Protein AF-0000000087536008 (afdb_homodimer)

pLDDT: mean 90.47, std 13.02, range [26.58, 98.56]

Sequence (440 aa):
MNKKVQISESIELGILLALSGGFMDAYSYIGRGEVFANAQTGNMLLLGVHLSEGNIPAAIRYLCPVLAFTFGIALADIVRNSGIGSHLHWRQISVVAEAIILTIVSFLPQSHNLLANSLTSLACGIQVESFRKIHGNGIATTMCIGNLRSGTQNIYTFFQTKKREALEKGLLYYGIILCFICGAIIGNQCIKYFHERAILISSVLLLLAFIMMFITRDEEMNKKVQISESIELGILLALSGGFMDAYSYIGRGEVFANAQTGNMLLLGVHLSEGNIPAAIRYLCPVLAFTFGIALADIVRNSGIGSHLHWRQISVVAEAIILTIVSFLPQSHNLLANSLTSLACGIQVESFRKIHGNGIATTMCIGNLRSGTQNIYTFFQTKKREALEKGLLYYGIILCFICGAIIGNQCIKYFHERAILISSVLLLLAFIMMFITRDEE

Solvent-accessible surface area (backbone atoms only — not comparable to full-atom values): 20377 Å² total; per-residue (Å²): 133,80,79,74,74,54,47,85,18,32,66,69,48,41,41,40,47,2,23,28,35,19,20,46,24,28,40,22,26,73,71,41,77,66,35,52,28,53,35,43,43,46,26,42,40,49,23,18,38,26,51,63,68,68,36,56,72,61,18,48,57,28,45,47,22,49,52,29,16,51,47,16,28,46,49,34,50,49,41,58,70,60,62,54,49,95,87,41,59,45,55,50,52,47,35,50,52,28,24,51,49,32,47,56,39,30,71,48,56,81,90,39,30,62,58,37,38,18,49,45,4,18,34,40,18,22,46,52,55,58,38,46,38,36,69,87,34,84,37,46,40,56,45,44,55,66,21,49,52,54,15,43,50,23,41,51,48,16,76,72,68,65,41,64,66,32,39,54,51,14,48,48,30,51,47,39,46,51,32,17,28,50,14,4,24,52,23,44,58,38,31,76,76,44,47,5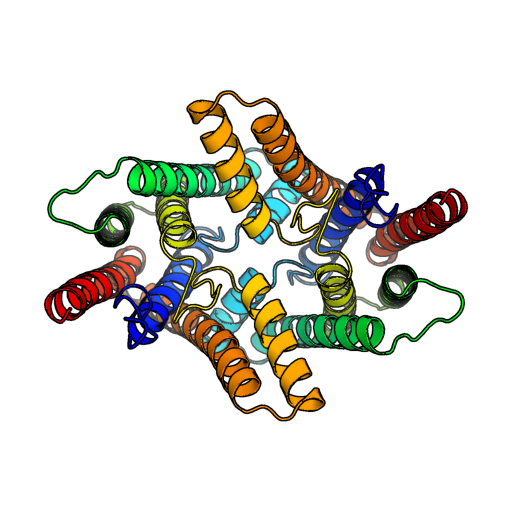8,48,32,46,41,56,40,21,50,39,32,49,50,42,43,52,52,43,53,55,40,52,69,68,105,132,80,79,74,75,54,47,86,18,32,65,68,50,40,41,38,47,2,22,28,34,19,19,45,25,28,38,22,25,73,72,39,78,65,35,53,28,51,35,45,41,46,27,42,41,50,23,17,39,26,51,62,70,67,36,55,74,62,18,48,58,29,46,47,22,48,52,28,17,51,49,16,29,45,49,34,51,50,42,58,70,61,62,53,48,94,86,42,58,44,56,50,52,48,36,50,51,30,24,49,48,33,47,55,38,28,70,48,55,83,91,40,31,62,59,35,38,18,49,46,4,19,34,40,18,21,47,54,56,59,39,45,39,35,67,86,34,84,37,46,41,56,46,43,57,66,21,50,50,53,17,45,51,23,42,51,47,15,77,74,67,66,41,63,67,33,39,53,51,13,49,49,30,50,48,39,46,50,32,16,28,48,13,4,24,51,23,44,58,36,34,76,76,44,47,59,46,32,47,39,55,40,21,50,38,34,49,51,42,43,52,52,44,52,55,40,49,68,70,99

Nearest PDB structures (foldseek):
  8u3d-assembly1_A  TM=4.801E-01  e=1.020E-01  Homo sapiens
  7xq1-assembly1_A  TM=5.230E-01  e=2.245E+00  Homo sapiens
  7xpz-assembly1_A  TM=4.440E-01  e=4.804E+00  Homo sapiens
  7tx6-assembly1_A  TM=5.402E-01  e=8.915E+00  Homo sapiens
  7xq2-assembly1_A  TM=4.507E-01  e=7.730E+00  Homo sapiens

InterPro domains:
  IPR010699 Protein of unknown function DUF1275 [PF06912] (13-212)

Structure (mmCIF, N/CA/C/O backbone):
data_AF-0000000087536008-model_v1
#
loop_
_entity.id
_entity.type
_entity.pdbx_description
1 polymer 'DUF1275 domain-containing protein'
#
loop_
_atom_site.group_PDB
_atom_site.id
_atom_site.type_symbol
_atom_site.label_atom_id
_atom_site.label_alt_id
_atom_site.label_comp_id
_atom_site.label_asym_id
_atom_site.label_entity_id
_atom_site.label_seq_id
_atom_site.pdbx_PDB_ins_code
_atom_site.Cartn_x
_atom_site.Cartn_y
_atom_site.Cartn_z
_atom_site.occupancy
_atom_site.B_iso_or_equiv
_atom_site.auth_seq_id
_atom_site.auth_comp_id
_atom_site.auth_asym_id
_atom_site.auth_atom_id
_atom_site.pdbx_PDB_model_num
ATOM 1 N N . MET A 1 1 ? -10.977 23.734 27 1 26.58 1 MET A N 1
ATOM 2 C CA . MET A 1 1 ? -11.609 23.375 25.734 1 26.58 1 MET A CA 1
ATOM 3 C C . MET A 1 1 ? -11.242 21.938 25.344 1 26.58 1 MET A C 1
ATOM 5 O O . MET A 1 1 ? -10.102 21.656 24.969 1 26.58 1 MET A O 1
ATOM 9 N N . ASN A 1 2 ? -11.625 20.828 25.984 1 34.03 2 ASN A N 1
ATOM 10 C CA . ASN A 1 2 ? -11.32 19.406 25.969 1 34.03 2 ASN A CA 1
ATOM 11 C C . ASN A 1 2 ? -11.484 18.812 24.562 1 34.03 2 ASN A C 1
ATOM 13 O O . ASN A 1 2 ? -12.562 18.906 23.969 1 34.03 2 ASN A O 1
ATOM 17 N N . LYS A 1 3 ? -10.5 18.922 23.703 1 42.19 3 LYS A N 1
ATOM 18 C CA . LYS A 1 3 ? -10.477 18.625 22.281 1 42.19 3 LYS A CA 1
ATOM 19 C C . LYS A 1 3 ? -11.359 17.422 21.953 1 42.19 3 LYS A C 1
ATOM 21 O O . LYS A 1 3 ? -11.109 16.312 22.406 1 42.19 3 LYS A O 1
ATOM 26 N N . LYS A 1 4 ? -12.609 17.531 21.812 1 41 4 LYS A N 1
ATOM 27 C CA . LYS A 1 4 ? -13.688 16.641 21.391 1 41 4 LYS A CA 1
ATOM 28 C C . LYS A 1 4 ? -13.211 15.703 20.281 1 41 4 LYS A C 1
ATOM 30 O O . LYS A 1 4 ? -12.969 16.141 19.156 1 41 4 LYS A O 1
ATOM 35 N N . VAL A 1 5 ? -12.492 14.633 20.734 1 49 5 VAL A N 1
ATOM 36 C CA . VAL A 1 5 ? -12.148 13.578 19.781 1 49 5 VAL A CA 1
ATOM 37 C C . VAL A 1 5 ? -13.414 13.117 19.047 1 49 5 VAL A C 1
ATOM 39 O O . VAL A 1 5 ? -14.375 12.672 19.688 1 49 5 VAL A O 1
ATOM 42 N N . GLN A 1 6 ? -13.766 13.656 17.922 1 51.78 6 GLN A N 1
ATOM 43 C CA . GLN A 1 6 ? -14.93 13.281 17.125 1 51.78 6 GLN A CA 1
ATOM 44 C C . GLN A 1 6 ? -15.023 11.766 16.984 1 51.78 6 GLN A C 1
ATOM 46 O O . GLN A 1 6 ? -14.016 11.086 16.781 1 51.78 6 GLN A O 1
ATOM 51 N N . ILE A 1 7 ? -16.125 11.094 17.562 1 51.19 7 ILE A N 1
ATOM 52 C CA . ILE A 1 7 ? -16.484 9.672 17.578 1 51.19 7 ILE A CA 1
ATOM 53 C C . ILE A 1 7 ? -15.977 9 16.312 1 51.19 7 ILE A C 1
ATOM 55 O O . ILE A 1 7 ? -15.484 7.871 16.344 1 51.19 7 ILE A O 1
ATOM 59 N N . SER A 1 8 ? -15.938 9.812 15.094 1 56.28 8 SER A N 1
ATOM 60 C CA . SER A 1 8 ? -15.453 9.289 13.82 1 56.28 8 SER A CA 1
ATOM 61 C C . SER A 1 8 ? -13.938 9.102 13.844 1 56.28 8 SER A C 1
ATOM 63 O O . SER A 1 8 ? -13.359 8.609 12.875 1 56.28 8 SER A O 1
ATOM 65 N N . GLU A 1 9 ? -13.461 9.219 15.078 1 67.06 9 GLU A N 1
ATOM 66 C CA . GLU A 1 9 ? -12.016 9.055 15.203 1 67.06 9 GLU A CA 1
ATOM 67 C C . GLU A 1 9 ? -11.664 8.164 16.391 1 67.06 9 GLU A C 1
ATOM 69 O O . GLU A 1 9 ? -10.531 8.172 16.875 1 67.06 9 GLU A O 1
ATOM 74 N N . SER A 1 10 ? -12.672 7.336 16.703 1 82.31 10 SER A N 1
ATOM 75 C CA . SER A 1 10 ? -12.398 6.48 17.859 1 82.31 10 SER A CA 1
ATOM 76 C C . SER A 1 10 ? -11.586 5.254 17.453 1 82.31 10 SER A C 1
ATOM 78 O O . SER A 1 10 ? -11.594 4.855 16.281 1 82.31 10 SER A O 1
ATOM 80 N N . ILE A 1 11 ? -10.93 4.652 18.375 1 88.5 11 ILE A N 1
ATOM 81 C CA . ILE A 1 11 ? -10.094 3.473 18.172 1 88.5 11 ILE A CA 1
ATOM 82 C C . ILE A 1 11 ? -10.977 2.277 17.812 1 88.5 11 ILE A C 1
ATOM 84 O O . ILE A 1 11 ? -10.609 1.461 16.969 1 88.5 11 ILE A O 1
ATOM 88 N N . GLU A 1 12 ? -12.148 2.244 18.406 1 90.38 12 GLU A N 1
ATOM 89 C CA . GLU A 1 12 ? -13.094 1.156 18.156 1 90.38 12 GLU A CA 1
ATOM 90 C C . GLU A 1 12 ? -13.531 1.139 16.688 1 90.38 12 GLU A C 1
ATOM 92 O O . GLU A 1 12 ? -13.625 0.073 16.078 1 90.38 12 GLU A O 1
ATOM 97 N N . LEU A 1 13 ? -13.773 2.293 16.188 1 91 13 LEU A N 1
ATOM 98 C CA . LEU A 1 13 ? -14.148 2.418 14.781 1 91 13 LEU A CA 1
ATOM 99 C C . LEU A 1 13 ? -13.008 1.955 13.875 1 91 13 LEU A C 1
ATOM 101 O O . LEU A 1 13 ? -13.234 1.237 12.898 1 91 13 LEU A O 1
ATOM 105 N N . GLY A 1 14 ? -11.836 2.357 14.297 1 92.88 14 GLY A N 1
ATOM 106 C CA . GLY A 1 14 ? -10.664 1.943 13.539 1 92.88 14 GLY A CA 1
ATOM 107 C C . GLY A 1 14 ? -10.477 0.438 13.5 1 92.88 14 GLY A C 1
ATOM 108 O O . GLY A 1 14 ? -10.125 -0.124 12.469 1 92.88 14 GLY A O 1
ATOM 109 N N . ILE A 1 15 ? -10.789 -0.17 14.602 1 94.5 15 ILE A N 1
ATOM 110 C CA . ILE A 1 15 ? -10.656 -1.618 14.719 1 94.5 15 ILE A CA 1
ATOM 111 C C . ILE A 1 15 ? -11.648 -2.305 13.781 1 94.5 15 ILE A C 1
ATOM 113 O O . ILE A 1 15 ? -11.273 -3.195 13.016 1 94.5 15 ILE A O 1
ATOM 117 N N . LEU A 1 16 ? -12.844 -1.867 13.812 1 95.88 16 LEU A N 1
ATOM 118 C CA . LEU A 1 16 ? -13.875 -2.467 12.977 1 95.88 16 LEU A CA 1
ATOM 119 C C . LEU A 1 16 ? -13.562 -2.273 11.492 1 95.88 16 LEU A C 1
ATOM 121 O O . LEU A 1 16 ? -13.719 -3.199 10.695 1 95.88 16 LEU A O 1
ATOM 125 N N . LEU A 1 17 ? -13.133 -1.099 11.18 1 95.75 17 LEU A N 1
ATOM 126 C CA . LEU A 1 17 ? -12.812 -0.784 9.789 1 95.75 17 LEU A CA 1
ATOM 127 C C . LEU A 1 17 ? -11.594 -1.579 9.312 1 95.75 17 LEU A C 1
ATOM 129 O O . LEU A 1 17 ? -11.578 -2.074 8.188 1 95.75 17 LEU A O 1
ATOM 133 N N . ALA A 1 18 ? -10.578 -1.696 10.18 1 96.44 18 ALA A N 1
ATOM 134 C CA . ALA A 1 18 ? -9.383 -2.453 9.828 1 96.44 18 ALA A CA 1
ATOM 135 C C . ALA A 1 18 ? -9.695 -3.936 9.664 1 96.44 18 ALA A C 1
ATOM 137 O O . ALA A 1 18 ? -9.211 -4.582 8.734 1 96.44 18 ALA A O 1
ATOM 138 N N . LEU A 1 19 ? -10.508 -4.465 10.578 1 97.5 19 LEU A N 1
ATOM 139 C CA . LEU A 1 19 ? -10.953 -5.848 10.453 1 97.5 19 LEU A CA 1
ATOM 140 C C . LEU A 1 19 ? -11.688 -6.07 9.141 1 97.5 19 LEU A C 1
ATOM 142 O O . LEU A 1 19 ? -11.438 -7.055 8.438 1 97.5 19 LEU A O 1
ATOM 146 N N . SER A 1 20 ? -12.547 -5.16 8.836 1 97.75 20 SER A N 1
ATOM 147 C CA . SER A 1 20 ? -13.281 -5.238 7.574 1 97.75 20 SER A CA 1
ATOM 148 C C . SER A 1 20 ? -12.344 -5.137 6.379 1 97.75 20 SER A C 1
ATOM 150 O O . SER A 1 20 ? -12.531 -5.82 5.371 1 97.75 20 SER A O 1
ATOM 152 N N . GLY A 1 21 ? -11.359 -4.25 6.477 1 96.88 21 GLY A N 1
ATOM 153 C CA . GLY A 1 21 ? -10.375 -4.105 5.414 1 96.88 21 GLY A CA 1
ATOM 154 C C . GLY A 1 21 ? -9.641 -5.398 5.102 1 96.88 21 GLY A C 1
ATOM 155 O O . GLY A 1 21 ? -9.594 -5.824 3.947 1 96.88 21 GLY A O 1
ATOM 156 N N . GLY A 1 22 ? -9.094 -6.02 6.129 1 97.5 22 GLY A N 1
ATOM 157 C CA . GLY A 1 22 ? -8.43 -7.301 5.945 1 97.5 22 GLY A CA 1
ATOM 158 C C . GLY A 1 22 ? -9.352 -8.375 5.395 1 97.5 22 GLY A C 1
ATOM 159 O O . GLY A 1 22 ? -8.953 -9.164 4.535 1 97.5 22 GLY A O 1
ATOM 160 N N . PHE A 1 23 ? -10.594 -8.383 5.879 1 97.94 23 PHE A N 1
ATOM 161 C CA . PHE A 1 23 ? -11.594 -9.336 5.43 1 97.94 23 PHE A CA 1
ATOM 162 C C . PHE A 1 23 ? -11.875 -9.172 3.939 1 97.94 23 PHE A C 1
ATOM 164 O O . PHE A 1 23 ? -11.914 -10.148 3.195 1 97.94 23 PHE A O 1
ATOM 171 N N . MET A 1 24 ? -12.055 -7.926 3.549 1 97.94 24 MET A N 1
ATOM 172 C CA . MET A 1 24 ? -12.352 -7.625 2.15 1 97.94 24 MET A CA 1
ATOM 173 C C . MET A 1 24 ? -11.211 -8.078 1.245 1 97.94 24 MET A C 1
ATOM 175 O O . MET A 1 24 ? -11.453 -8.625 0.167 1 97.94 24 MET A O 1
ATOM 179 N N . ASP A 1 25 ? -10.023 -7.828 1.679 1 97.81 25 ASP A N 1
ATOM 180 C CA . ASP A 1 25 ? -8.867 -8.211 0.869 1 97.81 25 ASP A CA 1
ATOM 181 C C . ASP A 1 25 ? -8.766 -9.734 0.75 1 97.81 25 ASP A C 1
ATOM 183 O O . ASP A 1 25 ? -8.461 -10.258 -0.324 1 97.81 25 ASP A O 1
ATOM 187 N N . ALA A 1 26 ? -8.953 -10.422 1.88 1 97.19 26 ALA A N 1
ATOM 188 C CA . ALA A 1 26 ? -8.938 -11.883 1.843 1 97.19 26 ALA A CA 1
ATOM 189 C C . ALA A 1 26 ? -10.031 -12.422 0.918 1 97.19 26 ALA A C 1
ATOM 191 O O . ALA A 1 26 ? -9.789 -13.328 0.123 1 97.19 26 ALA A O 1
ATOM 192 N N . TYR A 1 27 ? -11.211 -11.852 1.008 1 97.94 27 TYR A N 1
ATOM 193 C CA . TYR A 1 27 ? -12.352 -12.266 0.194 1 97.94 27 TYR A CA 1
ATOM 194 C C . TYR A 1 27 ? -12.039 -12.125 -1.291 1 97.94 27 TYR A C 1
ATOM 196 O O . TYR A 1 27 ? -12.258 -13.055 -2.072 1 97.94 27 TYR A O 1
ATOM 204 N N . SER A 1 28 ? -11.523 -10.969 -1.646 1 97.69 28 SER A N 1
ATOM 205 C CA . SER A 1 28 ? -11.273 -10.703 -3.059 1 97.69 28 SER A CA 1
ATOM 206 C C . SER A 1 28 ? -10.109 -11.531 -3.586 1 97.69 28 SER A C 1
ATOM 208 O O . SER A 1 28 ? -10.164 -12.047 -4.703 1 97.69 28 SER A O 1
ATOM 210 N N . TYR A 1 29 ? -9.102 -11.711 -2.799 1 96.94 29 TYR A N 1
ATOM 211 C CA . TYR A 1 29 ? -7.898 -12.398 -3.266 1 96.94 29 TYR A CA 1
ATOM 212 C C . TYR A 1 29 ? -8.117 -13.906 -3.305 1 96.94 29 TYR A C 1
ATOM 214 O O . TYR A 1 29 ? -7.816 -14.555 -4.309 1 96.94 29 TYR A O 1
ATOM 222 N N . ILE A 1 30 ? -8.633 -14.438 -2.256 1 95.94 30 ILE A N 1
ATOM 223 C CA . ILE A 1 30 ? -8.789 -15.891 -2.168 1 95.94 30 ILE A CA 1
ATOM 224 C C . ILE A 1 30 ? -10.102 -16.312 -2.83 1 95.94 30 ILE A C 1
ATOM 226 O O . ILE A 1 30 ? -10.141 -17.297 -3.564 1 95.94 30 ILE A O 1
ATOM 230 N N . GLY A 1 31 ? -11.117 -15.562 -2.656 1 95.75 31 GLY A N 1
ATOM 231 C CA . GLY A 1 31 ? -12.445 -15.984 -3.07 1 95.75 31 GLY A CA 1
ATOM 232 C C . GLY A 1 31 ? -12.805 -15.539 -4.477 1 95.75 31 GLY A C 1
ATOM 233 O O . GLY A 1 31 ? -13.734 -16.062 -5.078 1 95.75 31 GLY A O 1
ATOM 234 N N . ARG A 1 32 ? -12.086 -14.484 -4.934 1 96.81 32 ARG A N 1
ATOM 235 C CA . ARG A 1 32 ? -12.555 -13.883 -6.176 1 96.81 32 ARG A CA 1
ATOM 236 C C . ARG A 1 32 ? -11.422 -13.734 -7.184 1 96.81 32 ARG A C 1
ATOM 238 O O . ARG A 1 32 ? -11.328 -12.719 -7.875 1 96.81 32 ARG A O 1
ATOM 245 N N . GLY A 1 33 ? -10.453 -14.648 -7.277 1 94.31 33 GLY A N 1
ATOM 246 C CA . GLY A 1 33 ? -9.547 -14.727 -8.414 1 94.31 33 GLY A CA 1
ATOM 247 C C . GLY A 1 33 ? -8.242 -13.992 -8.18 1 94.31 33 GLY A C 1
ATOM 248 O O . GLY A 1 33 ? -7.645 -13.469 -9.125 1 94.31 33 GLY A O 1
ATOM 249 N N . GLU A 1 34 ? -7.801 -13.82 -6.988 1 95.12 34 GLU A N 1
ATOM 250 C CA . GLU A 1 34 ? -6.48 -13.32 -6.613 1 95.12 34 GLU A CA 1
ATOM 251 C C . GLU A 1 34 ? -6.297 -11.867 -7.039 1 95.12 34 GLU A C 1
ATOM 253 O O . GLU A 1 34 ? -5.297 -11.516 -7.672 1 95.12 34 GLU A O 1
ATOM 258 N N . VAL A 1 35 ? -7.23 -11.07 -6.828 1 96.69 35 VAL A N 1
ATOM 259 C CA . VAL A 1 35 ? -7.188 -9.617 -6.988 1 96.69 35 VAL A CA 1
ATOM 260 C C . VAL A 1 35 ? -7.344 -8.945 -5.629 1 96.69 35 VAL A C 1
ATOM 262 O O . VAL A 1 35 ? -8.18 -9.352 -4.82 1 96.69 35 VAL A O 1
ATOM 265 N N . PHE A 1 36 ? -6.527 -8.008 -5.418 1 96.38 36 PHE A N 1
ATOM 266 C CA . PHE A 1 36 ? -6.59 -7.336 -4.125 1 96.38 36 PHE A CA 1
ATOM 267 C C . PHE A 1 36 ? -7.668 -6.258 -4.129 1 96.38 36 PHE A C 1
ATOM 269 O O . PHE A 1 36 ? -7.809 -5.516 -5.098 1 96.38 36 PHE A O 1
ATOM 276 N N . ALA A 1 37 ? -8.422 -6.211 -3.021 1 96.5 37 ALA A N 1
ATOM 277 C CA . ALA A 1 37 ? -9.422 -5.152 -2.887 1 96.5 37 ALA A CA 1
ATOM 278 C C . ALA A 1 37 ? -8.789 -3.859 -2.383 1 96.5 37 ALA A C 1
ATOM 280 O O . ALA A 1 37 ? -9.156 -2.766 -2.816 1 96.5 37 ALA A O 1
ATOM 281 N N . ASN A 1 38 ? -7.895 -4.004 -1.429 1 94.12 38 ASN A N 1
ATOM 282 C CA . ASN A 1 38 ? -7.254 -2.857 -0.796 1 94.12 38 ASN A CA 1
ATOM 283 C C . ASN A 1 38 ? -5.824 -2.668 -1.298 1 94.12 38 ASN A C 1
ATOM 285 O O . ASN A 1 38 ? -5.402 -1.544 -1.573 1 94.12 38 ASN A O 1
ATOM 289 N N . ALA A 1 39 ? -5.027 -3.674 -1.417 1 94.25 39 ALA A N 1
ATOM 290 C CA . ALA A 1 39 ? -3.611 -3.596 -1.767 1 94.25 39 ALA A CA 1
ATOM 291 C C . ALA A 1 39 ? -3.428 -3.268 -3.244 1 94.25 39 ALA A C 1
ATOM 293 O O . ALA A 1 39 ? -2.877 -4.07 -4.004 1 94.25 39 ALA A O 1
ATOM 294 N N . GLN A 1 40 ? -3.695 -2.023 -3.605 1 95.19 40 GLN A N 1
ATOM 295 C CA . GLN A 1 40 ? -3.689 -1.605 -5.004 1 95.19 40 GLN A CA 1
ATOM 296 C C . GLN A 1 40 ? -2.273 -1.589 -5.566 1 95.19 40 GLN A C 1
ATOM 298 O O . GLN A 1 40 ? -2.076 -1.77 -6.77 1 95.19 40 GLN A O 1
ATOM 303 N N . THR A 1 41 ? -1.265 -1.359 -4.734 1 95.12 41 THR A N 1
ATOM 304 C CA . THR A 1 41 ? 0.112 -1.435 -5.211 1 95.12 41 THR A CA 1
ATOM 305 C C . THR A 1 41 ? 0.405 -2.811 -5.801 1 95.12 41 THR A C 1
ATOM 307 O O . THR A 1 41 ? 1.032 -2.92 -6.855 1 95.12 41 THR A O 1
ATOM 310 N N . GLY A 1 42 ? -0.072 -3.799 -5.133 1 95.06 42 GLY A N 1
ATOM 311 C CA . GLY A 1 42 ? 0.046 -5.148 -5.66 1 95.06 42 GLY A CA 1
ATOM 312 C C . GLY A 1 42 ? -0.678 -5.336 -6.98 1 95.06 42 GLY A C 1
ATOM 313 O O . GLY A 1 42 ? -0.15 -5.965 -7.902 1 95.06 42 GLY A O 1
ATOM 314 N N . ASN A 1 43 ? -1.89 -4.75 -7.102 1 97.12 43 ASN A N 1
ATOM 315 C CA . ASN A 1 43 ? -2.635 -4.828 -8.352 1 97.12 43 ASN A CA 1
ATOM 316 C C . ASN A 1 43 ? -1.892 -4.141 -9.492 1 97.12 43 ASN A C 1
ATOM 318 O O . ASN A 1 43 ? -1.894 -4.629 -10.625 1 97.12 43 ASN A O 1
ATOM 322 N N . MET A 1 44 ? -1.288 -3.076 -9.188 1 96.56 44 MET A N 1
ATOM 323 C CA . MET A 1 44 ? -0.572 -2.318 -10.203 1 96.56 44 MET A CA 1
ATOM 324 C C . MET A 1 44 ? 0.671 -3.068 -10.672 1 96.56 44 MET A C 1
ATOM 326 O O . MET A 1 44 ? 1.016 -3.039 -11.852 1 96.56 44 MET A O 1
ATOM 330 N N . LEU A 1 45 ? 1.322 -3.658 -9.703 1 95.62 45 LEU A N 1
ATOM 331 C CA . LEU A 1 45 ? 2.441 -4.52 -10.07 1 95.62 45 LEU A CA 1
ATOM 332 C C . LEU A 1 45 ? 1.985 -5.629 -11.008 1 95.62 45 LEU A C 1
ATOM 334 O O . LEU A 1 45 ? 2.59 -5.844 -12.062 1 95.62 45 LEU A O 1
ATOM 338 N N . LEU A 1 46 ? 0.919 -6.336 -10.672 1 96.25 46 LEU A N 1
ATOM 339 C CA . LEU A 1 46 ? 0.432 -7.465 -11.461 1 96.25 46 LEU A CA 1
ATOM 340 C C . LEU A 1 46 ? -0.114 -7 -12.805 1 96.25 46 LEU A C 1
ATOM 342 O O . LEU A 1 46 ? 0.021 -7.699 -13.812 1 96.25 46 LEU A O 1
ATOM 346 N N . LEU A 1 47 ? -0.712 -5.801 -12.758 1 97.38 47 LEU A N 1
ATOM 347 C CA . LEU A 1 47 ? -1.099 -5.172 -14.016 1 97.38 47 LEU A CA 1
ATOM 348 C C . LEU A 1 47 ? 0.1 -5.039 -14.945 1 97.38 47 LEU A C 1
ATOM 350 O O . LEU A 1 47 ? 0.039 -5.457 -16.109 1 97.38 47 LEU A O 1
ATOM 354 N N . GLY A 1 48 ? 1.201 -4.488 -14.469 1 96.94 48 GLY A N 1
ATOM 355 C CA . GLY A 1 48 ? 2.408 -4.336 -15.258 1 96.94 48 GLY A CA 1
ATOM 356 C C . GLY A 1 48 ? 2.963 -5.656 -15.766 1 96.94 48 GLY A C 1
ATOM 357 O O . GLY A 1 48 ? 3.361 -5.762 -16.922 1 96.94 48 GLY A O 1
ATOM 358 N N . VAL A 1 49 ? 2.939 -6.641 -14.938 1 95.56 49 VAL A N 1
ATOM 359 C CA . VAL A 1 49 ? 3.473 -7.957 -15.281 1 95.56 49 VAL A CA 1
ATOM 360 C C . VAL A 1 49 ? 2.641 -8.578 -16.406 1 95.56 49 VAL A C 1
ATOM 362 O O . VAL A 1 49 ? 3.189 -9.039 -17.406 1 95.56 49 VAL A O 1
ATOM 365 N N . HIS A 1 50 ? 1.357 -8.547 -16.266 1 97.06 50 HIS A N 1
ATOM 366 C CA . HIS A 1 50 ? 0.505 -9.164 -17.281 1 97.06 50 HIS A CA 1
ATOM 367 C C . HIS A 1 50 ? 0.541 -8.383 -18.594 1 97.06 50 HIS A C 1
ATOM 369 O O . HIS A 1 50 ? 0.452 -8.961 -19.672 1 97.06 50 HIS A O 1
ATOM 375 N N . LEU A 1 51 ? 0.692 -7.09 -18.453 1 96.5 51 LEU A N 1
ATOM 376 C CA . LEU A 1 51 ? 0.869 -6.285 -19.656 1 96.5 51 LEU A CA 1
ATOM 377 C C . LEU A 1 51 ? 2.139 -6.688 -20.406 1 96.5 51 LEU A C 1
ATOM 379 O O . LEU A 1 51 ? 2.131 -6.816 -21.625 1 96.5 51 LEU A O 1
ATOM 383 N N . SER A 1 52 ? 3.178 -6.891 -19.672 1 95.88 52 SER A N 1
ATOM 384 C CA . SER A 1 52 ? 4.457 -7.266 -20.266 1 95.88 52 SER A CA 1
ATOM 385 C C . SER A 1 52 ? 4.379 -8.641 -20.938 1 95.88 52 SER A C 1
ATOM 387 O O . SER A 1 52 ? 5.148 -8.938 -21.844 1 95.88 52 SER A O 1
ATOM 389 N N . GLU A 1 53 ? 3.432 -9.469 -20.516 1 96.56 53 GLU A N 1
ATOM 390 C CA . GLU A 1 53 ? 3.25 -10.812 -21.047 1 96.56 53 GLU A CA 1
ATOM 391 C C . GLU A 1 53 ? 2.244 -10.82 -22.203 1 96.56 53 GLU A C 1
ATOM 393 O O . GLU A 1 53 ? 2.016 -11.859 -22.828 1 96.56 53 GLU A O 1
ATOM 398 N N . GLY A 1 54 ? 1.604 -9.758 -22.453 1 95.88 54 GLY A N 1
ATOM 399 C CA . GLY A 1 54 ? 0.606 -9.656 -23.516 1 95.88 54 GLY A CA 1
ATOM 400 C C . GLY A 1 54 ? -0.734 -10.25 -23.125 1 95.88 54 GLY A C 1
ATOM 401 O O . GLY A 1 54 ? -1.581 -10.508 -23.984 1 95.88 54 GLY A O 1
ATOM 402 N N . ASN A 1 55 ? -0.883 -10.562 -21.891 1 96.81 55 ASN A N 1
ATOM 403 C CA . ASN A 1 55 ? -2.145 -11.094 -21.375 1 96.81 55 ASN A CA 1
ATOM 404 C C . ASN A 1 55 ? -3.113 -9.977 -21 1 96.81 55 ASN A C 1
ATOM 406 O O . ASN A 1 55 ? -3.295 -9.672 -19.828 1 96.81 55 ASN A O 1
ATOM 410 N N . ILE A 1 56 ? -3.812 -9.5 -21.938 1 96.31 56 ILE A N 1
ATOM 411 C CA . ILE A 1 56 ? -4.645 -8.312 -21.797 1 96.31 56 ILE A CA 1
ATOM 412 C C . ILE A 1 56 ? -5.824 -8.609 -20.875 1 96.31 56 ILE A C 1
ATOM 414 O O . ILE A 1 56 ? -6.129 -7.828 -19.969 1 96.31 56 ILE A O 1
ATOM 418 N N . PRO A 1 57 ? -6.516 -9.781 -21.047 1 95.88 57 PRO A N 1
ATOM 419 C CA . PRO A 1 57 ? -7.617 -10.07 -20.125 1 95.88 57 PRO A CA 1
ATOM 420 C C . PRO A 1 57 ? -7.18 -10.07 -18.656 1 95.88 57 PRO A C 1
ATOM 422 O O . PRO A 1 57 ? -7.879 -9.523 -17.797 1 95.88 57 PRO A O 1
ATOM 425 N N . ALA A 1 58 ? -6.012 -10.641 -18.438 1 95.69 58 ALA A N 1
ATOM 426 C CA . ALA A 1 58 ? -5.488 -10.648 -17.062 1 95.69 58 ALA A CA 1
ATOM 427 C C . ALA A 1 58 ? -5.148 -9.234 -16.609 1 95.69 58 ALA A C 1
ATOM 429 O O . ALA A 1 58 ? -5.367 -8.883 -15.445 1 95.69 58 ALA A O 1
ATOM 430 N N . ALA A 1 59 ? -4.582 -8.461 -17.5 1 97.06 59 ALA A N 1
ATOM 431 C CA . ALA A 1 59 ? -4.254 -7.074 -17.172 1 97.06 59 ALA A CA 1
ATOM 432 C C . ALA A 1 59 ? -5.504 -6.289 -16.781 1 97.06 59 ALA A C 1
ATOM 434 O O . ALA A 1 59 ? -5.488 -5.504 -15.836 1 97.06 59 ALA A O 1
ATOM 435 N N . ILE A 1 60 ? -6.559 -6.531 -17.453 1 97.06 60 ILE A N 1
ATOM 436 C CA . ILE A 1 60 ? -7.82 -5.828 -17.219 1 97.06 60 ILE A CA 1
ATOM 437 C C . ILE A 1 60 ? -8.383 -6.223 -15.859 1 97.06 60 ILE A C 1
ATOM 439 O O . ILE A 1 60 ? -8.969 -5.395 -15.164 1 97.06 60 ILE A O 1
ATOM 443 N N . ARG A 1 61 ? -8.164 -7.449 -15.477 1 96.69 61 ARG A N 1
ATOM 444 C CA . ARG A 1 61 ? -8.625 -7.961 -14.188 1 96.69 61 ARG A CA 1
ATOM 445 C C . ARG A 1 61 ? -8.023 -7.16 -13.039 1 96.69 61 ARG A C 1
ATOM 447 O O . ARG A 1 61 ? -8.633 -7.031 -11.977 1 96.69 61 ARG A O 1
ATOM 454 N N . TYR A 1 62 ? -6.852 -6.613 -13.273 1 97.44 62 TYR A N 1
ATOM 455 C CA . TYR A 1 62 ? -6.188 -5.844 -12.227 1 97.44 62 TYR A CA 1
ATOM 456 C C . TYR A 1 62 ? -6.418 -4.348 -12.422 1 97.44 62 TYR A C 1
ATOM 458 O O . TYR A 1 62 ? -6.48 -3.592 -11.453 1 97.44 62 TYR A O 1
ATOM 466 N N . LEU A 1 63 ? -6.59 -3.918 -13.633 1 97.69 63 LEU A N 1
ATOM 467 C CA . LEU A 1 63 ? -6.777 -2.506 -13.953 1 97.69 63 LEU A CA 1
ATOM 468 C C . LEU A 1 63 ? -8.133 -2.012 -13.445 1 97.69 63 LEU A C 1
ATOM 470 O O . LEU A 1 63 ? -8.227 -0.928 -12.867 1 97.69 63 LEU A O 1
ATOM 474 N N . CYS A 1 64 ? -9.172 -2.719 -13.602 1 98.12 64 CYS A N 1
ATOM 475 C CA . CYS A 1 64 ? -10.531 -2.291 -13.289 1 98.12 64 CYS A CA 1
ATOM 476 C C . CYS A 1 64 ? -10.688 -2.041 -11.789 1 98.12 64 CYS A C 1
ATOM 478 O O . CYS A 1 64 ? -11.219 -1.004 -11.383 1 98.12 64 CYS A O 1
ATOM 480 N N . PRO A 1 65 ? -10.211 -2.963 -10.984 1 97.5 65 PRO A N 1
ATOM 481 C CA . PRO A 1 65 ? -10.289 -2.691 -9.547 1 97.5 65 PRO A CA 1
ATOM 482 C C . PRO A 1 65 ? -9.508 -1.442 -9.141 1 97.5 65 PRO A C 1
ATOM 484 O O . PRO A 1 65 ? -9.961 -0.682 -8.281 1 97.5 65 PRO A O 1
ATOM 487 N N . VAL A 1 66 ? -8.367 -1.2 -9.766 1 97.44 66 VAL A N 1
ATOM 488 C CA . VAL A 1 66 ? -7.574 -0.016 -9.453 1 97.44 66 VAL A CA 1
ATOM 489 C C . VAL A 1 66 ? -8.359 1.242 -9.812 1 97.44 66 VAL A C 1
ATOM 491 O O . VAL A 1 66 ? -8.414 2.193 -9.031 1 97.44 66 VAL A O 1
ATOM 494 N N . LEU A 1 67 ? -8.961 1.215 -10.961 1 97.69 67 LEU A N 1
ATOM 495 C CA . LEU A 1 67 ? -9.773 2.348 -11.398 1 97.69 67 LEU A CA 1
ATOM 496 C C . LEU A 1 67 ? -10.992 2.527 -10.5 1 97.69 67 LEU A C 1
ATOM 498 O O . LEU A 1 67 ? -11.352 3.656 -10.156 1 97.69 67 LEU A O 1
ATOM 502 N N . ALA A 1 68 ? -11.648 1.458 -10.156 1 98.19 68 ALA A N 1
ATOM 503 C CA . ALA A 1 68 ? -12.805 1.516 -9.266 1 98.19 68 ALA A CA 1
ATOM 504 C C . ALA A 1 68 ? -12.414 2.072 -7.898 1 98.19 68 ALA A C 1
ATOM 506 O O . ALA A 1 68 ? -13.148 2.879 -7.32 1 98.19 68 ALA A O 1
ATOM 507 N N . PHE A 1 69 ? -11.312 1.62 -7.438 1 97.44 69 PHE A N 1
ATOM 508 C CA . PHE A 1 69 ? -10.773 2.139 -6.184 1 97.44 69 PHE A CA 1
ATOM 509 C C . PHE A 1 69 ? -10.586 3.65 -6.262 1 97.44 69 PHE A C 1
ATOM 511 O O . PHE A 1 69 ? -10.984 4.375 -5.348 1 97.44 69 PHE A O 1
ATOM 518 N N . THR A 1 70 ? -9.984 4.094 -7.32 1 96.94 70 THR A N 1
ATOM 519 C CA . THR A 1 70 ? -9.734 5.516 -7.551 1 96.94 70 THR A CA 1
ATOM 520 C C . THR A 1 70 ? -11.055 6.289 -7.609 1 96.94 70 THR A C 1
ATOM 522 O O . THR A 1 70 ? -11.164 7.379 -7.047 1 96.94 70 THR A O 1
ATOM 525 N N . PHE A 1 71 ? -11.969 5.727 -8.258 1 97.44 71 PHE A N 1
ATOM 526 C CA . PHE A 1 71 ? -13.281 6.352 -8.336 1 97.44 71 PHE A CA 1
ATOM 527 C C . PHE A 1 71 ? -13.93 6.422 -6.957 1 97.44 71 PHE A C 1
ATOM 529 O O . PHE A 1 71 ? -14.633 7.387 -6.645 1 97.44 71 PHE A O 1
ATOM 536 N N . GLY A 1 72 ? -13.773 5.402 -6.148 1 97.31 72 GLY A N 1
ATOM 537 C CA . GLY A 1 72 ? -14.25 5.434 -4.777 1 97.31 72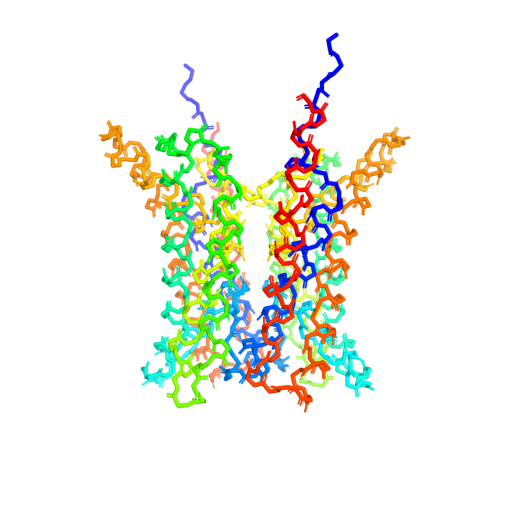 GLY A CA 1
ATOM 538 C C . GLY A 1 72 ? -13.672 6.574 -3.965 1 97.31 72 GLY A C 1
ATOM 539 O O . GLY A 1 72 ? -14.391 7.234 -3.211 1 97.31 72 GLY A O 1
ATOM 540 N N . ILE A 1 73 ? -12.414 6.773 -4.152 1 95.38 73 ILE A N 1
ATOM 541 C CA . ILE A 1 73 ? -11.75 7.887 -3.482 1 95.38 73 ILE A CA 1
ATOM 542 C C . ILE A 1 73 ? -12.398 9.203 -3.902 1 95.38 73 ILE A C 1
ATOM 544 O O . ILE A 1 73 ? -12.727 10.039 -3.055 1 95.38 73 ILE A O 1
ATOM 548 N N . ALA A 1 74 ? -12.586 9.359 -5.191 1 95.44 74 ALA A N 1
ATOM 549 C CA . ALA A 1 74 ? -13.18 10.578 -5.727 1 95.44 74 ALA A CA 1
ATOM 550 C C . ALA A 1 74 ? -14.586 10.789 -5.184 1 95.44 74 ALA A C 1
ATOM 552 O O . ALA A 1 74 ? -14.953 11.898 -4.797 1 95.44 74 ALA A O 1
ATOM 553 N N . LEU A 1 75 ? -15.328 9.75 -5.145 1 95 75 LEU A N 1
ATOM 554 C CA . LEU A 1 75 ? -16.703 9.836 -4.652 1 95 75 LEU A CA 1
ATOM 555 C C . LEU A 1 75 ? -16.734 10.258 -3.189 1 95 75 LEU A C 1
ATOM 557 O O . LEU A 1 75 ? -17.578 11.062 -2.789 1 95 75 LEU A O 1
ATOM 561 N N . ALA A 1 76 ? -15.914 9.656 -2.404 1 93.44 76 ALA A N 1
ATOM 562 C CA . ALA A 1 76 ? -15.836 10.023 -0.993 1 93.44 76 ALA A CA 1
ATOM 563 C C . ALA A 1 76 ? -15.492 11.5 -0.827 1 93.44 76 ALA A C 1
ATOM 565 O O . ALA A 1 76 ? -16.031 12.172 0.057 1 93.44 76 ALA A O 1
ATOM 566 N N . ASP A 1 77 ? -14.578 11.953 -1.676 1 90.5 77 ASP A N 1
ATOM 567 C CA . ASP A 1 77 ? -14.195 13.359 -1.644 1 90.5 77 ASP A CA 1
ATOM 568 C C . ASP A 1 77 ? -15.367 14.258 -2.01 1 90.5 77 ASP A C 1
ATOM 570 O O . ASP A 1 77 ? -15.562 15.312 -1.395 1 90.5 77 ASP A O 1
ATOM 574 N N . ILE A 1 78 ? -16.078 13.875 -2.986 1 91.38 78 ILE A N 1
ATOM 575 C CA . ILE A 1 78 ? -17.25 14.633 -3.432 1 91.38 78 ILE A CA 1
ATOM 576 C C . ILE A 1 78 ? -18.281 14.695 -2.311 1 91.38 78 ILE A C 1
ATOM 578 O O . ILE A 1 78 ? -18.828 15.758 -2.023 1 91.38 78 ILE A O 1
ATOM 582 N N . VAL A 1 79 ? -18.516 13.609 -1.646 1 89.69 79 VAL A N 1
ATOM 583 C CA . VAL A 1 79 ? -19.5 13.547 -0.563 1 89.69 79 VAL A CA 1
ATOM 584 C C . VAL A 1 79 ? -19.031 14.422 0.603 1 89.69 79 VAL A C 1
ATOM 586 O O . VAL A 1 79 ? -19.828 15.148 1.191 1 89.69 79 VAL A O 1
ATOM 589 N N . ARG A 1 80 ? -17.812 14.312 0.885 1 86.69 80 ARG A N 1
ATOM 590 C CA . ARG A 1 80 ? -17.234 15.102 1.973 1 86.69 80 ARG A CA 1
ATOM 591 C C . ARG A 1 80 ? -17.406 16.594 1.721 1 86.69 80 ARG A C 1
ATOM 593 O O . ARG A 1 80 ? -17.75 17.344 2.637 1 86.69 80 ARG A O 1
ATOM 600 N N . ASN A 1 81 ? -17.266 17.031 0.486 1 85.75 81 ASN A N 1
ATOM 601 C CA . ASN A 1 81 ? -17.25 18.453 0.16 1 85.75 81 ASN A CA 1
ATOM 602 C C . ASN A 1 81 ? -18.656 18.969 -0.182 1 85.75 81 ASN A C 1
ATOM 604 O O . ASN A 1 81 ? -18.875 20.172 -0.249 1 85.75 81 ASN A O 1
ATOM 608 N N . SER A 1 82 ? -19.469 18.125 -0.539 1 81.12 82 SER A N 1
ATOM 609 C CA . SER A 1 82 ? -20.812 18.531 -0.925 1 81.12 82 SER A CA 1
ATOM 610 C C . SER A 1 82 ? -21.641 18.938 0.294 1 81.12 82 SER A C 1
ATOM 612 O O . SER A 1 82 ? -22.656 19.625 0.167 1 81.12 82 SER A O 1
ATOM 614 N N . GLY A 1 83 ? -21.141 18.719 1.335 1 68.62 83 GLY A N 1
ATOM 615 C CA . GLY A 1 83 ? -21.938 18.984 2.516 1 68.62 83 GLY A CA 1
ATOM 616 C C . GLY A 1 83 ? -23.234 18.188 2.555 1 68.62 83 GLY A C 1
ATOM 617 O O . GLY A 1 83 ? -24.188 18.562 3.232 1 68.62 83 GLY A O 1
ATOM 618 N N . ILE A 1 84 ? -23.297 17.312 1.612 1 58.28 84 ILE A N 1
ATOM 619 C CA . ILE A 1 84 ? -24.484 16.484 1.523 1 58.28 84 ILE A CA 1
ATOM 620 C C . ILE A 1 84 ? -24.703 15.727 2.834 1 58.28 84 ILE A C 1
ATOM 622 O O . ILE A 1 84 ? -23.734 15.289 3.465 1 58.28 84 ILE A O 1
ATOM 626 N N . GLY A 1 85 ? -25.844 15.773 3.418 1 58.19 85 GLY A N 1
ATOM 627 C CA . GLY A 1 85 ? -26.391 15.008 4.531 1 58.19 85 GLY A CA 1
ATOM 628 C C . GLY A 1 85 ? -26.703 15.859 5.746 1 58.19 85 GLY A C 1
ATOM 629 O O . GLY A 1 85 ? -25.859 16 6.641 1 58.19 85 GLY A O 1
ATOM 630 N N . SER A 1 86 ? -27.641 16.688 5.582 1 56.34 86 SER A N 1
ATOM 631 C CA . SER A 1 86 ? -28.172 17.516 6.672 1 56.34 86 SER A CA 1
ATOM 632 C C . SER A 1 86 ? -28.266 16.703 7.965 1 56.34 86 SER A C 1
ATOM 634 O O . SER A 1 86 ? -28.031 17.234 9.047 1 56.34 86 SER A O 1
ATOM 636 N N . HIS A 1 87 ? -28.5 15.344 7.809 1 59.94 87 HIS A N 1
ATOM 637 C CA . HIS A 1 87 ? -28.797 14.578 9.016 1 59.94 87 HIS A CA 1
ATOM 638 C C . HIS A 1 87 ? -27.656 13.609 9.336 1 59.94 87 HIS A C 1
ATOM 640 O O . HIS A 1 87 ? -27.469 13.234 10.492 1 59.94 87 HIS A O 1
ATOM 646 N N . LEU A 1 88 ? -26.922 13.273 8.25 1 67.94 88 LEU A N 1
ATOM 647 C CA . LEU A 1 88 ? -25.844 12.32 8.508 1 67.94 88 LEU A CA 1
ATOM 648 C C . LEU A 1 88 ? -24.484 12.938 8.195 1 67.94 88 LEU A C 1
ATOM 650 O O . LEU A 1 88 ? -24.344 13.68 7.215 1 67.94 88 LEU A O 1
ATOM 654 N N . HIS A 1 89 ? -23.578 12.609 9.078 1 82.44 89 HIS A N 1
ATOM 655 C CA . HIS A 1 89 ? -22.188 12.992 8.812 1 82.44 89 HIS A CA 1
ATOM 656 C C . HIS A 1 89 ? -21.641 12.266 7.586 1 82.44 89 HIS A C 1
ATOM 658 O O . HIS A 1 89 ? -22.031 11.125 7.312 1 82.44 89 HIS A O 1
ATOM 664 N N . TRP A 1 90 ? -21.016 12.867 6.715 1 85 90 TRP A N 1
ATOM 665 C CA . TRP A 1 90 ? -20.516 12.359 5.441 1 85 90 TRP A CA 1
ATOM 666 C C . TRP A 1 90 ? -19.781 11.039 5.629 1 85 90 TRP A C 1
ATOM 668 O O . TRP A 1 90 ? -19.812 10.172 4.754 1 85 90 TRP A O 1
ATOM 678 N N . ARG A 1 91 ? -19.188 10.797 6.727 1 87.62 91 ARG A N 1
ATOM 679 C CA . ARG A 1 91 ? -18.516 9.539 7.027 1 87.62 91 ARG A CA 1
ATOM 680 C C . ARG A 1 91 ? -19.531 8.406 7.203 1 87.62 91 ARG A C 1
ATOM 682 O O . ARG A 1 91 ? -19.234 7.258 6.859 1 87.62 91 ARG A O 1
ATOM 689 N N . GLN A 1 92 ? -20.625 8.727 7.762 1 89.62 92 GLN A N 1
ATOM 690 C CA . GLN A 1 92 ? -21.688 7.742 7.938 1 89.62 92 GLN A CA 1
ATOM 691 C C . GLN A 1 92 ? -22.266 7.305 6.59 1 89.62 92 GLN A C 1
ATOM 693 O O . GLN A 1 92 ? -22.562 6.125 6.387 1 89.62 92 GLN A O 1
ATOM 698 N N . ILE A 1 93 ? -22.359 8.258 5.773 1 90.88 93 ILE A N 1
ATOM 699 C CA . ILE A 1 93 ? -22.844 7.973 4.426 1 90.88 93 ILE A CA 1
ATOM 700 C C . ILE A 1 93 ? -21.875 7.031 3.721 1 90.88 93 ILE A C 1
ATOM 702 O O . ILE A 1 93 ? -22.281 6.086 3.047 1 90.88 93 ILE A O 1
ATOM 706 N N . SER A 1 94 ? -20.609 7.254 3.885 1 92.81 94 SER A N 1
ATOM 707 C CA . SER A 1 94 ? -19.578 6.438 3.26 1 92.81 94 SER A CA 1
ATOM 708 C C . SER A 1 94 ? -19.641 4.996 3.752 1 92.81 94 SER A C 1
ATOM 710 O O . SER A 1 94 ? -19.562 4.059 2.955 1 92.81 94 SER A O 1
ATOM 712 N N . VAL A 1 95 ? -19.844 4.836 5.031 1 93.69 95 VAL A N 1
ATOM 713 C CA . VAL A 1 95 ? -19.844 3.502 5.621 1 93.69 95 VAL A CA 1
ATOM 714 C C . VAL A 1 95 ? -21.078 2.732 5.152 1 93.69 95 VAL A C 1
ATOM 716 O O . VAL A 1 95 ? -21 1.538 4.852 1 93.69 95 VAL A O 1
ATOM 719 N N . VAL A 1 96 ? -22.203 3.396 5.098 1 94.19 96 VAL A N 1
ATOM 720 C CA . VAL A 1 96 ? -23.422 2.75 4.648 1 94.19 96 VAL A CA 1
ATOM 721 C C . VAL A 1 96 ? -23.312 2.385 3.17 1 94.19 96 VAL A C 1
ATOM 723 O O . VAL A 1 96 ? -23.734 1.308 2.752 1 94.19 96 VAL A O 1
ATOM 726 N N . ALA A 1 97 ? -22.781 3.309 2.404 1 95.81 97 ALA A N 1
ATOM 727 C CA . ALA A 1 97 ? -22.578 3.027 0.986 1 95.81 97 ALA A CA 1
ATOM 728 C C . ALA A 1 97 ? -21.688 1.8 0.8 1 95.81 97 ALA A C 1
ATOM 730 O O . ALA A 1 97 ? -21.953 0.955 -0.056 1 95.81 97 ALA A O 1
ATOM 731 N N . GLU A 1 98 ? -20.641 1.728 1.582 1 97.06 98 GLU A N 1
ATOM 732 C CA . GLU A 1 98 ? -19.75 0.569 1.539 1 97.06 98 GLU A CA 1
ATOM 733 C C . GLU A 1 98 ? -20.516 -0.717 1.86 1 97.06 98 GLU A C 1
ATOM 735 O O . GLU A 1 98 ? -20.359 -1.722 1.161 1 97.06 98 GLU A O 1
ATOM 740 N N . ALA A 1 99 ? -21.297 -0.664 2.967 1 97.69 99 ALA A N 1
ATOM 741 C CA . ALA A 1 99 ? -22.047 -1.842 3.393 1 97.69 99 ALA A CA 1
ATOM 742 C C . ALA A 1 99 ? -23 -2.307 2.299 1 97.69 99 ALA A C 1
ATOM 744 O O . ALA A 1 99 ? -23.125 -3.506 2.039 1 97.69 99 ALA A O 1
ATOM 745 N N . ILE A 1 100 ? -23.625 -1.388 1.664 1 98.06 100 ILE A N 1
ATOM 746 C CA . ILE A 1 100 ? -24.578 -1.701 0.604 1 98.06 100 ILE A CA 1
ATOM 747 C C . ILE A 1 100 ? -23.844 -2.32 -0.582 1 98.06 100 ILE A C 1
ATOM 749 O O . ILE A 1 100 ? -24.281 -3.336 -1.129 1 98.06 100 ILE A O 1
ATOM 753 N N . ILE A 1 101 ? -22.75 -1.723 -1.007 1 98.56 101 ILE A N 1
ATOM 754 C CA . ILE A 1 101 ? -21.969 -2.225 -2.127 1 98.56 101 ILE A CA 1
ATOM 755 C C . ILE A 1 101 ? -21.531 -3.664 -1.854 1 98.56 101 ILE A C 1
ATOM 757 O O . ILE A 1 101 ? -21.688 -4.539 -2.713 1 98.56 101 ILE A O 1
ATOM 761 N N . LEU A 1 102 ? -21.031 -3.918 -0.64 1 98.5 102 LEU A N 1
ATOM 762 C CA . LEU A 1 102 ? -20.531 -5.25 -0.304 1 98.5 102 LEU A CA 1
ATOM 763 C C . LEU A 1 102 ? -21.688 -6.254 -0.247 1 98.5 102 LEU A C 1
ATOM 765 O O . LEU A 1 102 ? -21.516 -7.426 -0.589 1 98.5 102 LEU A O 1
ATOM 769 N N . THR A 1 103 ? -22.859 -5.805 0.203 1 98.44 103 THR A N 1
ATOM 770 C CA . THR A 1 103 ? -24.031 -6.668 0.189 1 98.44 103 THR A CA 1
ATOM 771 C C . THR A 1 103 ? -24.391 -7.07 -1.239 1 98.44 103 THR A C 1
ATOM 773 O O . THR A 1 103 ? -24.703 -8.234 -1.503 1 98.44 103 THR A O 1
ATOM 776 N N . ILE A 1 104 ? -24.328 -6.133 -2.145 1 98.44 104 ILE A N 1
ATOM 777 C CA . ILE A 1 104 ? -24.594 -6.418 -3.551 1 98.44 104 ILE A CA 1
ATOM 778 C C . ILE A 1 104 ? -23.578 -7.418 -4.078 1 98.44 104 ILE A C 1
ATOM 780 O O . ILE A 1 104 ? -23.938 -8.367 -4.781 1 98.44 104 ILE A O 1
ATOM 784 N N . VAL A 1 105 ? -22.328 -7.238 -3.742 1 98.44 105 VAL A N 1
ATOM 785 C CA . VAL A 1 105 ? -21.25 -8.109 -4.18 1 98.44 105 VAL A CA 1
ATOM 786 C C . VAL A 1 105 ? -21.516 -9.539 -3.729 1 98.44 105 VAL A C 1
ATOM 788 O O . VAL A 1 105 ? -21.203 -10.492 -4.445 1 98.44 105 VAL A O 1
ATOM 791 N N . SER A 1 106 ? -22.125 -9.711 -2.518 1 97.94 106 SER A N 1
ATOM 792 C CA . SER A 1 106 ? -22.359 -11.031 -1.949 1 97.94 106 SER A CA 1
ATOM 793 C C . SER A 1 106 ? -23.297 -11.859 -2.832 1 97.94 106 SER A C 1
ATOM 795 O O . SER A 1 106 ? -23.328 -13.086 -2.736 1 97.94 106 SER A O 1
ATOM 797 N N . PHE A 1 107 ? -24 -11.195 -3.723 1 97.56 107 PHE A N 1
ATOM 798 C CA . PHE A 1 107 ? -24.969 -11.898 -4.559 1 97.56 107 PHE A CA 1
ATOM 799 C C . PHE A 1 107 ? -24.406 -12.117 -5.961 1 97.56 107 PHE A C 1
ATOM 801 O O . PHE A 1 107 ? -25.047 -12.773 -6.793 1 97.56 107 PHE A O 1
ATOM 808 N N . LEU A 1 108 ? -23.266 -11.633 -6.246 1 97.81 108 LEU A N 1
ATOM 809 C CA . LEU A 1 108 ? -22.656 -11.82 -7.559 1 97.81 108 LEU A CA 1
ATOM 810 C C . LEU A 1 108 ? -22.016 -13.195 -7.668 1 97.81 108 LEU A C 1
ATOM 812 O O . LEU A 1 108 ? -21.234 -13.594 -6.793 1 97.81 108 LEU A O 1
ATOM 816 N N . PRO A 1 109 ? -22.344 -13.953 -8.781 1 96.81 109 PRO A N 1
ATOM 817 C CA . PRO A 1 109 ? -21.734 -15.273 -8.961 1 96.81 109 PRO A CA 1
ATOM 818 C C . PRO A 1 109 ? -20.266 -15.203 -9.359 1 96.81 109 PRO A C 1
ATOM 820 O O . PRO A 1 109 ? -19.75 -14.117 -9.641 1 96.81 109 PRO A O 1
ATOM 823 N N . GLN A 1 110 ? -19.594 -16.328 -9.352 1 95.75 110 GLN A N 1
ATOM 824 C CA . GLN A 1 110 ? -18.172 -16.438 -9.664 1 95.75 110 GLN A CA 1
ATOM 825 C C . GLN A 1 110 ? -17.891 -16 -11.094 1 95.75 110 GLN A C 1
ATOM 827 O O . GLN A 1 110 ? -16.781 -15.555 -11.406 1 95.75 110 GLN A O 1
ATOM 832 N N . SER A 1 111 ? -18.891 -16.047 -11.93 1 96 111 SER A N 1
ATOM 833 C CA . SER A 1 111 ? -18.719 -15.641 -13.32 1 96 111 SER A CA 1
ATOM 834 C C . SER A 1 111 ? -18.547 -14.133 -13.438 1 96 111 SER A C 1
ATOM 836 O O . SER A 1 111 ? -18.109 -13.641 -14.484 1 96 111 SER A O 1
ATOM 838 N N . HIS A 1 112 ? -18.812 -13.375 -12.383 1 97.62 112 HIS A N 1
ATOM 839 C CA . HIS A 1 112 ? -18.703 -11.922 -12.406 1 97.62 112 HIS A CA 1
ATOM 840 C C . HIS A 1 112 ? -17.625 -11.43 -11.43 1 97.62 112 HIS A C 1
ATOM 842 O O . HIS A 1 112 ? -17.844 -10.453 -10.711 1 97.62 112 HIS A O 1
ATOM 848 N N . ASN A 1 113 ? -16.531 -12.109 -11.43 1 97.56 113 ASN A N 1
ATOM 849 C CA . ASN A 1 113 ? -15.445 -11.766 -10.516 1 97.56 113 ASN A CA 1
ATOM 850 C C . ASN A 1 113 ? -14.898 -10.367 -10.789 1 97.56 113 ASN A C 1
ATOM 852 O O . ASN A 1 113 ? -14.547 -9.648 -9.852 1 97.56 113 ASN A O 1
ATOM 856 N N . LEU A 1 114 ? -14.852 -10.031 -12.016 1 97.69 114 LEU A N 1
ATOM 857 C CA . LEU A 1 114 ? -14.344 -8.703 -12.359 1 97.69 114 LEU A CA 1
ATOM 858 C C . LEU A 1 114 ? -15.211 -7.613 -11.742 1 97.69 114 LEU A C 1
ATOM 860 O O . LEU A 1 114 ? -14.695 -6.676 -11.133 1 97.69 114 LEU A O 1
ATOM 864 N N . LEU A 1 115 ? -16.484 -7.773 -11.906 1 98 115 LEU A N 1
ATOM 865 C CA . LEU A 1 115 ? -17.422 -6.809 -11.344 1 98 115 LEU A CA 1
ATOM 866 C C . LEU A 1 115 ? -17.375 -6.832 -9.82 1 98 115 LEU A C 1
ATOM 868 O O . LEU A 1 115 ? -17.375 -5.781 -9.18 1 98 115 LEU A O 1
ATOM 872 N N . ALA A 1 116 ? -17.375 -8 -9.258 1 98.38 116 ALA A N 1
ATOM 873 C CA . ALA A 1 116 ? -17.328 -8.156 -7.805 1 98.38 116 ALA A CA 1
ATOM 874 C C . ALA A 1 116 ? -16.078 -7.488 -7.219 1 98.38 116 ALA A C 1
ATOM 876 O O . ALA A 1 116 ? -16.172 -6.742 -6.238 1 98.38 116 ALA A O 1
ATOM 877 N N . ASN A 1 117 ? -14.945 -7.75 -7.832 1 98.38 117 ASN A N 1
ATOM 878 C CA . ASN A 1 117 ? -13.688 -7.176 -7.367 1 98.38 117 ASN A CA 1
ATOM 879 C C . ASN A 1 117 ? -13.656 -5.66 -7.551 1 98.38 117 ASN A C 1
ATOM 881 O O . ASN A 1 117 ? -13.141 -4.934 -6.699 1 98.38 117 ASN A O 1
ATOM 885 N N . SER A 1 118 ? -14.195 -5.195 -8.641 1 98.56 118 SER A N 1
ATOM 886 C CA . SER A 1 118 ? -14.234 -3.758 -8.891 1 98.56 118 SER A CA 1
ATOM 887 C C . SER A 1 118 ? -15.117 -3.045 -7.875 1 98.56 118 SER A C 1
ATOM 889 O O . SER A 1 118 ? -14.734 -1.999 -7.34 1 98.56 118 SER A O 1
ATOM 891 N N . LEU A 1 119 ? -16.266 -3.621 -7.578 1 98.56 119 LEU A N 1
ATOM 892 C CA . LEU A 1 119 ? -17.172 -3.033 -6.598 1 98.56 119 LEU A CA 1
ATOM 893 C C . LEU A 1 119 ? -16.547 -3.061 -5.203 1 98.56 119 LEU A C 1
ATOM 895 O O . LEU A 1 119 ? -16.688 -2.1 -4.441 1 98.56 119 LEU A O 1
ATOM 899 N N . THR A 1 120 ? -15.945 -4.176 -4.891 1 98.31 120 THR A N 1
ATOM 900 C CA . THR A 1 120 ? -15.273 -4.273 -3.598 1 98.31 120 THR A CA 1
ATOM 901 C C . THR A 1 120 ? -14.172 -3.225 -3.48 1 98.31 120 THR A C 1
ATOM 903 O O . THR A 1 120 ? -14.031 -2.57 -2.445 1 98.31 120 THR A O 1
ATOM 906 N N . SER A 1 121 ? -13.359 -3.061 -4.523 1 98.19 121 SER A N 1
ATOM 907 C CA . SER A 1 121 ? -12.305 -2.053 -4.535 1 98.19 121 SER A CA 1
ATOM 908 C C . SER A 1 121 ? -12.883 -0.645 -4.449 1 98.19 121 SER A C 1
ATOM 910 O O . SER A 1 121 ? -12.289 0.241 -3.836 1 98.19 121 SER A O 1
ATOM 912 N N . LEU A 1 122 ? -14.023 -0.434 -5.121 1 98.12 122 LEU A N 1
ATOM 913 C CA . LEU A 1 122 ? -14.727 0.841 -5.02 1 98.12 122 LEU A CA 1
ATOM 914 C C . LEU A 1 122 ? -15.062 1.161 -3.566 1 98.12 122 LEU A C 1
ATOM 916 O O . LEU A 1 122 ? -14.812 2.271 -3.096 1 98.12 122 LEU A O 1
ATOM 920 N N . ALA A 1 123 ? -15.641 0.17 -2.902 1 97.75 123 ALA A N 1
ATOM 921 C CA . ALA A 1 123 ? -15.977 0.325 -1.489 1 97.75 123 ALA A CA 1
ATOM 922 C C . ALA A 1 123 ? -14.727 0.643 -0.665 1 97.75 123 ALA A C 1
ATOM 924 O O . ALA A 1 123 ? -14.766 1.495 0.226 1 97.75 123 ALA A O 1
ATOM 925 N N . CYS A 1 124 ? -13.633 -0.028 -0.961 1 96.69 124 CYS A N 1
ATOM 926 C CA . CYS A 1 124 ? -12.375 0.188 -0.253 1 96.69 124 CYS A CA 1
ATOM 927 C C . CYS A 1 124 ? -11.844 1.593 -0.503 1 96.69 124 CYS A C 1
ATOM 929 O O . CYS A 1 124 ? -11.305 2.227 0.405 1 96.69 124 CYS A O 1
ATOM 931 N N . GLY A 1 125 ? -11.953 2.049 -1.748 1 96.31 125 GLY A N 1
ATOM 932 C CA . GLY A 1 125 ? -11.57 3.416 -2.053 1 96.31 125 GLY A CA 1
ATOM 933 C C . GLY A 1 125 ? -12.344 4.449 -1.258 1 96.31 125 GLY A C 1
ATOM 934 O O . GLY A 1 125 ? -11.773 5.422 -0.763 1 96.31 125 GLY A O 1
ATOM 935 N N . ILE A 1 126 ? -13.641 4.195 -1.094 1 95.94 126 ILE A N 1
ATOM 936 C CA . ILE A 1 126 ? -14.484 5.07 -0.293 1 95.94 126 ILE A CA 1
ATOM 937 C C . ILE A 1 126 ? -14 5.082 1.154 1 95.94 126 ILE A C 1
ATOM 939 O O . ILE A 1 126 ? -13.852 6.145 1.762 1 95.94 126 ILE A O 1
ATOM 943 N N . GLN A 1 127 ? -13.672 3.932 1.638 1 94.38 127 GLN A N 1
ATOM 944 C CA . GLN A 1 127 ? -13.242 3.805 3.027 1 94.38 127 GLN A CA 1
ATOM 945 C C . GLN A 1 127 ? -11.914 4.512 3.264 1 94.38 127 GLN A C 1
ATOM 947 O O . GLN A 1 127 ? -11.758 5.242 4.246 1 94.38 127 GLN A O 1
ATOM 952 N N . VAL A 1 128 ? -11.016 4.316 2.404 1 92.56 128 VAL A N 1
ATOM 953 C CA . VAL A 1 128 ? -9.672 4.84 2.598 1 92.56 128 VAL A CA 1
ATOM 954 C C . VAL A 1 128 ? -9.703 6.367 2.611 1 92.56 128 VAL A C 1
ATOM 956 O O . VAL A 1 128 ? -8.938 7.004 3.332 1 92.56 128 VAL A O 1
ATOM 959 N N . GLU A 1 129 ? -10.547 6.914 1.842 1 91.56 129 GLU A N 1
ATOM 960 C CA . GLU A 1 129 ? -10.633 8.367 1.758 1 91.56 129 GLU A CA 1
ATOM 961 C C . GLU A 1 129 ? -11.469 8.945 2.898 1 91.56 129 GLU A C 1
ATOM 963 O O . GLU A 1 129 ? -11.172 10.023 3.414 1 91.56 129 GLU A O 1
ATOM 968 N N . SER A 1 130 ? -12.477 8.242 3.34 1 91.69 130 SER A N 1
ATOM 969 C CA . SER A 1 130 ? -13.398 8.742 4.352 1 91.69 130 SER A CA 1
ATOM 970 C C . SER A 1 130 ? -12.789 8.656 5.746 1 91.69 130 SER A C 1
ATOM 972 O O . SER A 1 130 ? -13.133 9.445 6.629 1 91.69 130 SER A O 1
ATOM 974 N N . PHE A 1 131 ? -11.891 7.742 5.918 1 89.5 131 PHE A N 1
ATOM 975 C CA . PHE A 1 131 ? -11.336 7.523 7.246 1 89.5 131 PHE A CA 1
ATOM 976 C C . PHE A 1 131 ? -9.812 7.621 7.219 1 89.5 131 PHE A C 1
ATOM 978 O O . PHE A 1 131 ? -9.117 6.633 7.465 1 89.5 131 PHE A O 1
ATOM 985 N N . ARG A 1 132 ? -9.367 8.781 7.223 1 86.19 132 ARG A N 1
ATOM 986 C CA . ARG A 1 132 ? -7.938 9.055 7.086 1 86.19 132 ARG A CA 1
ATOM 987 C C . ARG A 1 132 ? -7.277 9.203 8.453 1 86.19 132 ARG A C 1
ATOM 989 O O . ARG A 1 132 ? -6.047 9.188 8.555 1 86.19 132 ARG A O 1
ATOM 996 N N . LYS A 1 133 ? -8.094 9.398 9.469 1 84.75 133 LYS A N 1
ATOM 997 C CA . LYS A 1 133 ? -7.547 9.648 10.797 1 84.75 133 LYS A CA 1
ATOM 998 C C . LYS A 1 133 ? -8.234 8.773 11.844 1 84.75 133 LYS A C 1
ATOM 1000 O O . LYS A 1 133 ? -9.438 8.516 11.758 1 84.75 133 LYS A O 1
ATOM 1005 N N . ILE A 1 134 ? -7.441 8.305 12.672 1 81.19 134 ILE A N 1
ATOM 1006 C CA . ILE A 1 134 ? -7.93 7.629 13.867 1 81.19 134 ILE A CA 1
ATOM 1007 C C . ILE A 1 134 ? -7.309 8.258 15.109 1 81.19 134 ILE A C 1
ATOM 1009 O O . ILE A 1 134 ? -6.082 8.328 15.234 1 81.19 134 ILE A O 1
ATOM 1013 N N . HIS A 1 135 ? -8.148 8.734 16.016 1 81.12 135 HIS A N 1
ATOM 1014 C CA . HIS A 1 135 ? -7.703 9.367 17.25 1 81.12 135 HIS A CA 1
ATOM 1015 C C . HIS A 1 135 ? -6.762 10.531 16.969 1 81.12 135 HIS A C 1
ATOM 1017 O O . HIS A 1 135 ? -5.707 10.648 17.609 1 81.12 135 HIS A O 1
ATOM 1023 N N . GLY A 1 136 ? -7.066 11.219 15.953 1 76.38 136 GLY A N 1
ATOM 1024 C CA . GLY A 1 136 ? -6.332 12.422 15.617 1 76.38 136 GLY A CA 1
ATOM 1025 C C . GLY A 1 136 ? -5.043 12.148 14.859 1 76.38 136 GLY A C 1
ATOM 1026 O O . GLY A 1 136 ? -4.332 13.078 14.477 1 76.38 136 GLY A O 1
ATOM 1027 N N . ASN A 1 137 ? -4.746 10.867 14.672 1 82.75 137 ASN A N 1
ATOM 1028 C CA . ASN A 1 137 ? -3.527 10.484 13.961 1 82.75 137 ASN A CA 1
ATOM 1029 C C . ASN A 1 137 ? -3.834 9.984 12.547 1 82.75 137 ASN A C 1
ATOM 1031 O O . ASN A 1 137 ? -4.859 9.344 12.32 1 82.75 137 ASN A O 1
ATOM 1035 N N . GLY A 1 138 ? -2.99 10.328 11.594 1 85.81 138 GLY A N 1
ATOM 1036 C CA . GLY A 1 138 ? -3.15 9.859 10.227 1 85.81 138 GLY A CA 1
ATOM 1037 C C . GLY A 1 138 ? -2.949 8.367 10.086 1 85.81 138 GLY A C 1
ATOM 1038 O O . GLY A 1 138 ? -1.961 7.918 9.5 1 85.81 138 GLY A O 1
ATOM 1039 N N . ILE A 1 139 ? -3.904 7.559 10.664 1 82.62 139 ILE A N 1
ATOM 1040 C CA . ILE A 1 139 ? -3.869 6.102 10.609 1 82.62 139 ILE A CA 1
ATOM 1041 C C . ILE A 1 139 ? -4.863 5.598 9.562 1 82.62 139 ILE A C 1
ATOM 1043 O O . ILE A 1 139 ? -6.016 6.031 9.539 1 82.62 139 ILE A O 1
ATOM 1047 N N . ALA A 1 140 ? -4.316 4.844 8.672 1 85.88 140 ALA A N 1
ATOM 1048 C CA . ALA A 1 140 ? -5.18 4.258 7.648 1 85.88 140 ALA A CA 1
ATOM 1049 C C . ALA A 1 140 ? -5.656 2.869 8.062 1 85.88 140 ALA A C 1
ATOM 1051 O O . ALA A 1 140 ? -4.895 2.092 8.641 1 85.88 140 ALA A O 1
ATOM 1052 N N . THR A 1 141 ? -6.902 2.545 7.762 1 87.88 141 THR A N 1
ATOM 1053 C CA . THR A 1 141 ? -7.496 1.287 8.203 1 87.88 141 THR A CA 1
ATOM 1054 C C . THR A 1 141 ? -7.289 0.197 7.152 1 87.88 141 THR A C 1
ATOM 1056 O O . THR A 1 141 ? -7.426 -0.991 7.449 1 87.88 141 THR A O 1
ATOM 1059 N N . THR A 1 142 ? -6.992 0.635 5.984 1 86 142 THR A N 1
ATOM 1060 C CA . THR A 1 142 ? -6.898 -0.361 4.922 1 86 142 THR A CA 1
ATOM 1061 C C . THR A 1 142 ? -5.559 -0.248 4.191 1 86 142 THR A C 1
ATOM 1063 O O . THR A 1 142 ? -5.301 -0.986 3.24 1 86 142 THR A O 1
ATOM 1066 N N . MET A 1 143 ? -4.727 0.687 4.492 1 81.88 143 MET A N 1
ATOM 1067 C CA . MET A 1 143 ? -3.383 0.896 3.965 1 81.88 143 MET A CA 1
ATOM 1068 C C . MET A 1 143 ? -2.334 0.68 5.051 1 81.88 143 MET A C 1
ATOM 1070 O O . MET A 1 143 ? -2.129 1.547 5.902 1 81.88 143 MET A O 1
ATOM 1074 N N . CYS A 1 144 ? -1.508 -0.333 4.898 1 86.5 144 CYS A N 1
ATOM 1075 C CA . CYS A 1 144 ? -0.666 -0.755 6.012 1 86.5 144 CYS A CA 1
ATOM 1076 C C . CYS A 1 144 ? 0.736 -0.169 5.891 1 86.5 144 CYS A C 1
ATOM 1078 O O . CYS A 1 144 ? 1.438 -0.012 6.891 1 86.5 144 CYS A O 1
ATOM 1080 N N . ILE A 1 145 ? 1.141 0.18 4.707 1 90.19 145 ILE A N 1
ATOM 1081 C CA . ILE A 1 145 ? 2.512 0.64 4.52 1 90.19 145 ILE A CA 1
ATOM 1082 C C . ILE A 1 145 ? 2.705 1.985 5.215 1 90.19 145 ILE A C 1
ATOM 1084 O O . ILE A 1 145 ? 3.668 2.172 5.965 1 90.19 145 ILE A O 1
ATOM 1088 N N . GLY A 1 146 ? 1.781 2.93 5.004 1 88.12 146 GLY A N 1
ATOM 1089 C CA . GLY A 1 146 ? 1.839 4.199 5.711 1 88.12 146 GLY A CA 1
ATOM 1090 C C . GLY A 1 146 ? 1.832 4.043 7.219 1 88.12 146 GLY A C 1
ATOM 1091 O O . GLY A 1 146 ? 2.549 4.754 7.926 1 88.12 146 GLY A O 1
ATOM 1092 N N . ASN A 1 147 ? 1.049 3.084 7.688 1 92.5 147 ASN A N 1
ATOM 1093 C CA . ASN A 1 147 ? 1 2.795 9.117 1 92.5 147 ASN A CA 1
ATOM 1094 C C . ASN A 1 147 ? 2.328 2.244 9.625 1 92.5 147 ASN A C 1
ATOM 1096 O O . ASN A 1 147 ? 2.773 2.592 10.719 1 92.5 147 ASN A O 1
ATOM 1100 N N . LEU A 1 148 ? 2.902 1.416 8.828 1 92.5 148 LEU A N 1
ATOM 1101 C CA . LEU A 1 148 ? 4.199 0.854 9.188 1 92.5 148 LEU A CA 1
ATOM 1102 C C . LEU A 1 148 ? 5.246 1.953 9.344 1 92.5 148 LEU A C 1
ATOM 1104 O O . LEU A 1 148 ? 6.016 1.953 10.305 1 92.5 148 LEU A O 1
ATOM 1108 N N . ARG A 1 149 ? 5.211 2.762 8.391 1 91.5 149 ARG A N 1
ATOM 1109 C CA . ARG A 1 149 ? 6.168 3.861 8.391 1 91.5 149 ARG A CA 1
ATOM 1110 C C . ARG A 1 149 ? 5.973 4.758 9.609 1 91.5 149 ARG A C 1
ATOM 1112 O O . ARG A 1 149 ? 6.906 4.977 10.383 1 91.5 149 ARG A O 1
ATOM 1119 N N . SER A 1 150 ? 4.758 5.262 9.828 1 92.12 150 SER A N 1
ATOM 1120 C CA . SER A 1 150 ? 4.453 6.176 10.922 1 92.12 150 SER A CA 1
ATOM 1121 C C . SER A 1 150 ? 4.617 5.492 12.273 1 92.12 150 SER A C 1
ATOM 1123 O O . SER A 1 150 ? 5.121 6.098 13.219 1 92.12 150 SER A O 1
ATOM 1125 N N . GLY A 1 151 ? 4.18 4.258 12.305 1 94.25 151 GLY A N 1
ATOM 1126 C CA . GLY A 1 151 ? 4.355 3.508 13.531 1 94.25 151 GLY A CA 1
ATOM 1127 C C . GLY A 1 151 ? 5.809 3.334 13.93 1 94.25 151 GLY A C 1
ATOM 1128 O O . GLY A 1 151 ? 6.176 3.547 15.086 1 94.25 151 GLY A O 1
ATOM 1129 N N . THR A 1 152 ? 6.609 2.977 12.984 1 94.31 152 THR A N 1
ATOM 1130 C CA . THR A 1 152 ? 8.031 2.76 13.219 1 94.31 152 THR A CA 1
ATOM 1131 C C . THR A 1 152 ? 8.719 4.066 13.602 1 94.31 152 THR A C 1
ATOM 1133 O O . THR A 1 152 ? 9.562 4.086 14.5 1 94.31 152 THR A O 1
ATOM 1136 N N . GLN A 1 153 ? 8.336 5.098 12.977 1 92.25 153 GLN A N 1
ATOM 1137 C CA . GLN A 1 153 ? 8.898 6.406 13.305 1 92.25 153 GLN A CA 1
ATOM 1138 C C . GLN A 1 153 ? 8.555 6.809 14.734 1 92.25 153 GLN A C 1
ATOM 1140 O O . GLN A 1 153 ? 9.383 7.391 15.438 1 92.25 153 GLN A O 1
ATOM 1145 N N . ASN A 1 154 ? 7.359 6.547 15.109 1 92.94 154 ASN A N 1
ATOM 1146 C CA . ASN A 1 154 ? 6.945 6.887 16.469 1 92.94 154 ASN A CA 1
ATOM 1147 C C . ASN A 1 154 ? 7.672 6.031 17.5 1 92.94 154 ASN A C 1
ATOM 1149 O O . ASN A 1 154 ? 8.016 6.52 18.578 1 92.94 154 ASN A O 1
ATOM 1153 N N . ILE A 1 155 ? 7.863 4.836 17.172 1 93.56 155 ILE A N 1
ATOM 1154 C CA . ILE A 1 155 ? 8.617 3.967 18.062 1 93.56 155 ILE A CA 1
ATOM 1155 C C . ILE A 1 155 ? 10.055 4.469 18.188 1 93.56 155 ILE A C 1
ATOM 1157 O O . ILE A 1 155 ? 10.617 4.488 19.281 1 93.56 155 ILE A O 1
ATOM 1161 N N . TYR A 1 156 ? 10.609 4.832 17.078 1 91.38 156 TYR A N 1
ATOM 1162 C CA . TYR A 1 156 ? 11.953 5.402 17.094 1 91.38 156 TYR A CA 1
ATOM 1163 C C . TYR A 1 156 ? 11.992 6.668 17.953 1 91.38 156 TYR A C 1
ATOM 1165 O O . TYR A 1 156 ? 12.922 6.859 18.734 1 91.38 156 TYR A O 1
ATOM 1173 N N . THR A 1 157 ? 11.031 7.512 17.75 1 92.12 157 THR A N 1
ATOM 1174 C CA . THR A 1 157 ? 10.938 8.742 18.531 1 92.12 157 THR A CA 1
ATOM 1175 C C . THR A 1 157 ? 10.852 8.438 20.016 1 92.12 157 THR A C 1
ATOM 1177 O O . THR A 1 157 ? 11.422 9.164 20.844 1 92.12 157 THR A O 1
ATOM 1180 N N . PHE A 1 158 ? 10.156 7.398 20.344 1 93.69 158 PHE A N 1
ATOM 1181 C CA . PHE A 1 158 ? 10.07 6.98 21.75 1 93.69 158 PHE A CA 1
ATOM 1182 C C . PHE A 1 158 ? 11.445 6.613 22.281 1 93.69 158 PHE A C 1
ATOM 1184 O O . PHE A 1 158 ? 11.781 6.965 23.422 1 93.69 158 PHE A O 1
ATOM 1191 N N . PHE A 1 159 ? 12.18 5.91 21.562 1 92.06 159 PHE A N 1
ATOM 1192 C CA . PHE A 1 159 ? 13.5 5.496 22 1 92.06 159 PHE A CA 1
ATOM 1193 C C . PHE A 1 159 ? 14.422 6.703 22.156 1 92.06 159 PHE A C 1
ATOM 1195 O O . PHE A 1 159 ? 15.305 6.703 23.016 1 92.06 159 PHE A O 1
ATOM 1202 N N . GLN A 1 160 ? 14.141 7.75 21.453 1 90.94 160 GLN A N 1
ATOM 1203 C CA . GLN A 1 160 ? 14.961 8.953 21.516 1 90.94 160 GLN A CA 1
ATOM 1204 C C . GLN A 1 160 ? 14.5 9.875 22.641 1 90.94 160 GLN A C 1
ATOM 1206 O O . GLN A 1 160 ? 15.328 10.477 23.328 1 90.94 160 GLN A O 1
ATOM 1211 N N . THR A 1 161 ? 13.227 10 22.812 1 93.06 161 THR A N 1
ATOM 1212 C CA . THR A 1 161 ? 12.688 11.031 23.688 1 93.06 161 THR A CA 1
ATOM 1213 C C . THR A 1 161 ? 12.156 10.406 24.984 1 93.06 161 THR A C 1
ATOM 1215 O O . THR A 1 161 ? 11.953 11.109 25.984 1 93.06 161 THR A O 1
ATOM 1218 N N . LYS A 1 162 ? 11.789 9.109 24.922 1 93.81 162 LYS A N 1
ATOM 1219 C CA . LYS A 1 162 ? 11.195 8.359 26.031 1 93.81 162 LYS A CA 1
ATOM 1220 C C . LYS A 1 162 ? 9.812 8.898 26.391 1 93.81 162 LYS A C 1
ATOM 1222 O O . LYS A 1 162 ? 9.32 8.68 27.5 1 93.81 162 LYS A O 1
ATOM 1227 N N . LYS A 1 163 ? 9.273 9.625 25.484 1 93.75 163 LYS A N 1
ATOM 1228 C CA . LYS A 1 163 ? 7.914 10.117 25.703 1 93.75 163 LYS A CA 1
ATOM 1229 C C . LYS A 1 163 ? 6.887 9.008 25.469 1 93.75 163 LYS A C 1
ATOM 1231 O O . LYS A 1 163 ? 6.828 8.43 24.391 1 93.75 163 LYS A O 1
ATOM 1236 N N . ARG A 1 164 ? 6.082 8.844 26.391 1 93.75 164 ARG A N 1
ATOM 1237 C CA . ARG A 1 164 ? 5.09 7.773 26.375 1 93.75 164 ARG A CA 1
ATOM 1238 C C . ARG A 1 164 ? 4.09 7.988 25.234 1 93.75 164 ARG A C 1
ATOM 1240 O O . ARG A 1 164 ? 3.602 7.023 24.641 1 93.75 164 ARG A O 1
ATOM 1247 N N . GLU A 1 165 ? 3.781 9.203 24.891 1 93.12 165 GLU A N 1
ATOM 1248 C CA . GLU A 1 165 ? 2.836 9.531 23.828 1 93.12 165 GLU A CA 1
ATOM 1249 C C . GLU A 1 165 ? 3.287 8.945 22.5 1 93.12 165 GLU A C 1
ATOM 1251 O O . GLU A 1 165 ? 2.463 8.461 21.719 1 93.12 165 GLU A O 1
ATOM 1256 N N . ALA A 1 166 ? 4.555 9.008 22.297 1 92.94 166 ALA A N 1
ATOM 1257 C CA . ALA A 1 166 ? 5.105 8.469 21.062 1 92.94 166 ALA A CA 1
ATOM 1258 C C . ALA A 1 166 ? 4.938 6.949 21 1 92.94 166 ALA A C 1
ATOM 1260 O O . ALA A 1 166 ? 4.621 6.395 19.953 1 92.94 166 ALA A O 1
ATOM 1261 N N . LEU A 1 167 ? 5.141 6.348 22.094 1 93.56 167 LEU A N 1
ATOM 1262 C CA . LEU A 1 167 ? 4.973 4.898 22.172 1 93.56 167 LEU A CA 1
ATOM 1263 C C . LEU A 1 167 ? 3.516 4.508 21.938 1 93.56 167 LEU A C 1
ATOM 1265 O O . LEU A 1 167 ? 3.229 3.561 21.203 1 93.56 167 LEU A O 1
ATOM 1269 N N . GLU A 1 168 ? 2.627 5.195 22.562 1 93.31 168 GLU A N 1
ATOM 1270 C CA . GLU A 1 168 ? 1.2 4.918 22.422 1 93.31 168 GLU A CA 1
ATOM 1271 C C . GLU A 1 168 ? 0.746 5.078 20.984 1 93.31 168 GLU A C 1
ATOM 1273 O O . GLU A 1 168 ? -0.033 4.266 20.469 1 93.31 168 GLU A O 1
ATOM 1278 N N . LYS A 1 169 ? 1.226 6.082 20.344 1 92.56 169 LYS A N 1
ATOM 1279 C CA . LYS A 1 169 ? 0.899 6.312 18.938 1 92.56 169 LYS A CA 1
ATOM 1280 C C . LYS A 1 169 ? 1.434 5.188 18.062 1 92.56 169 LYS A C 1
ATOM 1282 O O . LYS A 1 169 ? 0.729 4.699 17.172 1 92.56 169 LYS A O 1
ATOM 1287 N N . GLY A 1 170 ? 2.691 4.828 18.328 1 93.81 170 GLY A N 1
ATOM 1288 C CA . GLY A 1 170 ? 3.273 3.723 17.578 1 93.81 170 GLY A CA 1
ATOM 1289 C C . GLY A 1 170 ? 2.492 2.43 17.719 1 93.81 170 GLY A C 1
ATOM 1290 O O . GLY A 1 170 ? 2.242 1.734 16.734 1 93.81 170 GLY A O 1
ATOM 1291 N N . LEU A 1 171 ? 2.092 2.193 18.922 1 93.44 171 LEU A N 1
ATOM 1292 C CA . LEU A 1 171 ? 1.365 0.963 19.219 1 93.44 171 LEU A CA 1
ATOM 1293 C C . LEU A 1 171 ? -0.017 0.983 18.562 1 93.44 171 LEU A C 1
ATOM 1295 O O . LEU A 1 171 ? -0.529 -0.06 18.156 1 93.44 171 LEU A O 1
ATOM 1299 N N . LEU A 1 172 ? -0.575 2.145 18.469 1 92.88 172 LEU A N 1
ATOM 1300 C CA . LEU A 1 172 ? -1.865 2.273 17.797 1 92.88 172 LEU A CA 1
ATOM 1301 C C . LEU A 1 172 ? -1.751 1.92 16.328 1 92.88 172 LEU A C 1
ATOM 1303 O O . LEU A 1 172 ? -2.592 1.195 15.789 1 92.88 172 LEU A O 1
ATOM 1307 N N . TYR A 1 173 ? -0.702 2.416 15.656 1 94.69 173 TYR A N 1
ATOM 1308 C CA . TYR A 1 173 ? -0.462 2.102 14.25 1 94.69 173 TYR A CA 1
ATOM 1309 C C . TYR A 1 173 ? -0.301 0.599 14.047 1 94.69 173 TYR A C 1
ATOM 1311 O O . TYR A 1 173 ? -0.957 0.009 13.188 1 94.69 173 TYR A O 1
ATOM 1319 N N . TYR A 1 174 ? 0.504 0.002 14.875 1 95.75 174 TYR A N 1
ATOM 1320 C CA . TYR A 1 174 ? 0.756 -1.43 14.75 1 95.75 174 TYR A CA 1
ATOM 1321 C C . TYR A 1 174 ? -0.48 -2.234 15.133 1 95.75 174 TYR A C 1
ATOM 1323 O O . TYR A 1 174 ? -0.727 -3.307 14.578 1 95.75 174 TYR A O 1
ATOM 1331 N N . GLY A 1 175 ? -1.223 -1.719 16.094 1 95.5 175 GLY A N 1
ATOM 1332 C CA . GLY A 1 175 ? -2.469 -2.369 16.453 1 95.5 175 GLY A CA 1
ATOM 1333 C C . GLY A 1 175 ? -3.459 -2.459 15.312 1 95.5 175 GLY A C 1
ATOM 1334 O O . GLY A 1 175 ? -4.098 -3.496 15.117 1 95.5 175 GLY A O 1
ATOM 1335 N N . ILE A 1 176 ? -3.541 -1.386 14.562 1 94.69 176 ILE A N 1
ATOM 1336 C CA . ILE A 1 176 ? -4.461 -1.353 13.43 1 94.69 176 ILE A CA 1
ATOM 1337 C C . ILE A 1 176 ? -4 -2.34 12.359 1 94.69 176 ILE A C 1
ATOM 1339 O O . ILE A 1 176 ? -4.82 -3.025 11.742 1 94.69 176 ILE A O 1
ATOM 1343 N N . ILE A 1 177 ? -2.711 -2.449 12.164 1 96.06 177 ILE A N 1
ATOM 1344 C CA . ILE A 1 177 ? -2.152 -3.412 11.219 1 96.06 177 ILE A CA 1
ATOM 1345 C C . ILE A 1 177 ? -2.512 -4.832 11.656 1 96.06 177 ILE A C 1
ATOM 1347 O O . ILE A 1 177 ? -2.91 -5.66 10.828 1 96.06 177 ILE A O 1
ATOM 1351 N N . LEU A 1 178 ? -2.396 -5.094 12.922 1 97.12 178 LEU A N 1
ATOM 1352 C CA . LEU A 1 178 ? -2.729 -6.41 13.461 1 97.12 178 LEU A CA 1
ATOM 1353 C C . LEU A 1 178 ? -4.207 -6.723 13.266 1 97.12 178 LEU A C 1
ATOM 1355 O O . LEU A 1 178 ? -4.574 -7.867 12.992 1 97.12 178 LEU A O 1
ATOM 1359 N N . CYS A 1 179 ? -5.055 -5.719 13.469 1 96.75 179 CYS A N 1
ATOM 1360 C CA . CYS A 1 179 ? -6.48 -5.902 13.234 1 96.75 179 CYS A CA 1
ATOM 1361 C C . CYS A 1 179 ? -6.754 -6.242 11.773 1 96.75 179 CYS A C 1
ATOM 1363 O O . CYS A 1 179 ? -7.609 -7.078 11.477 1 96.75 179 CYS A O 1
ATOM 1365 N N . PHE A 1 180 ? -6.055 -5.594 10.898 1 97.31 180 PHE A N 1
ATOM 1366 C CA . PHE A 1 180 ? -6.164 -5.91 9.477 1 97.31 180 PHE A CA 1
ATOM 1367 C C . PHE A 1 180 ? -5.816 -7.371 9.219 1 97.31 180 PHE A C 1
ATOM 1369 O O . PHE A 1 180 ? -6.547 -8.07 8.516 1 97.31 180 PHE A O 1
ATOM 1376 N N . ILE A 1 181 ? -4.707 -7.832 9.758 1 97.69 181 ILE A N 1
ATOM 1377 C CA . ILE A 1 181 ? -4.258 -9.211 9.586 1 97.69 181 ILE A CA 1
ATOM 1378 C C . ILE A 1 181 ? -5.297 -10.164 10.172 1 97.69 181 ILE A C 1
ATOM 1380 O O . ILE A 1 181 ? -5.613 -11.188 9.555 1 97.69 181 ILE A O 1
ATOM 1384 N N . CYS A 1 182 ? -5.812 -9.852 11.312 1 98 182 CYS A N 1
ATOM 1385 C CA . CYS A 1 182 ? -6.863 -10.664 11.914 1 98 182 CYS A CA 1
ATOM 1386 C C . CYS A 1 182 ? -8.086 -10.734 11.016 1 98 182 CYS A C 1
ATOM 1388 O O . CYS A 1 182 ? -8.711 -11.789 10.891 1 98 182 CYS A O 1
ATOM 1390 N N . GLY A 1 183 ? -8.414 -9.578 10.43 1 97.81 183 GLY A N 1
ATOM 1391 C CA . GLY A 1 183 ? -9.492 -9.57 9.453 1 97.81 183 GLY A CA 1
ATOM 1392 C C . GLY A 1 183 ? -9.258 -10.523 8.297 1 97.81 183 GLY A C 1
ATOM 1393 O O . GLY A 1 183 ? -10.18 -11.211 7.852 1 97.81 183 GLY A O 1
ATOM 1394 N N . ALA A 1 184 ? -8.047 -10.523 7.832 1 97.44 184 ALA A N 1
ATOM 1395 C CA . ALA A 1 184 ? -7.684 -11.43 6.742 1 97.44 184 ALA A CA 1
ATOM 1396 C C . ALA A 1 184 ? -7.816 -12.883 7.172 1 97.44 184 ALA A C 1
ATOM 1398 O O . ALA A 1 184 ? -8.289 -13.727 6.402 1 97.44 184 ALA A O 1
ATOM 1399 N N . ILE A 1 185 ? -7.383 -13.203 8.383 1 97.81 185 ILE A N 1
ATOM 1400 C CA . ILE A 1 185 ? -7.473 -14.547 8.93 1 97.81 185 ILE A CA 1
ATOM 1401 C C . ILE A 1 185 ? -8.938 -14.977 9.008 1 97.81 185 ILE A C 1
ATOM 1403 O O . ILE A 1 185 ? -9.305 -16.047 8.492 1 97.81 185 ILE A O 1
ATOM 1407 N N . ILE A 1 186 ? -9.758 -14.148 9.594 1 97.81 186 ILE A N 1
ATOM 1408 C CA . ILE A 1 186 ? -11.18 -14.445 9.742 1 97.81 186 ILE A CA 1
ATOM 1409 C C . ILE A 1 186 ? -11.836 -14.539 8.367 1 97.81 186 ILE A C 1
ATOM 1411 O O . ILE A 1 186 ? -12.656 -15.422 8.125 1 97.81 186 ILE A O 1
ATOM 1415 N N . GLY A 1 187 ? -11.484 -13.617 7.5 1 97.56 187 GLY A N 1
ATOM 1416 C CA . GLY A 1 187 ? -12.023 -13.633 6.152 1 97.56 187 GLY A CA 1
ATOM 1417 C C . GLY A 1 187 ? -11.742 -14.922 5.41 1 97.56 187 GLY A C 1
ATOM 1418 O O . GLY A 1 187 ? -12.656 -15.523 4.832 1 97.56 187 GLY A O 1
ATOM 1419 N N . ASN A 1 188 ? -10.5 -15.352 5.465 1 97.25 188 ASN A N 1
ATOM 1420 C CA . ASN A 1 188 ? -10.141 -16.578 4.77 1 97.25 188 ASN A CA 1
ATOM 1421 C C . ASN A 1 188 ? -10.898 -17.781 5.328 1 97.25 188 ASN A C 1
ATOM 1423 O O . ASN A 1 188 ? -11.305 -18.672 4.574 1 97.25 188 ASN A O 1
ATOM 1427 N N . GLN A 1 189 ? -11.109 -17.844 6.605 1 97.06 189 GLN A N 1
ATOM 1428 C CA . GLN A 1 189 ? -11.859 -18.938 7.227 1 97.06 189 GLN A CA 1
ATOM 1429 C C . GLN A 1 189 ? -13.328 -18.891 6.82 1 97.06 189 GLN A C 1
ATOM 1431 O O . GLN A 1 189 ? -13.938 -19.922 6.559 1 97.06 189 GLN A O 1
ATOM 1436 N N . CYS A 1 190 ? -13.867 -17.734 6.766 1 97.38 190 CYS A N 1
ATOM 1437 C CA . CYS A 1 190 ? -15.281 -17.578 6.43 1 97.38 190 CYS A CA 1
ATOM 1438 C C . CYS A 1 190 ? -15.531 -17.922 4.965 1 97.38 190 CYS A C 1
ATOM 1440 O O . CYS A 1 190 ? -16.609 -18.422 4.617 1 97.38 190 CYS A O 1
ATOM 1442 N N . ILE A 1 191 ? -14.57 -17.594 4.16 1 97.12 191 ILE A N 1
ATOM 1443 C CA . ILE A 1 191 ? -14.703 -17.906 2.74 1 97.12 191 ILE A CA 1
ATOM 1444 C C . ILE A 1 191 ? -14.867 -19.406 2.547 1 97.12 191 ILE A C 1
ATOM 1446 O O . ILE A 1 191 ? -15.602 -19.844 1.664 1 97.12 191 ILE A O 1
ATOM 1450 N N . LYS A 1 192 ? -14.188 -20.234 3.324 1 94.69 192 LYS A N 1
ATOM 1451 C CA . LYS A 1 192 ? -14.258 -21.688 3.24 1 94.69 192 LYS A CA 1
ATOM 1452 C C . LYS A 1 192 ? -15.68 -22.188 3.473 1 94.69 192 LYS A C 1
ATOM 1454 O O . LYS A 1 192 ? -16.109 -23.156 2.848 1 94.69 192 LYS A O 1
ATOM 1459 N N . TYR A 1 193 ? -16.391 -21.469 4.289 1 95.12 193 TYR A N 1
ATOM 1460 C CA . TYR A 1 193 ? -17.703 -21.969 4.703 1 95.12 193 TYR A CA 1
ATOM 1461 C C . TYR A 1 193 ? -18.812 -21.25 3.939 1 95.12 193 TYR A C 1
ATOM 1463 O O . TYR A 1 193 ? -19.828 -21.859 3.596 1 95.12 193 TYR A O 1
ATOM 1471 N N . PHE A 1 194 ? -18.625 -19.938 3.65 1 96.31 194 PHE A N 1
ATOM 1472 C CA . PHE A 1 194 ? -19.75 -19.156 3.131 1 96.31 194 PHE A CA 1
ATOM 1473 C C . PHE A 1 194 ? -19.5 -18.75 1.682 1 96.31 194 PHE A C 1
ATOM 1475 O O . PHE A 1 194 ? -20.359 -18.156 1.036 1 96.31 194 PHE A O 1
ATOM 1482 N N . HIS A 1 195 ? -18.312 -19.016 1.16 1 95.5 195 HIS A N 1
ATOM 1483 C CA . HIS A 1 195 ? -17.953 -18.719 -0.223 1 95.5 195 HIS A CA 1
ATOM 1484 C C . HIS A 1 195 ? -18.297 -17.281 -0.584 1 95.5 195 HIS A C 1
ATOM 1486 O O . HIS A 1 195 ? -17.812 -16.344 0.061 1 95.5 195 HIS A O 1
ATOM 1492 N N . GLU A 1 196 ? -19.172 -17.078 -1.54 1 95.19 196 GLU A N 1
ATOM 1493 C CA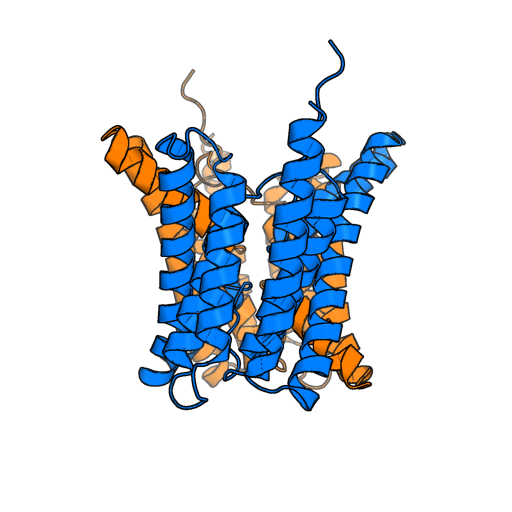 . GLU A 1 196 ? -19.469 -15.734 -2.02 1 95.19 196 GLU A CA 1
ATOM 1494 C C . GLU A 1 196 ? -20.188 -14.914 -0.951 1 95.19 196 GLU A C 1
ATOM 1496 O O . GLU A 1 196 ? -20.078 -13.688 -0.923 1 95.19 196 GLU A O 1
ATOM 1501 N N . ARG A 1 197 ? -20.859 -15.531 -0.053 1 97.31 197 ARG A N 1
ATOM 1502 C CA . ARG A 1 197 ? -21.656 -14.836 0.952 1 97.31 197 ARG A CA 1
ATOM 1503 C C . ARG A 1 197 ? -20.797 -14.398 2.129 1 97.31 197 ARG A C 1
ATOM 1505 O O . ARG A 1 197 ? -21.25 -13.641 2.988 1 97.31 197 ARG A O 1
ATOM 1512 N N . ALA A 1 198 ? -19.562 -14.812 2.127 1 97.69 198 ALA A N 1
ATOM 1513 C CA . ALA A 1 198 ? -18.656 -14.492 3.23 1 97.69 198 ALA A CA 1
ATOM 1514 C C . ALA A 1 198 ? -18.516 -12.984 3.408 1 97.69 198 ALA A C 1
ATOM 1516 O O . ALA A 1 198 ? -18.406 -12.492 4.531 1 97.69 198 ALA A O 1
ATOM 1517 N N . ILE A 1 199 ? -18.609 -12.266 2.309 1 98.06 199 ILE A N 1
ATOM 1518 C CA . ILE A 1 199 ? -18.344 -10.828 2.316 1 98.06 199 ILE A CA 1
ATOM 1519 C C . ILE A 1 199 ? -19.438 -10.109 3.107 1 98.06 199 ILE A C 1
ATOM 1521 O O . ILE A 1 199 ? -19.281 -8.953 3.506 1 98.06 199 ILE A O 1
ATOM 1525 N N . LEU A 1 200 ? -20.578 -10.773 3.41 1 98.12 200 LEU A N 1
ATOM 1526 C CA . LEU A 1 200 ? -21.656 -10.203 4.207 1 98.12 200 LEU A CA 1
ATOM 1527 C C . LEU A 1 200 ? -21.172 -9.898 5.625 1 98.12 200 LEU A C 1
ATOM 1529 O O . LEU A 1 200 ? -21.672 -8.977 6.27 1 98.12 200 LEU A O 1
ATOM 1533 N N . ILE A 1 201 ? -20.234 -10.648 6.074 1 97.88 201 ILE A N 1
ATOM 1534 C CA . ILE A 1 201 ? -19.688 -10.422 7.402 1 97.88 201 ILE A CA 1
ATOM 1535 C C . ILE A 1 201 ? -19.031 -9.039 7.461 1 97.88 201 ILE A C 1
ATOM 1537 O O . ILE A 1 201 ? -19.141 -8.328 8.461 1 97.88 201 ILE A O 1
ATOM 1541 N N . SER A 1 202 ? -18.266 -8.719 6.414 1 97.62 202 SER A N 1
ATOM 1542 C CA . SER A 1 202 ? -17.703 -7.371 6.34 1 97.62 202 SER A CA 1
ATOM 1543 C C . SER A 1 202 ? -18.797 -6.312 6.352 1 97.62 202 SER A C 1
ATOM 1545 O O . SER A 1 202 ? -18.656 -5.258 6.977 1 97.62 202 SER A O 1
ATOM 1547 N N . SER A 1 203 ? -19.906 -6.574 5.645 1 98 203 SER A N 1
ATOM 1548 C CA . SER A 1 203 ? -21.031 -5.652 5.656 1 98 203 SER A CA 1
ATOM 1549 C C . SER A 1 203 ? -21.578 -5.457 7.07 1 98 203 SER A C 1
ATOM 1551 O O . SER A 1 203 ? -21.906 -4.34 7.461 1 98 203 SER A O 1
ATOM 1553 N N . VAL A 1 204 ? -21.656 -6.523 7.781 1 97.56 204 VAL A N 1
ATOM 1554 C CA . VAL A 1 204 ? -22.141 -6.469 9.156 1 97.56 204 VAL A CA 1
ATOM 1555 C C . VAL A 1 204 ? -21.188 -5.645 10.008 1 97.56 204 VAL A C 1
ATOM 1557 O O . VAL A 1 204 ? -21.609 -4.832 10.836 1 97.56 204 VAL A O 1
ATOM 1560 N N . LEU A 1 205 ? -19.859 -5.879 9.867 1 97.25 205 LEU A N 1
ATOM 1561 C CA . LEU A 1 205 ? -18.859 -5.102 10.594 1 97.25 205 LEU A CA 1
ATOM 1562 C C . LEU A 1 205 ? -19.016 -3.611 10.312 1 97.25 205 LEU A C 1
ATOM 1564 O O . LEU A 1 205 ? -18.922 -2.789 11.227 1 97.25 205 LEU A O 1
ATOM 1568 N N . LEU A 1 206 ? -19.297 -3.277 9.047 1 96.69 206 LEU A N 1
ATOM 1569 C CA . LEU A 1 206 ? -19.469 -1.884 8.648 1 96.69 206 LEU A CA 1
ATOM 1570 C C . LEU A 1 206 ? -20.75 -1.295 9.219 1 96.69 206 LEU A C 1
ATOM 1572 O O . LEU A 1 206 ? -20.781 -0.12 9.594 1 96.69 206 LEU A O 1
ATOM 1576 N N . LEU A 1 207 ? -21.797 -2.1 9.273 1 95.75 207 LEU A N 1
ATOM 1577 C CA . LEU A 1 207 ? -23.047 -1.643 9.883 1 95.75 207 LEU A CA 1
ATOM 1578 C C . LEU A 1 207 ? -22.859 -1.383 11.375 1 95.75 207 LEU A C 1
ATOM 1580 O O . LEU A 1 207 ? -23.438 -0.438 11.922 1 95.75 207 LEU A O 1
ATOM 1584 N N . LEU A 1 208 ? -22.094 -2.242 12.008 1 95.56 208 LEU A N 1
ATOM 1585 C CA . LEU A 1 208 ? -21.766 -2.018 13.414 1 95.56 208 LEU A CA 1
ATOM 1586 C C . LEU A 1 208 ? -21 -0.71 13.594 1 95.56 208 LEU A C 1
ATOM 1588 O O . LEU A 1 208 ? -21.25 0.036 14.539 1 95.56 208 LEU A O 1
ATOM 1592 N N . ALA A 1 209 ? -20.062 -0.49 12.68 1 93.12 209 ALA A N 1
ATOM 1593 C CA . ALA A 1 209 ? -19.328 0.774 12.703 1 93.12 209 ALA A CA 1
ATOM 1594 C C . ALA A 1 209 ? -20.281 1.959 12.523 1 93.12 209 ALA A C 1
ATOM 1596 O O . ALA A 1 209 ? -20.125 2.986 13.188 1 93.12 209 ALA A O 1
ATOM 1597 N N . PHE A 1 210 ? -21.234 1.766 11.625 1 91.94 210 PHE A N 1
ATOM 1598 C CA . PHE A 1 210 ? -22.234 2.797 11.367 1 91.94 210 PHE A CA 1
ATOM 1599 C C . PHE A 1 210 ? -23.031 3.105 12.625 1 91.94 210 PHE A C 1
ATOM 1601 O O . PHE A 1 210 ? -23.219 4.273 12.969 1 91.94 210 PHE A O 1
ATOM 1608 N N . ILE A 1 211 ? -23.469 2.104 13.312 1 91.12 211 ILE A N 1
ATOM 1609 C CA . ILE A 1 211 ? -24.266 2.246 14.531 1 91.12 211 ILE A CA 1
ATOM 1610 C C . ILE A 1 211 ? -23.422 2.912 15.617 1 91.12 211 ILE A C 1
ATOM 1612 O O . ILE A 1 211 ? -23.906 3.785 16.344 1 91.12 211 ILE A O 1
ATOM 1616 N N . MET A 1 212 ? -22.234 2.506 15.719 1 88.81 212 MET A N 1
ATOM 1617 C CA . MET A 1 212 ? -21.328 3.076 16.703 1 88.81 212 MET A CA 1
ATOM 1618 C C . MET A 1 212 ? -21.156 4.574 16.484 1 88.81 212 MET A C 1
ATOM 1620 O O . MET A 1 212 ? -21.031 5.336 17.453 1 88.81 212 MET A O 1
ATOM 1624 N N . MET A 1 213 ? -21.094 5.02 15.258 1 85.94 213 MET A N 1
ATOM 1625 C CA . MET A 1 213 ? -20.891 6.43 14.93 1 85.94 213 MET A CA 1
ATOM 1626 C C . MET A 1 213 ? -22.125 7.25 15.312 1 85.94 213 MET A C 1
ATOM 1628 O O . MET A 1 213 ? -22.016 8.445 15.594 1 85.94 213 MET A O 1
ATOM 1632 N N . PHE A 1 214 ? -23.281 6.648 15.305 1 78.81 214 PHE A N 1
ATOM 1633 C CA . PHE A 1 214 ? -24.516 7.316 15.734 1 78.81 214 PHE A CA 1
ATOM 1634 C C . PHE A 1 214 ? -24.5 7.535 17.25 1 78.81 214 PHE A C 1
ATOM 1636 O O . PHE A 1 214 ? -24.938 8.586 17.719 1 78.81 214 PHE A O 1
ATOM 1643 N N . ILE A 1 215 ? -24.062 6.574 17.859 1 75.56 215 ILE A N 1
ATOM 1644 C CA . ILE A 1 215 ? -24.109 6.617 19.328 1 75.56 215 ILE A CA 1
ATOM 1645 C C . ILE A 1 215 ? -23.125 7.668 19.828 1 75.56 215 ILE A C 1
ATOM 1647 O O . ILE A 1 215 ? -23.438 8.43 20.75 1 75.56 215 ILE A O 1
ATOM 1651 N N . THR A 1 216 ? -21.969 7.691 19.266 1 65.44 216 THR A N 1
ATOM 1652 C CA . THR A 1 216 ? -20.953 8.625 19.734 1 65.44 216 THR A CA 1
ATOM 1653 C C . THR A 1 216 ? -21.297 10.055 19.328 1 65.44 216 THR A C 1
ATOM 1655 O O . THR A 1 216 ? -20.922 11.008 20.031 1 65.44 216 THR A O 1
ATOM 1658 N N . ARG A 1 217 ? -21.844 10.266 18.188 1 60.97 217 ARG A N 1
ATOM 1659 C CA . ARG A 1 217 ? -22.297 11.594 17.781 1 60.97 217 ARG A CA 1
ATOM 1660 C C . ARG A 1 217 ? -23.359 12.125 18.75 1 60.97 217 ARG A C 1
ATOM 1662 O O . ARG A 1 217 ? -23.359 13.305 19.078 1 60.97 217 ARG A O 1
ATOM 1669 N N . ASP A 1 218 ? -24.234 11.25 19.109 1 53.66 218 ASP A N 1
ATOM 1670 C CA . ASP A 1 218 ? -25.297 11.672 20.016 1 53.66 218 ASP A CA 1
ATOM 1671 C C . ASP A 1 218 ? -24.734 12.031 21.391 1 53.66 218 ASP A C 1
ATOM 1673 O O . ASP A 1 218 ? -25.328 12.82 22.125 1 53.66 218 ASP A O 1
ATOM 1677 N N . GLU A 1 219 ? -23.703 11.453 21.609 1 48.22 219 GLU A N 1
ATOM 1678 C CA . GLU A 1 219 ? -23.125 11.812 22.906 1 48.22 219 GLU A CA 1
ATOM 1679 C C . GLU A 1 219 ? -22.453 13.172 22.859 1 48.22 219 GLU A C 1
ATOM 1681 O O . GLU A 1 219 ? -22.25 13.82 23.891 1 48.22 219 GLU A O 1
ATOM 1686 N N . GLU A 1 220 ? -22.062 13.656 21.734 1 45.22 220 GLU A N 1
ATOM 1687 C CA . GLU A 1 220 ? -21.531 15.016 21.719 1 45.22 220 GLU A CA 1
ATOM 1688 C C . GLU A 1 220 ? -22.656 16.031 21.547 1 45.22 220 GLU A C 1
ATOM 1690 O O . GLU A 1 220 ? -22.609 17.125 22.141 1 45.22 220 GLU A O 1
ATOM 1695 N N . MET B 1 1 ? 13.633 35.062 -1.943 1 26.89 1 MET B N 1
ATOM 1696 C CA . MET B 1 1 ? 14.227 33.875 -1.345 1 26.89 1 MET B CA 1
ATOM 1697 C C . MET B 1 1 ? 13.766 32.625 -2.08 1 26.89 1 MET B C 1
ATOM 1699 O O . MET B 1 1 ? 12.602 32.219 -1.982 1 26.89 1 MET B O 1
ATOM 1703 N N . ASN B 1 2 ? 14.086 32.312 -3.35 1 34.31 2 ASN B N 1
ATOM 1704 C CA . ASN B 1 2 ? 13.664 31.328 -4.352 1 34.31 2 ASN B CA 1
ATOM 1705 C C . ASN B 1 2 ? 13.75 29.906 -3.816 1 34.31 2 ASN B C 1
ATOM 1707 O O . ASN B 1 2 ? 14.812 29.453 -3.389 1 34.31 2 ASN B O 1
ATOM 1711 N N . LYS B 1 3 ? 12.75 29.422 -3.137 1 41.66 3 LYS B N 1
ATOM 1712 C CA . LYS B 1 3 ? 12.664 28.172 -2.391 1 41.66 3 LYS B CA 1
ATOM 1713 C C . LYS B 1 3 ? 13.477 27.062 -3.072 1 41.66 3 LYS B C 1
ATOM 1715 O O . LYS B 1 3 ? 13.172 26.688 -4.203 1 41.66 3 LYS B O 1
ATOM 1720 N N . LYS B 1 4 ? 14.719 26.969 -2.969 1 40.66 4 LYS B N 1
ATOM 1721 C CA . LYS B 1 4 ? 15.719 25.969 -3.359 1 40.66 4 LYS B CA 1
ATOM 1722 C C . LYS B 1 4 ? 15.148 24.562 -3.271 1 40.66 4 LYS B C 1
ATOM 1724 O O . LYS B 1 4 ? 14.945 24.031 -2.176 1 40.66 4 LYS B O 1
ATOM 1729 N N . VAL B 1 5 ? 14.359 24.203 -4.328 1 48.94 5 VAL B N 1
ATOM 1730 C CA . VAL B 1 5 ? 13.914 22.812 -4.438 1 48.94 5 VAL B CA 1
ATOM 1731 C C . VAL B 1 5 ? 15.117 21.875 -4.332 1 48.94 5 VAL B C 1
ATOM 1733 O O . VAL B 1 5 ? 16.047 21.969 -5.133 1 48.94 5 VAL B O 1
ATOM 1736 N N . GLN B 1 6 ? 15.516 21.438 -3.178 1 51.81 6 GLN B N 1
ATOM 1737 C CA . GLN B 1 6 ? 16.609 20.5 -2.951 1 51.81 6 GLN B CA 1
ATOM 1738 C C . GLN B 1 6 ? 16.562 19.344 -3.934 1 51.81 6 GLN B C 1
ATOM 1740 O O . GLN B 1 6 ? 15.492 18.797 -4.215 1 51.81 6 GLN B O 1
ATOM 1745 N N . ILE B 1 7 ? 17.609 19.203 -4.863 1 50.91 7 ILE B N 1
ATOM 1746 C CA . ILE B 1 7 ? 17.828 18.203 -5.91 1 50.91 7 ILE B CA 1
ATOM 1747 C C . ILE B 1 7 ? 17.234 16.859 -5.477 1 50.91 7 ILE B C 1
ATOM 1749 O O . ILE B 1 7 ? 16.656 16.141 -6.285 1 50.91 7 ILE B O 1
ATOM 1753 N N . SER B 1 8 ? 17.25 16.562 -4.047 1 56.34 8 SER B N 1
ATOM 1754 C CA . SER B 1 8 ? 16.703 15.328 -3.512 1 56.34 8 SER B CA 1
ATOM 1755 C C . SER B 1 8 ? 15.18 15.32 -3.6 1 56.34 8 SER B C 1
ATOM 1757 O O . SER B 1 8 ? 14.531 14.328 -3.244 1 56.34 8 SER B O 1
ATOM 1759 N N . GLU B 1 9 ? 14.742 16.312 -4.367 1 67 9 GLU B N 1
ATOM 1760 C CA . GLU B 1 9 ? 13.289 16.391 -4.527 1 67 9 GLU B CA 1
ATOM 1761 C C . GLU B 1 9 ? 12.914 16.641 -5.984 1 67 9 GLU B C 1
ATOM 1763 O O . GLU B 1 9 ? 11.789 17.062 -6.273 1 67 9 GLU B O 1
ATOM 1768 N N . SER B 1 10 ? 13.867 16.219 -6.832 1 82.25 10 SER B N 1
ATOM 1769 C CA . SER B 1 10 ? 13.562 16.469 -8.234 1 82.25 10 SER B CA 1
ATOM 1770 C C . SER B 1 10 ? 12.656 15.391 -8.812 1 82.25 10 SER B C 1
ATOM 1772 O O . SER B 1 10 ? 12.594 14.273 -8.281 1 82.25 10 SER B O 1
ATOM 1774 N N . ILE B 1 11 ? 11.992 15.68 -9.867 1 88.56 11 ILE B N 1
ATOM 1775 C CA . ILE B 1 11 ? 11.078 14.773 -10.555 1 88.56 11 ILE B CA 1
ATOM 1776 C C . ILE B 1 11 ? 11.859 13.625 -11.18 1 88.56 11 ILE B C 1
ATOM 1778 O O . ILE B 1 11 ? 11.406 12.477 -11.164 1 88.56 11 ILE B O 1
ATOM 1782 N N . GLU B 1 12 ? 13.047 13.93 -11.656 1 90.5 12 GLU B N 1
ATOM 1783 C CA . GLU B 1 12 ? 13.906 12.922 -12.281 1 90.5 12 GLU B CA 1
ATOM 1784 C C . GLU B 1 12 ? 14.297 11.836 -11.281 1 90.5 12 GLU B C 1
ATOM 1786 O O . GLU B 1 12 ? 14.297 10.648 -11.617 1 90.5 12 GLU B O 1
ATOM 1791 N N . LEU B 1 13 ? 14.602 12.266 -10.109 1 91.06 13 LEU B N 1
ATOM 1792 C CA . LEU B 1 13 ? 14.93 11.32 -9.047 1 91.06 13 LEU B CA 1
ATOM 1793 C C . LEU B 1 13 ? 13.734 10.438 -8.719 1 91.06 13 LEU B C 1
ATOM 1795 O O . LEU B 1 13 ? 13.883 9.227 -8.555 1 91.06 13 LEU B O 1
ATOM 1799 N N . GLY B 1 14 ? 12.609 11.094 -8.695 1 93 14 GLY B N 1
ATOM 1800 C CA . GLY B 1 14 ? 11.383 10.352 -8.43 1 93 14 GLY B CA 1
ATOM 1801 C C . GLY B 1 14 ? 11.102 9.289 -9.477 1 93 14 GLY B C 1
ATOM 1802 O O . GLY B 1 14 ? 10.672 8.18 -9.148 1 93 14 GLY B O 1
ATOM 1803 N N . ILE B 1 15 ? 11.406 9.625 -10.688 1 94.62 15 ILE B N 1
ATOM 1804 C CA . ILE B 1 15 ? 11.18 8.719 -11.805 1 94.62 15 ILE B CA 1
ATOM 1805 C C . ILE B 1 15 ? 12.094 7.5 -11.672 1 94.62 15 ILE B C 1
ATOM 1807 O O . ILE B 1 15 ? 11.633 6.359 -11.766 1 94.62 15 ILE B O 1
ATOM 1811 N N . LEU B 1 16 ? 13.32 7.738 -11.414 1 96 16 LEU B N 1
ATOM 1812 C CA . LEU B 1 16 ? 14.281 6.652 -11.289 1 96 16 LEU B CA 1
ATOM 1813 C C . LEU B 1 16 ? 13.938 5.746 -10.109 1 96 16 LEU B C 1
ATOM 1815 O O . LEU B 1 16 ? 14 4.52 -10.227 1 96 16 LEU B O 1
ATOM 1819 N N . LEU B 1 17 ? 13.57 6.359 -9.031 1 95.88 17 LEU B N 1
ATOM 1820 C CA . LEU B 1 17 ? 13.234 5.605 -7.832 1 95.88 17 LEU B CA 1
ATOM 1821 C C . LEU B 1 17 ? 11.953 4.801 -8.031 1 95.88 17 LEU B C 1
ATOM 1823 O O . LEU B 1 17 ? 11.859 3.65 -7.602 1 95.88 17 LEU B O 1
ATOM 1827 N N . ALA B 1 18 ? 10.961 5.41 -8.688 1 96.5 18 ALA B N 1
ATOM 1828 C CA . ALA B 1 18 ? 9.703 4.719 -8.953 1 96.5 18 ALA B CA 1
ATOM 1829 C C . ALA B 1 18 ? 9.906 3.549 -9.906 1 96.5 18 ALA B C 1
ATOM 1831 O O . ALA B 1 18 ? 9.344 2.469 -9.711 1 96.5 18 ALA B O 1
ATOM 1832 N N . LEU B 1 19 ? 10.703 3.785 -10.953 1 97.56 19 LEU B N 1
ATOM 1833 C CA . LEU B 1 19 ? 11.047 2.711 -11.875 1 97.56 19 LEU B CA 1
ATOM 1834 C C . LEU B 1 19 ? 11.727 1.559 -11.141 1 97.56 19 LEU B C 1
ATOM 1836 O O . LEU B 1 19 ? 11.383 0.394 -11.352 1 97.56 19 LEU B O 1
ATOM 1840 N N . SER B 1 20 ? 12.641 1.916 -10.297 1 97.81 20 SER B N 1
ATOM 1841 C CA . SER B 1 20 ? 13.328 0.907 -9.5 1 97.81 20 SER B CA 1
ATOM 1842 C C . SER B 1 20 ? 12.359 0.185 -8.57 1 97.81 20 SER B C 1
ATOM 1844 O O . SER B 1 20 ? 12.477 -1.024 -8.359 1 97.81 20 SER B O 1
ATOM 1846 N N . GLY B 1 21 ? 11.445 0.938 -7.973 1 97 21 GLY B N 1
ATOM 1847 C CA . GLY B 1 21 ? 10.445 0.346 -7.102 1 97 21 GLY B CA 1
ATOM 1848 C C . GLY B 1 21 ? 9.617 -0.723 -7.789 1 97 21 GLY B C 1
ATOM 1849 O O . GLY B 1 21 ? 9.5 -1.844 -7.289 1 97 21 GLY B O 1
ATOM 1850 N N . GLY B 1 22 ? 9.055 -0.381 -8.93 1 97.56 22 GLY B N 1
ATOM 1851 C CA . GLY B 1 22 ? 8.305 -1.356 -9.703 1 97.56 22 GLY B CA 1
ATOM 1852 C C . GLY B 1 22 ? 9.133 -2.561 -10.117 1 97.56 22 GLY B C 1
ATOM 1853 O O . GLY B 1 22 ? 8.648 -3.693 -10.07 1 97.56 22 GLY B O 1
ATOM 1854 N N . PHE B 1 23 ? 10.383 -2.303 -10.5 1 98 23 PHE B N 1
ATOM 1855 C CA . PHE B 1 23 ? 11.305 -3.359 -10.898 1 98 23 PHE B CA 1
ATOM 1856 C C . PHE B 1 23 ? 11.547 -4.332 -9.75 1 98 23 PHE B C 1
ATOM 1858 O O . PHE B 1 23 ? 11.492 -5.547 -9.938 1 98 23 PHE B O 1
ATOM 1865 N N . MET B 1 24 ? 11.797 -3.762 -8.586 1 98 24 MET B N 1
ATOM 1866 C CA . MET B 1 24 ? 12.07 -4.578 -7.41 1 98 24 MET B CA 1
ATOM 1867 C C . MET B 1 24 ? 10.875 -5.461 -7.07 1 98 24 MET B C 1
ATOM 1869 O O . MET B 1 24 ? 11.039 -6.629 -6.723 1 98 24 MET B O 1
ATOM 1873 N N . ASP B 1 25 ? 9.719 -4.895 -7.164 1 97.81 25 ASP B N 1
ATOM 1874 C CA . ASP B 1 25 ? 8.516 -5.656 -6.844 1 97.81 25 ASP B CA 1
ATOM 1875 C C . ASP B 1 25 ? 8.305 -6.789 -7.848 1 97.81 25 ASP B C 1
ATOM 1877 O O . ASP B 1 25 ? 7.93 -7.898 -7.469 1 97.81 25 ASP B O 1
ATOM 1881 N N . ALA B 1 26 ? 8.477 -6.469 -9.133 1 97.19 26 ALA B N 1
ATOM 1882 C CA . ALA B 1 26 ? 8.359 -7.508 -10.156 1 97.19 26 ALA B CA 1
ATOM 1883 C C . ALA B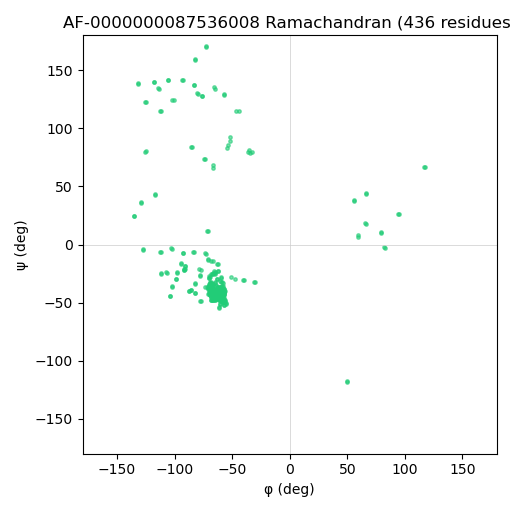 1 26 ? 9.375 -8.617 -9.922 1 97.19 26 ALA B C 1
ATOM 1885 O O . ALA B 1 26 ? 9.047 -9.805 -10.016 1 97.19 26 ALA B O 1
ATOM 1886 N N . TYR B 1 27 ? 10.594 -8.25 -9.617 1 97.94 27 TYR B N 1
ATOM 1887 C CA . TYR B 1 27 ? 11.672 -9.203 -9.383 1 97.94 27 TYR B CA 1
ATOM 1888 C C . TYR B 1 27 ? 11.328 -10.141 -8.234 1 97.94 27 TYR B C 1
ATOM 1890 O O . TYR B 1 27 ? 11.453 -11.367 -8.367 1 97.94 27 TYR B O 1
ATOM 1898 N N . SER B 1 28 ? 10.891 -9.562 -7.141 1 97.75 28 SER B N 1
ATOM 1899 C CA . SER B 1 28 ? 10.625 -10.375 -5.957 1 97.75 28 SER B CA 1
ATOM 1900 C C . SER B 1 28 ? 9.383 -11.242 -6.148 1 97.75 28 SER B C 1
ATOM 1902 O O . SER B 1 28 ? 9.367 -12.406 -5.734 1 97.75 28 SER B O 1
ATOM 1904 N N . TYR B 1 29 ? 8.391 -10.727 -6.801 1 97 29 TYR B N 1
ATOM 1905 C CA . TYR B 1 29 ? 7.133 -11.453 -6.938 1 97 29 TYR B CA 1
ATOM 1906 C C . TYR B 1 29 ? 7.246 -12.547 -7.992 1 97 29 TYR B C 1
ATOM 1908 O O . TYR B 1 29 ? 6.883 -13.695 -7.746 1 97 29 TYR B O 1
ATOM 1916 N N . ILE B 1 30 ? 7.758 -12.203 -9.125 1 96.06 30 ILE B N 1
ATOM 1917 C CA . ILE B 1 30 ? 7.812 -13.156 -10.227 1 96.06 30 ILE B CA 1
ATOM 1918 C C . ILE B 1 30 ? 9.07 -14.016 -10.102 1 96.06 30 ILE B C 1
ATOM 1920 O O . ILE B 1 30 ? 9.023 -15.234 -10.312 1 96.06 30 ILE B O 1
ATOM 1924 N N . GLY B 1 31 ? 10.141 -13.445 -9.711 1 95.81 31 GLY B N 1
ATOM 1925 C CA . GLY B 1 31 ? 11.422 -14.125 -9.758 1 95.81 31 GLY B CA 1
ATOM 1926 C C . GLY B 1 31 ? 11.766 -14.852 -8.477 1 95.81 31 GLY B C 1
ATOM 1927 O O . GLY B 1 31 ? 12.648 -15.719 -8.453 1 95.81 31 GLY B O 1
ATOM 1928 N N . ARG B 1 32 ? 11.109 -14.398 -7.379 1 96.88 32 ARG B N 1
ATOM 1929 C CA . ARG B 1 32 ? 11.578 -14.906 -6.098 1 96.88 32 ARG B CA 1
ATOM 1930 C C . ARG B 1 32 ? 10.422 -15.445 -5.262 1 96.88 32 ARG B C 1
ATOM 1932 O O . ARG B 1 32 ? 10.383 -15.234 -4.047 1 96.88 32 ARG B O 1
ATOM 1939 N N . GLY B 1 33 ? 9.398 -16.078 -5.82 1 94.44 33 GLY B N 1
ATOM 1940 C CA . GLY B 1 33 ? 8.445 -16.875 -5.066 1 94.44 33 GLY B CA 1
ATOM 1941 C C . GLY B 1 33 ? 7.207 -16.109 -4.66 1 94.44 33 GLY B C 1
ATOM 1942 O O . GLY B 1 33 ? 6.617 -16.391 -3.609 1 94.44 33 GLY B O 1
ATOM 1943 N N . GLU B 1 34 ? 6.816 -15.102 -5.355 1 95.31 34 GLU B N 1
ATOM 1944 C CA . GLU B 1 34 ? 5.547 -14.391 -5.223 1 95.31 34 GLU B CA 1
ATOM 1945 C C . GLU B 1 34 ? 5.453 -13.672 -3.881 1 95.31 34 GLU B C 1
ATOM 1947 O O . GLU B 1 34 ? 4.461 -13.812 -3.166 1 95.31 34 GLU B O 1
ATOM 1952 N N . VAL B 1 35 ? 6.453 -13.047 -3.479 1 96.75 35 VAL B N 1
ATOM 1953 C CA . VAL B 1 35 ? 6.512 -12.156 -2.326 1 96.75 35 VAL B CA 1
ATOM 1954 C C . VAL B 1 35 ? 6.754 -10.719 -2.797 1 96.75 35 VAL B C 1
ATOM 1956 O O . VAL B 1 35 ? 7.59 -10.484 -3.672 1 96.75 35 VAL B O 1
ATOM 1959 N N . PHE B 1 36 ? 6.012 -9.859 -2.256 1 96.44 36 PHE B N 1
ATOM 1960 C CA . PHE B 1 36 ? 6.16 -8.469 -2.676 1 96.44 36 PHE B CA 1
ATOM 1961 C C . PHE B 1 36 ? 7.312 -7.805 -1.936 1 96.44 36 PHE B C 1
ATOM 1963 O O . PHE B 1 36 ? 7.473 -7.992 -0.728 1 96.44 36 PHE B O 1
ATOM 1970 N N . ALA B 1 37 ? 8.102 -7.031 -2.688 1 96.62 37 ALA B N 1
ATOM 1971 C CA . ALA B 1 37 ? 9.18 -6.273 -2.049 1 96.62 37 ALA B CA 1
ATOM 1972 C C . ALA B 1 37 ? 8.648 -4.973 -1.451 1 96.62 37 ALA B C 1
ATOM 1974 O O . ALA B 1 37 ? 9.086 -4.555 -0.376 1 96.62 37 ALA B O 1
ATOM 1975 N N . ASN B 1 38 ? 7.773 -4.332 -2.197 1 94.25 38 ASN B N 1
ATOM 1976 C CA . ASN B 1 38 ? 7.234 -3.039 -1.793 1 94.25 38 ASN B CA 1
ATOM 1977 C C . ASN B 1 38 ? 5.809 -3.164 -1.265 1 94.25 38 ASN B C 1
ATOM 1979 O O . ASN B 1 38 ? 5.461 -2.547 -0.257 1 94.25 38 ASN B O 1
ATOM 1983 N N . ALA B 1 39 ? 4.941 -3.889 -1.876 1 94.25 39 ALA B N 1
ATOM 1984 C CA . ALA B 1 39 ? 3.525 -3.98 -1.534 1 94.25 39 ALA B CA 1
ATOM 1985 C C . ALA B 1 39 ? 3.32 -4.805 -0.265 1 94.25 39 ALA B C 1
ATOM 1987 O O . ALA B 1 39 ? 2.691 -5.863 -0.3 1 94.25 39 ALA B O 1
ATOM 1988 N N . GLN B 1 40 ? 3.66 -4.223 0.873 1 95.12 40 GLN B N 1
ATOM 1989 C CA . GLN B 1 40 ? 3.641 -4.938 2.145 1 95.12 40 GLN B CA 1
ATOM 1990 C C . GLN B 1 40 ? 2.211 -5.23 2.588 1 95.12 40 GLN B C 1
ATOM 1992 O O . GLN B 1 40 ? 1.963 -6.207 3.297 1 95.12 40 GLN B O 1
ATOM 1997 N N . THR B 1 41 ? 1.245 -4.402 2.203 1 95.12 41 THR B N 1
ATOM 1998 C CA . THR B 1 41 ? -0.147 -4.699 2.52 1 95.12 41 THR B CA 1
ATOM 1999 C C . THR B 1 41 ? -0.555 -6.055 1.95 1 95.12 41 THR B C 1
ATOM 2001 O O . THR B 1 41 ? -1.22 -6.844 2.625 1 95.12 41 THR B O 1
ATOM 2004 N N . GLY B 1 42 ? -0.128 -6.289 0.756 1 95.12 42 GLY B N 1
ATOM 2005 C CA . GLY B 1 42 ? -0.357 -7.598 0.159 1 95.12 42 GLY B CA 1
ATOM 2006 C C . GLY B 1 42 ? 0.313 -8.727 0.918 1 95.12 42 GLY B C 1
ATOM 2007 O O . GLY B 1 42 ? -0.284 -9.789 1.121 1 95.12 42 GLY B O 1
ATOM 2008 N N . ASN B 1 43 ? 1.561 -8.484 1.392 1 97.12 43 ASN B N 1
ATOM 2009 C CA . ASN B 1 43 ? 2.262 -9.492 2.182 1 97.12 43 ASN B CA 1
ATOM 2010 C C . ASN B 1 43 ? 1.536 -9.781 3.492 1 97.12 43 ASN B C 1
ATOM 2012 O O . ASN B 1 43 ? 1.473 -10.938 3.93 1 97.12 43 ASN B O 1
ATOM 2016 N N . MET B 1 44 ? 1.013 -8.789 4.062 1 96.56 44 MET B N 1
ATOM 2017 C CA . MET B 1 44 ? 0.322 -8.945 5.34 1 96.56 44 MET B CA 1
ATOM 2018 C C . MET B 1 44 ? -0.984 -9.711 5.16 1 96.56 44 MET B C 1
ATOM 2020 O O . MET B 1 44 ? -1.36 -10.516 6.016 1 96.56 44 MET B O 1
ATOM 2024 N N . LEU B 1 45 ? -1.646 -9.383 4.078 1 95.62 45 LEU B N 1
ATOM 2025 C CA . LEU B 1 45 ? -2.832 -10.164 3.752 1 95.62 45 LEU B CA 1
ATOM 2026 C C . LEU B 1 45 ? -2.484 -11.641 3.596 1 95.62 45 LEU B C 1
ATOM 2028 O O . LEU B 1 45 ? -3.135 -12.5 4.191 1 95.62 45 LEU B O 1
ATOM 2032 N N . LEU B 1 46 ? -1.456 -11.969 2.824 1 96.31 46 LEU B N 1
ATOM 2033 C CA . LEU B 1 46 ? -1.073 -13.344 2.547 1 96.31 46 LEU B CA 1
ATOM 2034 C C . LEU B 1 46 ? -0.536 -14.023 3.801 1 96.31 46 LEU B C 1
ATOM 2036 O O . LEU B 1 46 ? -0.749 -15.219 4.004 1 96.31 46 LEU B O 1
ATOM 2040 N N . LEU B 1 47 ? 0.15 -13.203 4.613 1 97.44 47 LEU B N 1
ATOM 2041 C CA . LEU B 1 47 ? 0.542 -13.695 5.93 1 97.44 47 LEU B CA 1
ATOM 2042 C C . LEU B 1 47 ? -0.672 -14.188 6.711 1 97.44 47 LEU B C 1
ATOM 2044 O O . LEU B 1 47 ? -0.676 -15.312 7.219 1 97.44 47 LEU B O 1
ATOM 2048 N N . GLY B 1 48 ? -1.719 -13.383 6.801 1 96.94 48 GLY B N 1
ATOM 2049 C CA . GLY B 1 48 ? -2.936 -13.758 7.504 1 96.94 48 GLY B CA 1
ATOM 2050 C C . GLY B 1 48 ? -3.596 -15 6.926 1 96.94 48 GLY B C 1
ATOM 2051 O O . GLY B 1 48 ? -4.031 -15.875 7.672 1 96.94 48 GLY B O 1
ATOM 2052 N N . VAL B 1 49 ? -3.615 -15.086 5.637 1 95.62 49 VAL B N 1
ATOM 2053 C CA . VAL B 1 49 ? -4.246 -16.203 4.949 1 95.62 49 VAL B CA 1
ATOM 2054 C C . VAL B 1 49 ? -3.494 -17.5 5.266 1 95.62 49 VAL B C 1
ATOM 2056 O O . VAL B 1 49 ? -4.102 -18.5 5.648 1 95.62 49 VAL B O 1
ATOM 2059 N N . HIS B 1 50 ? -2.205 -17.484 5.156 1 97.12 50 HIS B N 1
ATOM 2060 C CA . HIS B 1 50 ? -1.428 -18.688 5.391 1 97.12 50 HIS B CA 1
ATOM 2061 C C . HIS B 1 50 ? -1.446 -19.078 6.867 1 97.12 50 HIS B C 1
ATOM 2063 O O . HIS B 1 50 ? -1.432 -20.266 7.203 1 97.12 50 HIS B O 1
ATOM 2069 N N . LEU B 1 51 ? -1.508 -18.078 7.711 1 96.56 51 LEU B N 1
ATOM 2070 C CA . LEU B 1 51 ? -1.664 -18.375 9.133 1 96.56 51 LEU B CA 1
ATOM 2071 C C . LEU B 1 51 ? -2.98 -19.094 9.398 1 96.56 51 LEU B C 1
ATOM 2073 O O . LEU B 1 51 ? -3.02 -20.062 10.164 1 96.56 51 LEU B O 1
ATOM 2077 N N . SER B 1 52 ? -4 -18.641 8.766 1 95.81 52 SER B N 1
ATOM 2078 C CA . SER B 1 52 ? -5.32 -19.234 8.953 1 95.81 52 SER B CA 1
ATOM 2079 C C . SER B 1 52 ? -5.359 -20.656 8.43 1 95.81 52 SER B C 1
ATOM 2081 O O . SER B 1 52 ? -6.176 -21.469 8.875 1 95.81 52 SER B O 1
ATOM 2083 N N . GLU B 1 53 ? -4.473 -21.016 7.516 1 96.5 53 GLU B N 1
ATOM 2084 C CA . GLU B 1 53 ? -4.402 -22.344 6.918 1 96.5 53 GLU B CA 1
ATOM 2085 C C . GLU B 1 53 ? -3.436 -23.25 7.684 1 96.5 53 GLU B C 1
ATOM 2087 O O . GLU B 1 53 ? -3.303 -24.422 7.371 1 96.5 53 GLU B O 1
ATOM 2092 N N . GLY B 1 54 ? -2.732 -22.734 8.602 1 95.81 54 GLY B N 1
ATOM 2093 C CA . GLY B 1 54 ? -1.764 -23.5 9.375 1 95.81 54 GLY B CA 1
ATOM 2094 C C . GLY B 1 54 ? -0.457 -23.719 8.641 1 95.81 54 GLY B C 1
ATOM 2095 O O . GLY B 1 54 ? 0.343 -24.578 9.031 1 95.81 54 GLY B O 1
ATOM 2096 N N . ASN B 1 55 ? -0.29 -23.062 7.547 1 96.81 55 ASN B N 1
ATOM 2097 C CA . ASN B 1 55 ? 0.947 -23.156 6.777 1 96.81 55 ASN B CA 1
ATOM 2098 C C . ASN B 1 55 ? 2.002 -22.188 7.293 1 96.81 55 ASN B C 1
ATOM 2100 O O . ASN B 1 55 ? 2.244 -21.141 6.676 1 96.81 55 ASN B O 1
ATOM 2104 N N . ILE B 1 56 ? 2.701 -22.562 8.266 1 96.31 56 ILE B N 1
ATOM 2105 C CA . ILE B 1 56 ? 3.617 -21.703 9 1 96.31 56 ILE B CA 1
ATOM 2106 C C . ILE B 1 56 ? 4.801 -21.328 8.109 1 96.31 56 ILE B C 1
ATOM 2108 O O . ILE B 1 56 ? 5.191 -20.156 8.031 1 96.31 56 ILE B O 1
ATOM 2112 N N . PRO B 1 57 ? 5.41 -22.312 7.363 1 95.88 57 PRO B N 1
ATOM 2113 C CA . PRO B 1 57 ? 6.516 -21.938 6.48 1 95.88 57 PRO B CA 1
ATOM 2114 C C . PRO B 1 57 ? 6.121 -20.859 5.473 1 95.88 57 PRO B C 1
ATOM 2116 O O . PRO B 1 57 ? 6.883 -19.906 5.246 1 95.88 57 PRO B O 1
ATOM 2119 N N . ALA B 1 58 ? 4.918 -21 4.938 1 95.75 58 ALA B N 1
ATOM 2120 C CA . ALA B 1 58 ? 4.438 -20 4 1 95.75 58 ALA B CA 1
ATOM 2121 C C . ALA B 1 58 ? 4.211 -18.656 4.699 1 95.75 58 ALA B C 1
ATOM 2123 O O . ALA B 1 58 ? 4.492 -17.594 4.137 1 95.75 58 ALA B O 1
ATOM 2124 N N . ALA B 1 59 ? 3.682 -18.719 5.898 1 97.06 59 ALA B N 1
ATOM 2125 C CA . ALA B 1 59 ? 3.463 -17.5 6.672 1 97.06 59 ALA B CA 1
ATOM 2126 C C . ALA B 1 59 ? 4.777 -16.766 6.934 1 97.06 59 ALA B C 1
ATOM 2128 O O . ALA B 1 59 ? 4.844 -15.539 6.836 1 97.06 59 ALA B O 1
ATOM 2129 N N . ILE B 1 60 ? 5.789 -17.484 7.195 1 97.12 60 ILE B N 1
ATOM 2130 C CA . ILE B 1 60 ? 7.102 -16.922 7.496 1 97.12 60 ILE B CA 1
ATOM 2131 C C . ILE B 1 60 ? 7.676 -16.25 6.246 1 97.12 60 ILE B C 1
ATOM 2133 O O . ILE B 1 60 ? 8.344 -15.219 6.34 1 97.12 60 ILE B O 1
ATOM 2137 N N . ARG B 1 61 ? 7.387 -16.812 5.105 1 96.75 61 ARG B N 1
ATOM 2138 C CA . ARG B 1 61 ? 7.844 -16.281 3.83 1 96.75 61 ARG B CA 1
ATOM 2139 C C . ARG B 1 61 ? 7.332 -14.859 3.619 1 96.75 61 ARG B C 1
ATOM 2141 O O . ARG B 1 61 ? 7.98 -14.055 2.949 1 96.75 61 ARG B O 1
ATOM 2148 N N . TYR B 1 62 ? 6.203 -14.562 4.211 1 97.5 62 TYR B N 1
ATOM 2149 C CA . TYR B 1 62 ? 5.625 -13.234 4.059 1 97.5 62 TYR B CA 1
ATOM 2150 C C . TYR B 1 62 ? 5.957 -12.359 5.258 1 97.5 62 TYR B C 1
ATOM 2152 O O . TYR B 1 62 ? 6.102 -11.141 5.125 1 97.5 62 TYR B O 1
ATOM 2160 N N . LEU B 1 63 ? 6.125 -12.938 6.41 1 97.69 63 LEU B N 1
ATOM 2161 C CA . LEU B 1 63 ? 6.398 -12.195 7.633 1 97.69 63 LEU B CA 1
ATOM 2162 C C . LEU B 1 63 ? 7.797 -11.586 7.598 1 97.69 63 LEU B C 1
ATOM 2164 O O . LEU B 1 63 ? 7.98 -10.422 7.965 1 97.69 63 LEU B O 1
ATOM 2168 N N . CYS B 1 64 ? 8.773 -12.25 7.168 1 98.12 64 CYS B N 1
ATOM 2169 C CA . CYS B 1 64 ? 10.164 -11.828 7.215 1 98.12 64 CYS B CA 1
ATOM 2170 C C . CYS B 1 64 ? 10.391 -10.594 6.348 1 98.12 64 CYS B C 1
ATOM 2172 O O . CYS B 1 64 ? 11 -9.617 6.797 1 98.12 64 CYS B O 1
ATOM 2174 N N . PRO B 1 65 ? 9.875 -10.625 5.141 1 97.56 65 PRO B N 1
ATOM 2175 C CA . PRO B 1 65 ? 10.008 -9.414 4.328 1 97.56 65 PRO B CA 1
ATOM 2176 C C . PRO B 1 65 ? 9.336 -8.203 4.961 1 97.56 65 PRO B C 1
ATOM 2178 O O . PRO B 1 65 ? 9.859 -7.09 4.895 1 97.56 65 PRO B O 1
ATOM 2181 N N . VAL B 1 66 ? 8.195 -8.406 5.602 1 97.44 66 VAL B N 1
ATOM 2182 C CA . VAL B 1 66 ? 7.496 -7.305 6.258 1 97.44 66 VAL B CA 1
ATOM 2183 C C . VAL B 1 66 ? 8.352 -6.742 7.387 1 97.44 66 VAL B C 1
ATOM 2185 O O . VAL B 1 66 ? 8.492 -5.523 7.523 1 97.44 66 VAL B O 1
ATOM 2188 N N . LEU B 1 67 ? 8.922 -7.621 8.148 1 97.69 67 LEU B N 1
ATOM 2189 C CA . LEU B 1 67 ? 9.789 -7.203 9.25 1 97.69 67 LEU B CA 1
ATOM 2190 C C . LEU B 1 67 ? 11.047 -6.52 8.719 1 97.69 67 LEU B C 1
ATOM 2192 O O . LEU B 1 67 ? 11.492 -5.52 9.273 1 97.69 67 LEU B O 1
ATOM 2196 N N . ALA B 1 68 ? 11.641 -7.062 7.691 1 98.19 68 ALA B N 1
ATOM 2197 C CA . ALA B 1 68 ? 12.828 -6.465 7.082 1 98.19 68 ALA B CA 1
ATOM 2198 C C . ALA B 1 68 ? 12.523 -5.07 6.539 1 98.19 68 ALA B C 1
ATOM 2200 O O . ALA B 1 68 ? 13.32 -4.148 6.695 1 98.19 68 ALA B O 1
ATOM 2201 N N . PHE B 1 69 ? 11.406 -4.984 5.922 1 97.5 69 PHE B N 1
ATOM 2202 C CA . PHE B 1 69 ? 10.938 -3.688 5.441 1 97.5 69 PHE B CA 1
ATOM 2203 C C . PHE B 1 69 ? 10.859 -2.682 6.582 1 97.5 69 PHE B C 1
ATOM 2205 O O . PHE B 1 69 ? 11.328 -1.551 6.453 1 97.5 69 PHE B O 1
ATOM 2212 N N . THR B 1 70 ? 10.258 -3.086 7.652 1 96.94 70 THR B N 1
ATOM 2213 C CA . THR B 1 70 ? 10.102 -2.246 8.836 1 96.94 70 THR B CA 1
ATOM 2214 C C . THR B 1 70 ? 11.469 -1.847 9.398 1 96.94 70 THR B C 1
ATOM 2216 O O . THR B 1 70 ? 11.672 -0.694 9.781 1 96.94 70 THR B O 1
ATOM 2219 N N . PHE B 1 71 ? 12.32 -2.768 9.414 1 97.5 71 PHE B N 1
ATOM 2220 C CA . PHE B 1 71 ? 13.672 -2.484 9.875 1 97.5 71 PHE B CA 1
ATOM 2221 C C . PHE B 1 71 ? 14.359 -1.491 8.945 1 97.5 71 PHE B C 1
ATOM 2223 O O . PHE B 1 71 ? 15.141 -0.648 9.398 1 97.5 71 PHE B O 1
ATOM 2230 N N . GLY B 1 72 ? 14.156 -1.604 7.664 1 97.38 72 GLY B N 1
ATOM 2231 C CA . GLY B 1 72 ? 14.672 -0.635 6.715 1 97.38 72 GLY B CA 1
ATOM 2232 C C . GLY B 1 72 ? 14.203 0.78 6.984 1 97.38 72 GLY B C 1
ATOM 2233 O O . GLY B 1 72 ? 14.984 1.729 6.914 1 97.38 72 GLY B O 1
ATOM 2234 N N . ILE B 1 73 ? 12.961 0.875 7.293 1 95.5 73 ILE B N 1
ATOM 2235 C CA . ILE B 1 73 ? 12.391 2.172 7.645 1 95.5 73 ILE B CA 1
ATOM 2236 C C . ILE B 1 73 ? 13.117 2.74 8.859 1 95.5 73 ILE B C 1
ATOM 2238 O O . ILE B 1 73 ? 13.531 3.902 8.859 1 95.5 73 ILE B O 1
ATOM 2242 N N . ALA B 1 74 ? 13.273 1.916 9.867 1 95.56 74 ALA B N 1
ATOM 2243 C CA . ALA B 1 74 ? 13.938 2.34 11.102 1 95.56 74 ALA B CA 1
ATOM 2244 C C . ALA B 1 74 ? 15.375 2.773 10.828 1 95.56 74 ALA B C 1
ATOM 2246 O O . ALA B 1 74 ? 15.828 3.795 11.344 1 95.56 74 ALA B O 1
ATOM 2247 N N . LEU B 1 75 ? 16.047 2.025 10.031 1 95.12 75 LEU B N 1
ATOM 2248 C CA . LEU B 1 75 ? 17.438 2.338 9.711 1 95.12 75 LEU B CA 1
ATOM 2249 C C . LEU B 1 75 ? 17.547 3.678 8.992 1 95.12 75 LEU B C 1
ATOM 2251 O O . LEU B 1 75 ? 18.453 4.465 9.258 1 95.12 75 LEU B O 1
ATOM 2255 N N . ALA B 1 76 ? 16.703 3.877 8.031 1 93.62 76 ALA B N 1
ATOM 2256 C CA . ALA B 1 76 ? 16.688 5.148 7.312 1 93.62 76 ALA B CA 1
ATOM 2257 C C . ALA B 1 76 ? 16.453 6.316 8.258 1 93.62 76 ALA B C 1
ATOM 2259 O O . ALA B 1 76 ? 17.062 7.383 8.109 1 93.62 76 ALA B O 1
ATOM 2260 N N . ASP B 1 77 ? 15.547 6.082 9.195 1 90.81 77 ASP B N 1
ATOM 2261 C CA . ASP B 1 77 ? 15.258 7.113 10.188 1 90.81 77 ASP B CA 1
ATOM 2262 C C . ASP B 1 77 ? 16.469 7.398 11.062 1 90.81 77 ASP B C 1
ATOM 2264 O O . ASP B 1 77 ? 16.766 8.555 11.375 1 90.81 77 ASP B O 1
ATOM 2268 N N . ILE B 1 78 ? 17.141 6.387 11.461 1 91.62 78 ILE B N 1
ATOM 2269 C CA . ILE B 1 78 ? 18.344 6.512 12.281 1 91.62 78 ILE B CA 1
ATOM 2270 C C . ILE B 1 78 ? 19.422 7.285 11.516 1 91.62 78 ILE B C 1
ATOM 2272 O O . ILE B 1 78 ? 20.047 8.195 12.062 1 91.62 78 ILE B O 1
ATOM 2276 N N . VAL B 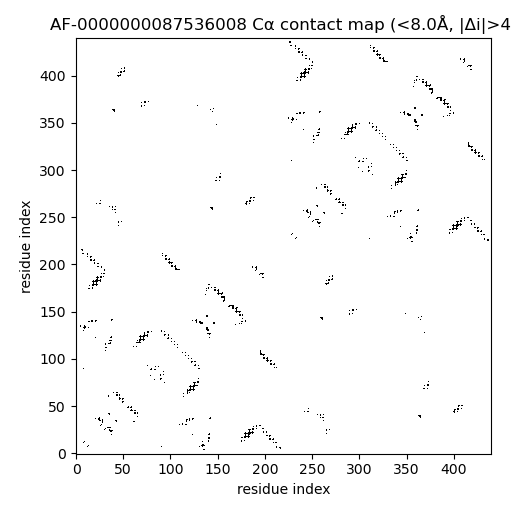1 79 ? 19.594 6.984 10.266 1 89.88 79 VAL B N 1
ATOM 2277 C CA . VAL B 1 79 ? 20.594 7.648 9.43 1 89.88 79 VAL B CA 1
ATOM 2278 C C . VAL B 1 79 ? 20.234 9.117 9.258 1 89.88 79 VAL B C 1
ATOM 2280 O O . VAL B 1 79 ? 21.094 9.992 9.352 1 89.88 79 VAL B O 1
ATOM 2283 N N . ARG B 1 80 ? 19 9.336 9.023 1 86.75 80 ARG B N 1
ATOM 2284 C CA . ARG B 1 80 ? 18.516 10.703 8.844 1 86.75 80 ARG B CA 1
ATOM 2285 C C . ARG B 1 80 ? 18.797 11.547 10.086 1 86.75 80 ARG B C 1
ATOM 2287 O O . ARG B 1 80 ? 19.203 12.703 9.984 1 86.75 80 ARG B O 1
ATOM 2294 N N . ASN B 1 81 ? 18.641 10.977 11.266 1 85.94 81 ASN B N 1
ATOM 2295 C CA . ASN B 1 81 ? 18.719 11.727 12.508 1 85.94 81 ASN B CA 1
ATOM 2296 C C . ASN B 1 81 ? 20.125 11.742 13.07 1 85.94 81 ASN B C 1
ATOM 2298 O O . ASN B 1 81 ? 20.438 12.516 13.984 1 85.94 81 ASN B O 1
ATOM 2302 N N . SER B 1 82 ? 20.891 10.836 12.688 1 81.38 82 SER B N 1
ATOM 2303 C CA . SER B 1 82 ? 22.25 10.758 13.219 1 81.38 82 SER B CA 1
ATOM 2304 C C . SER B 1 82 ? 23.125 11.852 12.633 1 81.38 82 SER B C 1
ATOM 2306 O O . SER B 1 82 ? 24.188 12.172 13.195 1 81.38 82 SER B O 1
ATOM 2308 N N . GLY B 1 83 ? 22.641 12.484 11.766 1 68.56 83 GLY B N 1
ATOM 2309 C CA . GLY B 1 83 ? 23.5 13.469 11.117 1 68.56 83 GLY B CA 1
ATOM 2310 C C . GLY B 1 83 ? 24.734 12.852 10.484 1 68.56 83 GLY B C 1
ATOM 2311 O O . GLY B 1 83 ? 25.734 13.547 10.266 1 68.56 83 GLY B O 1
ATOM 2312 N N . ILE B 1 84 ? 24.719 11.562 10.523 1 58.31 84 ILE B N 1
ATOM 2313 C CA . ILE B 1 84 ? 25.859 10.844 9.969 1 58.31 84 ILE B CA 1
ATOM 2314 C C . ILE B 1 84 ? 26.062 11.25 8.516 1 58.31 84 ILE B C 1
ATOM 2316 O O . ILE B 1 84 ? 25.094 11.469 7.781 1 58.31 84 ILE B O 1
ATOM 2320 N N . GLY B 1 85 ? 27.219 11.625 8.109 1 58.16 85 GLY B N 1
ATOM 2321 C CA . GLY B 1 85 ? 27.734 11.852 6.77 1 58.16 85 GLY B CA 1
ATOM 2322 C C . GLY B 1 85 ? 28.156 13.289 6.523 1 58.16 85 GLY B C 1
ATOM 2323 O O . GLY B 1 85 ? 27.359 14.102 6.059 1 58.16 85 GLY B O 1
ATOM 2324 N N . SER B 1 86 ? 29.156 13.672 7.191 1 56.84 86 SER B N 1
ATOM 2325 C CA . SER B 1 86 ? 29.781 14.984 6.996 1 56.84 86 SER B CA 1
ATOM 2326 C C . SER B 1 86 ? 29.859 15.336 5.516 1 56.84 86 SER B C 1
ATOM 2328 O O . SER B 1 86 ? 29.688 16.5 5.137 1 56.84 86 SER B O 1
ATOM 2330 N N . HIS B 1 87 ? 29.984 14.258 4.645 1 61.22 87 HIS B N 1
ATOM 2331 C CA . HIS B 1 87 ? 30.25 14.555 3.242 1 61.22 87 HIS B CA 1
ATOM 2332 C C . HIS B 1 87 ? 29.062 14.203 2.361 1 61.22 87 HIS B C 1
ATOM 2334 O O . HIS B 1 87 ? 28.875 14.789 1.294 1 61.22 87 HIS B O 1
ATOM 2340 N N . LEU B 1 88 ? 28.266 13.234 2.9 1 69.69 88 LEU B N 1
ATOM 2341 C CA . LEU B 1 88 ? 27.141 12.844 2.068 1 69.69 88 LEU B CA 1
ATOM 2342 C C . LEU B 1 88 ? 25.828 13.141 2.773 1 69.69 88 LEU B C 1
ATOM 2344 O O . LEU B 1 88 ? 25.703 12.953 3.988 1 69.69 88 LEU B O 1
ATOM 2348 N N . HIS B 1 89 ? 24.922 13.609 1.956 1 82.94 89 HIS B N 1
ATOM 2349 C CA . HIS B 1 89 ? 23.562 13.789 2.459 1 82.94 89 HIS B CA 1
ATOM 2350 C C . HIS B 1 89 ? 22.922 12.445 2.805 1 82.94 89 HIS B C 1
ATOM 2352 O O . HIS B 1 89 ? 23.219 11.43 2.168 1 82.94 89 HIS B O 1
ATOM 2358 N N . TRP B 1 90 ? 22.281 12.297 3.854 1 85.06 90 TRP B N 1
ATOM 2359 C CA . TRP B 1 90 ? 21.719 11.062 4.387 1 85.06 90 TRP B CA 1
ATOM 2360 C C . TRP B 1 90 ? 20.891 10.344 3.326 1 85.06 90 TRP B C 1
ATOM 2362 O O . TRP B 1 90 ? 20.844 9.109 3.305 1 85.06 90 TRP B O 1
ATOM 2372 N N . ARG B 1 91 ? 20.328 11 2.41 1 87.81 91 ARG B N 1
ATOM 2373 C CA . ARG B 1 91 ? 19.578 10.391 1.315 1 87.81 91 ARG B CA 1
ATOM 2374 C C . ARG B 1 91 ? 20.5 9.664 0.351 1 87.81 91 ARG B C 1
ATOM 2376 O O . ARG B 1 91 ? 20.125 8.641 -0.227 1 87.81 91 ARG B O 1
ATOM 2383 N N . GLN B 1 92 ? 21.641 10.203 0.16 1 89.75 92 GLN B N 1
ATOM 2384 C CA . GLN B 1 92 ? 22.641 9.57 -0.696 1 89.75 92 GLN B CA 1
ATOM 2385 C C . GLN B 1 92 ? 23.141 8.266 -0.087 1 89.75 92 GLN B C 1
ATOM 2387 O O . GLN B 1 92 ? 23.344 7.281 -0.801 1 89.75 92 GLN B O 1
ATOM 2392 N N . ILE B 1 93 ? 23.281 8.328 1.168 1 90.94 93 ILE B N 1
ATOM 2393 C CA . ILE B 1 93 ? 23.688 7.133 1.887 1 90.94 93 ILE B CA 1
ATOM 2394 C C . ILE B 1 93 ? 22.641 6.043 1.729 1 90.94 93 ILE B C 1
ATOM 2396 O O . ILE B 1 93 ? 22.969 4.875 1.509 1 90.94 93 ILE B O 1
ATOM 2400 N N . SER B 1 94 ? 21.406 6.402 1.809 1 92.94 94 SER B N 1
ATOM 2401 C CA . SER B 1 94 ? 20.297 5.461 1.688 1 92.94 94 SER B CA 1
ATOM 2402 C C . SER B 1 94 ? 20.281 4.809 0.31 1 92.94 94 SER B C 1
ATOM 2404 O O . SER B 1 94 ? 20.109 3.596 0.194 1 92.94 94 SER B O 1
ATOM 2406 N N . VAL B 1 95 ? 20.5 5.602 -0.705 1 93.75 95 VAL B N 1
ATOM 2407 C CA . VAL B 1 95 ? 20.422 5.098 -2.072 1 93.75 95 VAL B CA 1
ATOM 2408 C C . VAL B 1 95 ? 21.578 4.145 -2.336 1 93.75 95 VAL B C 1
ATOM 2410 O O . VAL B 1 95 ? 21.406 3.107 -2.982 1 93.75 95 VAL B O 1
ATOM 2413 N N . VAL B 1 96 ? 22.75 4.488 -1.856 1 94.25 96 VAL B N 1
ATOM 2414 C CA . VAL B 1 96 ? 23.906 3.635 -2.045 1 94.25 96 VAL B CA 1
ATOM 2415 C C . VAL B 1 96 ? 23.734 2.33 -1.272 1 94.25 96 VAL B C 1
ATOM 2417 O O . VAL B 1 96 ? 24.062 1.254 -1.77 1 94.25 96 VAL B O 1
ATOM 2420 N N . ALA B 1 97 ? 23.25 2.457 -0.062 1 95.94 97 ALA B N 1
ATOM 2421 C CA . ALA B 1 97 ? 22.969 1.262 0.73 1 95.94 97 ALA B CA 1
ATOM 2422 C C . ALA B 1 97 ? 22 0.337 0.006 1 95.94 97 ALA B C 1
ATOM 2424 O O . ALA B 1 97 ? 22.188 -0.882 -0.01 1 95.94 97 ALA B O 1
ATOM 2425 N N . GLU B 1 98 ? 20.984 0.916 -0.561 1 97.12 98 GLU B N 1
ATOM 2426 C CA . GLU B 1 98 ? 20.016 0.142 -1.334 1 97.12 98 GLU B CA 1
ATOM 2427 C C . GLU B 1 98 ? 20.688 -0.572 -2.502 1 97.12 98 GLU B C 1
ATOM 2429 O O . GLU B 1 98 ? 20.453 -1.76 -2.73 1 97.12 98 GLU B O 1
ATOM 2434 N N . ALA B 1 99 ? 21.5 0.209 -3.258 1 97.75 99 ALA B N 1
ATOM 2435 C CA . ALA B 1 99 ? 22.188 -0.356 -4.422 1 97.75 99 ALA B CA 1
ATOM 2436 C C . ALA B 1 99 ? 23.078 -1.528 -4.02 1 97.75 99 ALA B C 1
ATOM 2438 O O . ALA B 1 99 ? 23.109 -2.555 -4.703 1 97.75 99 ALA B O 1
ATOM 2439 N N . ILE B 1 100 ? 23.734 -1.391 -2.934 1 98.12 100 ILE B N 1
ATOM 2440 C CA . ILE B 1 100 ? 24.625 -2.434 -2.449 1 98.12 100 ILE B CA 1
ATOM 2441 C C . ILE B 1 100 ? 23.812 -3.664 -2.045 1 98.12 100 ILE B C 1
ATOM 2443 O O . ILE B 1 100 ? 24.172 -4.789 -2.402 1 98.12 100 ILE B O 1
ATOM 2447 N N . ILE B 1 101 ? 22.766 -3.477 -1.29 1 98.56 101 ILE B N 1
ATOM 2448 C CA . ILE B 1 101 ? 21.906 -4.57 -0.844 1 98.56 101 ILE B CA 1
ATOM 2449 C C . ILE B 1 101 ? 21.391 -5.348 -2.053 1 98.56 101 ILE B C 1
ATOM 2451 O O . ILE B 1 101 ? 21.453 -6.578 -2.086 1 98.56 101 ILE B O 1
ATOM 2455 N N . LEU B 1 102 ? 20.891 -4.621 -3.074 1 98.5 102 LEU B N 1
ATOM 2456 C CA . LEU B 1 102 ? 20.328 -5.273 -4.246 1 98.5 102 LEU B CA 1
ATOM 2457 C C . LEU B 1 102 ? 21.406 -6.008 -5.039 1 98.5 102 LEU B C 1
ATOM 2459 O O . LEU B 1 102 ? 21.141 -7.055 -5.633 1 98.5 102 LEU B O 1
ATOM 2463 N N . THR B 1 103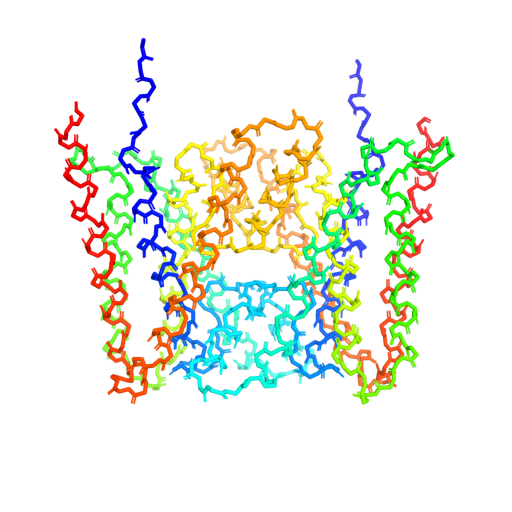 ? 22.625 -5.453 -5.059 1 98.5 103 THR B N 1
ATOM 2464 C CA . THR B 1 103 ? 23.734 -6.145 -5.703 1 98.5 103 THR B CA 1
ATOM 2465 C C . THR B 1 103 ? 24.016 -7.473 -5.004 1 98.5 103 THR B C 1
ATOM 2467 O O . THR B 1 103 ? 24.234 -8.492 -5.664 1 98.5 103 THR B O 1
ATOM 2470 N N . ILE B 1 104 ? 24 -7.465 -3.711 1 98.44 104 ILE B N 1
ATOM 2471 C CA . ILE B 1 104 ? 24.203 -8.688 -2.943 1 98.44 104 ILE B CA 1
ATOM 2472 C C . ILE B 1 104 ? 23.094 -9.688 -3.264 1 98.44 104 ILE B C 1
ATOM 2474 O O . ILE B 1 104 ? 23.359 -10.875 -3.463 1 98.44 104 ILE B O 1
ATOM 2478 N N . VAL B 1 105 ? 21.875 -9.234 -3.326 1 98.44 105 VAL B N 1
ATOM 2479 C CA . VAL B 1 105 ? 20.719 -10.07 -3.611 1 98.44 105 VAL B CA 1
ATOM 2480 C C . VAL B 1 105 ? 20.891 -10.766 -4.961 1 98.44 105 VAL B C 1
ATOM 2482 O O . VAL B 1 105 ? 20.484 -11.914 -5.137 1 98.44 105 VAL B O 1
ATOM 2485 N N . SER B 1 106 ? 21.531 -10.062 -5.949 1 98 106 SER B N 1
ATOM 2486 C CA . SER B 1 106 ? 21.688 -10.586 -7.301 1 98 106 SER B CA 1
ATOM 2487 C C . SER B 1 106 ? 22.531 -11.852 -7.305 1 98 106 SER B C 1
ATOM 2489 O O . SER B 1 106 ? 22.484 -12.641 -8.258 1 98 106 SER B O 1
ATOM 2491 N N . PHE B 1 107 ? 23.25 -12.086 -6.234 1 97.62 107 PHE B N 1
ATOM 2492 C CA . PHE B 1 107 ? 24.141 -13.242 -6.184 1 97.62 107 PHE B CA 1
ATOM 2493 C C . PHE B 1 107 ? 23.531 -14.359 -5.348 1 97.62 107 PHE B C 1
ATOM 2495 O O . PHE B 1 107 ? 24.094 -15.453 -5.25 1 97.62 107 PHE B O 1
ATOM 2502 N N . LEU B 1 108 ? 22.406 -14.141 -4.766 1 97.88 108 LEU B N 1
ATOM 2503 C CA . LEU B 1 108 ? 21.75 -15.172 -3.965 1 97.88 108 LEU B CA 1
ATOM 2504 C C . LEU B 1 108 ? 21.016 -16.156 -4.859 1 97.88 108 LEU B C 1
ATOM 2506 O O . LEU B 1 108 ? 20.234 -15.758 -5.73 1 97.88 108 LEU B O 1
ATOM 2510 N N . PRO B 1 109 ? 21.25 -17.5 -4.633 1 96.88 109 PRO B N 1
ATOM 2511 C CA . PRO B 1 109 ? 20.547 -18.516 -5.438 1 96.88 109 PRO B CA 1
ATOM 2512 C C . PRO B 1 109 ? 19.078 -18.641 -5.066 1 96.88 109 PRO B C 1
ATOM 2514 O O . PRO B 1 109 ? 18.625 -18.062 -4.078 1 96.88 109 PRO B O 1
ATOM 2517 N N . GLN B 1 110 ? 18.328 -19.375 -5.859 1 95.88 110 GLN B N 1
ATOM 2518 C CA . GLN B 1 110 ? 16.891 -19.578 -5.684 1 95.88 110 GLN B CA 1
ATOM 2519 C C . GLN B 1 110 ? 16.594 -20.281 -4.363 1 95.88 110 GLN B C 1
ATOM 2521 O O . GLN B 1 110 ? 15.508 -20.109 -3.797 1 95.88 110 GLN B O 1
ATOM 2526 N N . SER B 1 111 ? 17.562 -20.969 -3.848 1 96.06 111 SER B N 1
ATOM 2527 C CA . SER B 1 111 ? 17.391 -21.672 -2.584 1 96.06 111 SER B CA 1
ATOM 2528 C C . SER B 1 111 ? 17.312 -20.703 -1.411 1 96.06 111 SER B C 1
ATOM 2530 O O . SER B 1 111 ? 16.875 -21.078 -0.318 1 96.06 111 SER B O 1
ATOM 2532 N N . HIS B 1 112 ? 17.672 -19.438 -1.605 1 97.69 112 HIS B N 1
ATOM 2533 C CA . HIS B 1 112 ? 17.656 -18.453 -0.542 1 97.69 112 HIS B CA 1
ATOM 2534 C C . HIS B 1 112 ? 16.656 -17.328 -0.834 1 97.69 112 HIS B C 1
ATOM 2536 O O . HIS B 1 112 ? 16.969 -16.156 -0.639 1 97.69 112 HIS B O 1
ATOM 2542 N N . ASN B 1 113 ? 15.516 -17.719 -1.301 1 97.62 113 ASN B N 1
ATOM 2543 C CA . ASN B 1 113 ? 14.492 -16.75 -1.661 1 97.62 113 ASN B CA 1
ATOM 2544 C C . ASN B 1 113 ? 14.039 -15.93 -0.452 1 97.62 113 ASN B C 1
ATOM 2546 O O . ASN B 1 113 ? 13.758 -14.734 -0.572 1 97.62 113 ASN B O 1
ATOM 2550 N N . LEU B 1 114 ? 13.977 -16.578 0.652 1 97.75 114 LEU B N 1
ATOM 2551 C CA . LEU B 1 114 ? 13.555 -15.875 1.857 1 97.75 114 LEU B CA 1
ATOM 2552 C C . LEU B 1 114 ? 14.516 -14.734 2.186 1 97.75 114 LEU B C 1
ATOM 2554 O O . LEU B 1 114 ? 14.078 -13.609 2.449 1 97.75 114 LEU B O 1
ATOM 2558 N N . LEU B 1 115 ? 15.766 -15.055 2.145 1 98.06 115 LEU B N 1
ATOM 2559 C CA . LEU B 1 115 ? 16.781 -14.047 2.42 1 98.06 115 LEU B CA 1
ATOM 2560 C C . LEU B 1 115 ? 16.797 -12.969 1.341 1 98.06 115 LEU B C 1
ATOM 2562 O O . LEU B 1 115 ? 16.891 -11.773 1.647 1 98.06 115 LEU B O 1
ATOM 2566 N N . ALA B 1 116 ? 16.719 -13.375 0.112 1 98.44 116 ALA B N 1
ATOM 2567 C CA . ALA B 1 116 ? 16.703 -12.438 -1.012 1 98.44 116 ALA B CA 1
ATOM 2568 C C . ALA B 1 116 ? 15.539 -11.469 -0.907 1 98.44 116 ALA B C 1
ATOM 2570 O O . ALA B 1 116 ? 15.711 -10.258 -1.053 1 98.44 116 ALA B O 1
ATOM 2571 N N . ASN B 1 117 ? 14.367 -12.008 -0.631 1 98.44 117 ASN B N 1
ATOM 2572 C CA . ASN B 1 117 ? 13.164 -11.188 -0.51 1 98.44 117 ASN B CA 1
ATOM 2573 C C . ASN B 1 117 ? 13.234 -10.266 0.706 1 98.44 117 ASN B C 1
ATOM 2575 O O . ASN B 1 117 ? 12.797 -9.117 0.646 1 98.44 117 ASN B O 1
ATOM 2579 N N . SER B 1 118 ? 13.766 -10.766 1.785 1 98.56 118 SER B N 1
ATOM 2580 C CA . SER B 1 118 ? 13.891 -9.953 2.988 1 98.56 118 SER B CA 1
ATOM 2581 C C . SER B 1 118 ? 14.852 -8.789 2.768 1 98.56 118 SER B C 1
ATOM 2583 O O . SER B 1 118 ? 14.562 -7.652 3.156 1 98.56 118 SER B O 1
ATOM 2585 N N . LEU B 1 119 ? 15.961 -9.055 2.117 1 98.56 119 LEU B N 1
ATOM 2586 C CA . LEU B 1 119 ? 16.938 -8.008 1.829 1 98.56 119 LEU B CA 1
ATOM 2587 C C . LEU B 1 119 ? 16.359 -6.984 0.854 1 98.56 119 LEU B C 1
ATOM 2589 O O . LEU B 1 119 ? 16.594 -5.781 1.009 1 98.56 119 LEU B O 1
ATOM 2593 N N . THR B 1 120 ? 15.688 -7.492 -0.149 1 98.38 120 THR B N 1
ATOM 2594 C CA . THR B 1 120 ? 15.047 -6.586 -1.098 1 98.38 120 THR B CA 1
ATOM 2595 C C . THR B 1 120 ? 14.023 -5.695 -0.393 1 98.38 120 THR B C 1
ATOM 2597 O O . THR B 1 120 ? 13.969 -4.492 -0.64 1 98.38 120 THR B O 1
ATOM 2600 N N . SER B 1 121 ? 13.203 -6.277 0.476 1 98.25 121 SER B N 1
ATOM 2601 C CA . SER B 1 121 ? 12.219 -5.516 1.242 1 98.25 121 SER B CA 1
ATOM 2602 C C . SER B 1 121 ? 12.898 -4.516 2.174 1 98.25 121 SER B C 1
ATOM 2604 O O . SER B 1 121 ? 12.391 -3.418 2.396 1 98.25 121 SER B O 1
ATOM 2606 N N . LEU B 1 122 ? 14.023 -4.926 2.754 1 98.19 122 LEU B N 1
ATOM 2607 C CA . LEU B 1 122 ? 14.82 -4.02 3.576 1 98.19 122 LEU B CA 1
ATOM 2608 C C . LEU B 1 122 ? 15.219 -2.779 2.785 1 98.19 122 LEU B C 1
ATOM 2610 O O . LEU B 1 122 ? 15.062 -1.654 3.262 1 98.19 122 LEU B O 1
ATOM 2614 N N . ALA B 1 123 ? 15.75 -3.021 1.595 1 97.81 123 ALA B N 1
ATOM 2615 C CA . ALA B 1 123 ? 16.125 -1.923 0.711 1 97.81 123 ALA B CA 1
ATOM 2616 C C . ALA B 1 123 ? 14.938 -1.024 0.403 1 97.81 123 ALA B C 1
ATOM 2618 O O . ALA B 1 123 ? 15.062 0.203 0.39 1 97.81 123 ALA B O 1
ATOM 2619 N N . CYS B 1 124 ? 13.789 -1.629 0.166 1 96.75 124 CYS B N 1
ATOM 2620 C CA . CYS B 1 124 ? 12.578 -0.883 -0.135 1 96.75 124 CYS B CA 1
ATOM 2621 C C . CYS B 1 124 ? 12.133 -0.051 1.063 1 96.75 124 CYS B C 1
ATOM 2623 O O . CYS B 1 124 ? 11.664 1.078 0.902 1 96.75 124 CYS B O 1
ATOM 2625 N N . GLY B 1 125 ? 12.242 -0.636 2.25 1 96.38 125 GLY B N 1
ATOM 2626 C CA . GLY B 1 125 ? 11.945 0.12 3.455 1 96.38 125 GLY B CA 1
ATOM 2627 C C . GLY B 1 125 ? 12.82 1.352 3.619 1 96.38 125 GLY B C 1
ATOM 2628 O O . GLY B 1 125 ? 12.328 2.422 3.986 1 96.38 125 GLY B O 1
ATOM 2629 N N . ILE B 1 126 ? 14.094 1.196 3.279 1 96.06 126 ILE B N 1
ATOM 2630 C CA . ILE B 1 126 ? 15.023 2.318 3.328 1 96.06 126 ILE B CA 1
ATOM 2631 C C . ILE B 1 126 ? 14.578 3.398 2.342 1 96.06 126 ILE B C 1
ATOM 2633 O O . ILE B 1 126 ? 14.523 4.582 2.688 1 96.06 126 ILE B O 1
ATOM 2637 N N . GLN B 1 127 ? 14.188 2.973 1.189 1 94.56 127 GLN B N 1
ATOM 2638 C CA . GLN B 1 127 ? 13.789 3.914 0.145 1 94.56 127 GLN B CA 1
ATOM 2639 C C . GLN B 1 127 ? 12.523 4.668 0.531 1 94.56 127 GLN B C 1
ATOM 2641 O O . GLN B 1 127 ? 12.445 5.887 0.375 1 94.56 127 GLN B O 1
ATOM 2646 N N . VAL B 1 128 ? 11.586 3.977 1.025 1 92.88 128 VAL B N 1
ATOM 2647 C CA . VAL B 1 128 ? 10.281 4.57 1.311 1 92.88 128 VAL B CA 1
ATOM 2648 C C . VAL B 1 128 ? 10.43 5.637 2.393 1 92.88 128 VAL B C 1
ATOM 2650 O O . VAL B 1 128 ? 9.727 6.652 2.371 1 92.88 128 VAL B O 1
ATOM 2653 N N . GLU B 1 129 ? 11.281 5.414 3.293 1 91.88 129 GLU B N 1
ATOM 2654 C CA . GLU B 1 129 ? 11.469 6.359 4.391 1 91.88 129 GLU B CA 1
ATOM 2655 C C . GLU B 1 129 ? 12.375 7.516 3.98 1 91.88 129 GLU B C 1
ATOM 2657 O O . GLU B 1 129 ? 12.172 8.656 4.406 1 91.88 129 GLU B O 1
ATOM 2662 N N . SER B 1 130 ? 13.328 7.27 3.135 1 91.81 130 SER B N 1
ATOM 2663 C CA . SER B 1 130 ? 14.32 8.273 2.762 1 91.81 130 SER B CA 1
ATOM 2664 C C . SER B 1 130 ? 13.75 9.266 1.752 1 91.81 130 SER B C 1
ATOM 2666 O O . SER B 1 130 ? 14.18 10.414 1.691 1 91.81 130 SER B O 1
ATOM 2668 N N . PHE B 1 131 ? 12.805 8.812 1 1 89.75 131 PHE B N 1
ATOM 2669 C CA . PHE B 1 131 ? 12.273 9.656 -0.067 1 89.75 131 PHE B CA 1
ATOM 2670 C C . PHE B 1 131 ? 10.766 9.812 0.063 1 89.75 131 PHE B C 1
ATOM 2672 O O . PHE B 1 131 ? 10.008 9.336 -0.793 1 89.75 131 PHE B O 1
ATOM 2679 N N . ARG B 1 132 ? 10.391 10.656 0.901 1 86.19 132 ARG B N 1
ATOM 2680 C CA . ARG B 1 132 ? 8.984 10.852 1.232 1 86.19 132 ARG B CA 1
ATOM 2681 C C . ARG B 1 132 ? 8.375 11.984 0.408 1 86.19 132 ARG B C 1
ATOM 2683 O O . ARG B 1 132 ? 7.156 12.133 0.355 1 86.19 132 ARG B O 1
ATOM 2690 N N . LYS B 1 133 ? 9.242 12.789 -0.177 1 85.06 133 LYS B N 1
ATOM 2691 C CA . LYS B 1 133 ? 8.758 13.953 -0.913 1 85.06 133 LYS B CA 1
ATOM 2692 C C . LYS B 1 133 ? 9.414 14.047 -2.287 1 85.06 133 LYS B C 1
ATOM 2694 O O . LYS B 1 133 ? 10.594 13.719 -2.441 1 85.06 133 LYS B O 1
ATOM 2699 N N . ILE B 1 134 ? 8.617 14.359 -3.182 1 81.5 134 ILE B N 1
ATOM 2700 C CA . ILE B 1 134 ? 9.094 14.711 -4.516 1 81.5 134 ILE B CA 1
ATOM 2701 C C . ILE B 1 134 ? 8.562 16.094 -4.91 1 81.5 134 ILE B C 1
ATOM 2703 O O . ILE B 1 134 ? 7.348 16.312 -4.91 1 81.5 134 ILE B O 1
ATOM 2707 N N . HIS B 1 135 ? 9.453 17 -5.223 1 81.25 135 HIS B N 1
ATOM 2708 C CA . HIS B 1 135 ? 9.094 18.359 -5.625 1 81.25 135 HIS B CA 1
ATOM 2709 C C . HIS B 1 135 ? 8.234 19.031 -4.566 1 81.25 135 HIS B C 1
ATOM 2711 O O . HIS B 1 135 ? 7.215 19.641 -4.887 1 81.25 135 HIS B O 1
ATOM 2717 N N . GLY B 1 136 ? 8.555 18.766 -3.377 1 76.94 136 GLY B N 1
ATOM 2718 C CA . GLY B 1 136 ? 7.902 19.406 -2.252 1 76.94 136 GLY B CA 1
ATOM 2719 C C . GLY B 1 136 ? 6.574 18.766 -1.884 1 76.94 136 GLY B C 1
ATOM 2720 O O . GLY B 1 136 ? 5.922 19.188 -0.927 1 76.94 136 GLY B O 1
ATOM 2721 N N . ASN B 1 137 ? 6.176 17.766 -2.656 1 83.19 137 ASN B N 1
ATOM 2722 C CA . ASN B 1 137 ? 4.914 17.078 -2.395 1 83.19 137 ASN B CA 1
ATOM 2723 C C . ASN B 1 137 ? 5.137 15.703 -1.777 1 83.19 137 ASN B C 1
ATOM 2725 O O . ASN B 1 137 ? 6.113 15.023 -2.104 1 83.19 137 ASN B O 1
ATOM 2729 N N . GLY B 1 138 ? 4.293 15.32 -0.846 1 86.19 138 GLY B N 1
ATOM 2730 C CA . GLY B 1 138 ? 4.375 14.008 -0.226 1 86.19 138 GLY B CA 1
ATOM 2731 C C . GLY B 1 138 ? 4.074 12.867 -1.188 1 86.19 138 GLY B C 1
ATOM 2732 O O . GLY B 1 138 ? 3.064 12.18 -1.044 1 86.19 138 GLY B O 1
ATOM 2733 N N . ILE B 1 139 ? 4.969 12.68 -2.223 1 83 139 ILE B N 1
ATOM 2734 C CA . ILE B 1 139 ? 4.836 11.633 -3.23 1 83 139 ILE B CA 1
ATOM 2735 C C . ILE B 1 139 ? 5.758 10.461 -2.889 1 83 139 ILE B C 1
ATOM 2737 O O . ILE B 1 139 ? 6.934 10.664 -2.586 1 83 139 ILE B O 1
ATOM 2741 N N . ALA B 1 140 ? 5.137 9.336 -2.791 1 86.44 140 ALA B N 1
ATOM 2742 C CA . ALA B 1 140 ? 5.922 8.133 -2.518 1 86.44 140 ALA B CA 1
ATOM 2743 C C . ALA B 1 140 ? 6.309 7.426 -3.814 1 86.44 140 ALA B C 1
ATOM 2745 O O . ALA B 1 140 ? 5.516 7.359 -4.754 1 86.44 140 ALA B O 1
ATOM 2746 N N . THR B 1 141 ? 7.523 6.891 -3.859 1 88.25 141 THR B N 1
ATOM 2747 C CA . THR B 1 141 ? 8.047 6.285 -5.082 1 88.25 141 THR B CA 1
ATOM 2748 C C . THR B 1 141 ? 7.727 4.793 -5.125 1 88.25 141 THR B C 1
ATOM 2750 O O . THR B 1 141 ? 7.793 4.172 -6.184 1 88.25 141 THR B O 1
ATOM 2753 N N . THR B 1 142 ? 7.418 4.277 -3.988 1 86.31 142 THR B N 1
ATOM 2754 C CA . THR B 1 142 ? 7.219 2.83 -3.957 1 86.31 142 THR B CA 1
ATOM 2755 C C . THR B 1 142 ? 5.867 2.486 -3.336 1 86.31 142 THR B C 1
ATOM 2757 O O . THR B 1 142 ? 5.52 1.31 -3.207 1 86.31 142 THR B O 1
ATOM 2760 N N . MET B 1 143 ? 5.117 3.414 -2.836 1 82.81 143 MET B N 1
ATOM 2761 C CA . MET B 1 143 ? 3.773 3.279 -2.285 1 82.81 143 MET B CA 1
ATOM 2762 C C . MET B 1 143 ? 2.75 3.975 -3.178 1 82.81 143 MET B C 1
ATOM 2764 O O . MET B 1 143 ? 2.629 5.199 -3.152 1 82.81 143 MET B O 1
ATOM 2768 N N . CYS B 1 144 ? 1.847 3.227 -3.779 1 86.56 144 CYS B N 1
ATOM 2769 C CA . CYS B 1 144 ? 1.01 3.783 -4.836 1 86.56 144 CYS B CA 1
ATOM 2770 C C . CYS B 1 144 ? -0.348 4.211 -4.289 1 86.56 144 CYS B C 1
ATOM 2772 O O . CYS B 1 144 ? -1.002 5.086 -4.855 1 86.56 144 CYS B O 1
ATOM 2774 N N . ILE B 1 145 ? -0.763 3.629 -3.201 1 90.19 145 ILE B N 1
ATOM 2775 C CA . ILE B 1 145 ? -2.105 3.914 -2.705 1 90.19 145 ILE B CA 1
ATOM 2776 C C . ILE B 1 145 ? -2.178 5.355 -2.213 1 90.19 145 ILE B C 1
ATOM 2778 O O . ILE B 1 145 ? -3.1 6.094 -2.57 1 90.19 145 ILE B O 1
ATOM 2782 N N . GLY B 1 146 ? -1.202 5.789 -1.411 1 88.06 146 GLY B N 1
ATOM 2783 C CA . GLY B 1 146 ? -1.146 7.18 -0.991 1 88.06 146 GLY B CA 1
ATOM 2784 C C . GLY B 1 146 ? -1.102 8.156 -2.154 1 88.06 146 GLY B C 1
ATOM 2785 O O . GLY B 1 146 ? -1.742 9.203 -2.113 1 88.06 146 GLY B O 1
ATOM 2786 N N . ASN B 1 147 ? -0.366 7.77 -3.193 1 92.56 147 ASN B N 1
ATOM 2787 C CA . ASN B 1 147 ? -0.294 8.594 -4.398 1 92.56 147 ASN B CA 1
ATOM 2788 C C . ASN B 1 147 ? -1.644 8.664 -5.105 1 92.56 147 ASN B C 1
ATOM 2790 O O . ASN B 1 147 ? -2.031 9.727 -5.605 1 92.56 147 ASN B O 1
ATOM 2794 N N . LEU B 1 148 ? -2.293 7.566 -5.125 1 92.56 148 LEU B N 1
ATOM 2795 C CA . LEU B 1 148 ? -3.613 7.523 -5.742 1 92.56 148 LEU B CA 1
ATOM 2796 C C . LEU B 1 148 ? -4.578 8.469 -5.031 1 92.56 148 LEU B C 1
ATOM 2798 O O . LEU B 1 148 ? -5.32 9.203 -5.684 1 92.56 148 LEU B O 1
ATOM 2802 N N . ARG B 1 149 ? -4.523 8.352 -3.791 1 91.69 149 ARG B N 1
ATOM 2803 C CA . ARG B 1 149 ? -5.406 9.18 -2.98 1 91.69 149 ARG B CA 1
ATOM 2804 C C . ARG B 1 149 ? -5.109 10.664 -3.193 1 91.69 149 ARG B C 1
ATOM 2806 O O . ARG B 1 149 ? -6.004 11.438 -3.547 1 91.69 149 ARG B O 1
ATOM 2813 N N . SER B 1 150 ? -3.857 11.078 -3.01 1 92.19 150 SER B N 1
ATOM 2814 C CA . SER B 1 150 ? -3.457 12.477 -3.127 1 92.19 150 SER B CA 1
ATOM 2815 C C . SER B 1 150 ? -3.627 12.984 -4.559 1 92.19 150 SER B C 1
ATOM 2817 O O . SER B 1 150 ? -4.055 14.117 -4.773 1 92.19 150 SER B O 1
ATOM 2819 N N . GLY B 1 151 ? -3.277 12.109 -5.48 1 94.31 151 GLY B N 1
ATOM 2820 C CA . GLY B 1 151 ? -3.469 12.484 -6.871 1 94.31 151 GLY B CA 1
ATOM 2821 C C . GLY B 1 151 ? -4.918 12.742 -7.227 1 94.31 151 GLY B C 1
ATOM 2822 O O . GLY B 1 151 ? -5.234 13.742 -7.871 1 94.31 151 GLY B O 1
ATOM 2823 N N . THR B 1 152 ? -5.77 11.875 -6.801 1 94.44 152 THR B N 1
ATOM 2824 C CA . THR B 1 152 ? -7.195 11.992 -7.078 1 94.44 152 THR B CA 1
ATOM 2825 C C . THR B 1 152 ? -7.781 13.227 -6.391 1 94.44 152 THR B C 1
ATOM 2827 O O . THR B 1 152 ? -8.594 13.945 -6.98 1 94.44 152 THR B O 1
ATOM 2830 N N . GLN B 1 153 ? -7.348 13.461 -5.227 1 92.25 153 GLN B N 1
ATOM 2831 C CA . GLN B 1 153 ? -7.805 14.648 -4.504 1 92.25 153 GLN B CA 1
ATOM 2832 C C . GLN B 1 153 ? -7.391 15.93 -5.223 1 92.25 153 GLN B C 1
ATOM 2834 O O . GLN B 1 153 ? -8.156 16.891 -5.27 1 92.25 153 GLN B O 1
ATOM 2839 N N . ASN B 1 154 ? -6.195 15.93 -5.695 1 93 154 ASN B N 1
ATOM 2840 C CA . ASN B 1 154 ? -5.719 17.109 -6.41 1 93 154 ASN B CA 1
ATOM 2841 C C . ASN B 1 154 ? -6.465 17.312 -7.723 1 93 154 ASN B C 1
ATOM 2843 O O . ASN B 1 154 ? -6.746 18.438 -8.117 1 93 154 ASN B O 1
ATOM 2847 N N . ILE B 1 155 ? -6.754 16.266 -8.344 1 93.69 155 ILE B N 1
ATOM 2848 C CA . ILE B 1 155 ? -7.531 16.359 -9.578 1 93.69 155 ILE B CA 1
ATOM 2849 C C . ILE B 1 155 ? -8.93 16.891 -9.258 1 93.69 155 ILE B C 1
ATOM 2851 O O . ILE B 1 155 ? -9.453 17.734 -9.992 1 93.69 155 ILE B O 1
ATOM 2855 N N . TYR B 1 156 ? -9.5 16.391 -8.219 1 91.38 156 TYR B N 1
ATOM 2856 C CA . TYR B 1 156 ? -10.797 16.891 -7.777 1 91.38 156 TYR B CA 1
ATOM 2857 C C . TYR B 1 156 ? -10.734 18.375 -7.461 1 91.38 156 TYR B C 1
ATOM 2859 O O . TYR B 1 156 ? -11.617 19.141 -7.844 1 91.38 156 TYR B O 1
ATOM 2867 N N . THR B 1 157 ? -9.711 18.75 -6.754 1 92.12 157 THR B N 1
ATOM 2868 C CA . THR B 1 157 ? -9.516 20.156 -6.41 1 92.12 157 THR B CA 1
ATOM 2869 C C . THR B 1 157 ? -9.406 21.016 -7.672 1 92.12 157 THR B C 1
ATOM 2871 O O . THR B 1 157 ? -9.898 22.141 -7.707 1 92.12 157 THR B O 1
ATOM 2874 N N . PHE B 1 158 ? -8.766 20.484 -8.664 1 93.81 158 PHE B N 1
ATOM 2875 C CA . PHE B 1 158 ? -8.672 21.188 -9.938 1 93.81 158 PHE B CA 1
ATOM 2876 C C . PHE B 1 158 ? -10.047 21.422 -10.539 1 93.81 158 PHE B C 1
ATOM 2878 O O . PHE B 1 158 ? -10.328 22.5 -11.062 1 93.81 158 PHE B O 1
ATOM 2885 N N . PHE B 1 159 ? -10.875 20.438 -10.523 1 92 159 PHE B N 1
ATOM 2886 C CA . PHE B 1 159 ? -12.211 20.578 -11.086 1 92 159 PHE B CA 1
ATOM 2887 C C . PHE B 1 159 ? -13.039 21.578 -10.305 1 92 159 PHE B C 1
ATOM 2889 O O . PHE B 1 159 ? -13.898 22.266 -10.867 1 92 159 PHE B O 1
ATOM 2896 N N . GLN B 1 160 ? -12.703 21.781 -9.055 1 90.88 160 GLN B N 1
ATOM 2897 C CA . GLN B 1 160 ? -13.438 22.719 -8.211 1 90.88 160 GLN B CA 1
ATOM 2898 C C . GLN B 1 160 ? -12.883 24.125 -8.344 1 90.88 160 GLN B C 1
ATOM 2900 O O . GLN B 1 160 ? -13.641 25.109 -8.375 1 90.88 160 GLN B O 1
ATOM 2905 N N . THR B 1 161 ? -11.586 24.25 -8.414 1 93 161 THR B N 1
ATOM 2906 C CA . THR B 1 161 ? -10.961 25.562 -8.312 1 93 161 THR B CA 1
ATOM 2907 C C . THR B 1 161 ? -10.43 26.016 -9.672 1 93 161 THR B C 1
ATOM 2909 O O . THR B 1 161 ? -10.164 27.203 -9.867 1 93 161 THR B O 1
ATOM 2912 N N . LYS B 1 162 ? -10.156 25.062 -10.578 1 93.81 162 LYS B N 1
ATOM 2913 C CA . LYS B 1 162 ? -9.594 25.281 -11.906 1 93.81 162 LYS B CA 1
ATOM 2914 C C . LYS B 1 162 ? -8.164 25.828 -11.812 1 93.81 162 LYS B C 1
ATOM 2916 O O . LYS B 1 162 ? -7.668 26.438 -12.758 1 93.81 162 LYS B O 1
ATOM 2921 N N . LYS B 1 163 ? -7.602 25.641 -10.688 1 93.69 163 LYS B N 1
ATOM 2922 C CA . LYS B 1 163 ? -6.207 26.031 -10.523 1 93.69 163 LYS B CA 1
ATOM 2923 C C . LYS B 1 163 ? -5.266 25.031 -11.18 1 93.69 163 LYS B C 1
ATOM 2925 O O . LYS B 1 163 ? -5.277 23.844 -10.844 1 93.69 163 LYS B O 1
ATOM 2930 N N . ARG B 1 164 ? -4.441 25.516 -11.969 1 93.75 164 ARG B N 1
ATOM 2931 C CA . ARG B 1 164 ? -3.529 24.688 -12.742 1 93.75 164 ARG B CA 1
ATOM 2932 C C . ARG B 1 164 ? -2.547 23.953 -11.836 1 93.75 164 ARG B C 1
ATOM 2934 O O . ARG B 1 164 ? -2.146 22.828 -12.125 1 93.75 164 ARG B O 1
ATOM 2941 N N . GLU B 1 165 ? -2.17 24.531 -10.742 1 93.12 165 GLU B N 1
ATOM 2942 C CA . GLU B 1 165 ? -1.232 23.938 -9.797 1 93.12 165 GLU B CA 1
ATOM 2943 C C . GLU B 1 165 ? -1.759 22.609 -9.266 1 93.12 165 GLU B C 1
ATOM 2945 O O . GLU B 1 165 ? -0.994 21.656 -9.086 1 93.12 165 GLU B O 1
ATOM 2950 N N . ALA B 1 166 ? -3.018 22.594 -9.055 1 92.94 166 ALA B N 1
ATOM 2951 C CA . ALA B 1 166 ? -3.639 21.375 -8.555 1 92.94 166 ALA B CA 1
ATOM 2952 C C . ALA B 1 166 ? -3.58 20.266 -9.602 1 92.94 166 ALA B C 1
ATOM 2954 O O . ALA B 1 166 ? -3.334 19.094 -9.266 1 92.94 166 ALA B O 1
ATOM 2955 N N . LEU B 1 167 ? -3.801 20.641 -10.781 1 93.5 167 LEU B N 1
ATOM 2956 C CA . LEU B 1 167 ? -3.734 19.672 -11.867 1 93.5 167 LEU B CA 1
ATOM 2957 C C . LEU B 1 167 ? -2.316 19.141 -12.039 1 93.5 167 LEU B C 1
ATOM 2959 O O . LEU B 1 167 ? -2.117 17.938 -12.219 1 93.5 167 LEU B O 1
ATOM 2963 N N . GLU B 1 168 ? -1.368 20 -12.016 1 93.19 168 GLU B N 1
ATOM 2964 C CA . GLU B 1 168 ? 0.03 19.609 -12.164 1 93.19 168 GLU B CA 1
ATOM 2965 C C . GLU B 1 168 ? 0.456 18.656 -11.047 1 93.19 168 GLU B C 1
ATOM 2967 O O . GLU B 1 168 ? 1.162 17.672 -11.297 1 93.19 168 GLU B O 1
ATOM 2972 N N . LYS B 1 169 ? 0.038 18.938 -9.875 1 92.5 169 LYS B N 1
ATOM 2973 C CA . LYS B 1 169 ? 0.342 18.062 -8.734 1 92.5 169 LYS B CA 1
ATOM 2974 C C . LYS B 1 169 ? -0.295 16.688 -8.906 1 92.5 169 LYS B C 1
ATOM 2976 O O . LYS B 1 169 ? 0.348 15.672 -8.664 1 92.5 169 LYS B O 1
ATOM 2981 N N . GLY B 1 170 ? -1.565 16.703 -9.312 1 93.75 170 GLY B N 1
ATOM 2982 C CA . GLY B 1 170 ? -2.244 15.445 -9.562 1 93.75 170 GLY B CA 1
ATOM 2983 C C . GLY B 1 170 ? -1.553 14.602 -10.617 1 93.75 170 GLY B C 1
ATOM 2984 O O . GLY B 1 170 ? -1.379 13.391 -10.43 1 93.75 170 GLY B O 1
ATOM 2985 N N . LEU B 1 171 ? -1.139 15.266 -11.633 1 93.44 171 LEU B N 1
ATOM 2986 C CA . LEU B 1 171 ? -0.491 14.57 -12.734 1 93.44 171 LEU B CA 1
ATOM 2987 C C . LEU B 1 171 ? 0.869 14.023 -12.312 1 93.44 171 LEU B C 1
ATOM 2989 O O . LEU B 1 171 ? 1.294 12.969 -12.789 1 93.44 171 LEU B O 1
ATOM 2993 N N . LEU B 1 172 ? 1.514 14.727 -11.43 1 92.88 172 LEU B N 1
ATOM 2994 C CA . LEU B 1 172 ? 2.791 14.242 -10.914 1 92.88 172 LEU B CA 1
ATOM 2995 C C . LEU B 1 172 ? 2.607 12.945 -10.133 1 92.88 172 LEU B C 1
ATOM 2997 O O . LEU B 1 172 ? 3.381 12 -10.297 1 92.88 172 LEU B O 1
ATOM 3001 N N . TYR B 1 173 ? 1.572 12.891 -9.281 1 94.75 173 TYR B N 1
ATOM 3002 C CA . TYR B 1 173 ? 1.27 11.688 -8.516 1 94.75 173 TYR B CA 1
ATOM 3003 C C . TYR B 1 173 ? 0.998 10.508 -9.445 1 94.75 173 TYR B C 1
ATOM 3005 O O . TYR B 1 173 ? 1.587 9.438 -9.281 1 94.75 173 TYR B O 1
ATOM 3013 N N . TYR B 1 174 ? 0.176 10.734 -10.422 1 95.75 174 TYR B N 1
ATOM 3014 C CA . TYR B 1 174 ? -0.18 9.672 -11.359 1 95.75 174 TYR B CA 1
ATOM 3015 C C . TYR B 1 174 ? 1.008 9.297 -12.242 1 95.75 174 TYR B C 1
ATOM 3017 O O . TYR B 1 174 ? 1.16 8.141 -12.625 1 95.75 174 TYR B O 1
ATOM 3025 N N . GLY B 1 175 ? 1.815 10.289 -12.555 1 95.5 175 GLY B N 1
ATOM 3026 C CA . GLY B 1 175 ? 3.023 10.016 -13.312 1 95.5 175 GLY B CA 1
ATOM 3027 C C . GLY B 1 175 ? 3.971 9.062 -12.609 1 95.5 175 GLY B C 1
ATOM 3028 O O . GLY B 1 175 ? 4.531 8.156 -13.234 1 95.5 175 GLY B O 1
ATOM 3029 N N . ILE B 1 176 ? 4.102 9.266 -11.32 1 94.81 176 ILE B N 1
ATOM 3030 C CA . ILE B 1 176 ? 4.988 8.414 -10.531 1 94.81 176 ILE B CA 1
ATOM 3031 C C . ILE B 1 176 ? 4.43 6.996 -10.484 1 94.81 176 ILE B C 1
ATOM 3033 O O . ILE B 1 176 ? 5.18 6.02 -10.57 1 94.81 176 ILE B O 1
ATOM 3037 N N . ILE B 1 177 ? 3.125 6.867 -10.383 1 96.12 177 ILE B N 1
ATOM 3038 C CA . ILE B 1 177 ? 2.475 5.559 -10.398 1 96.12 177 ILE B CA 1
ATOM 3039 C C . ILE B 1 177 ? 2.744 4.863 -11.734 1 96.12 177 ILE B C 1
ATOM 3041 O O . ILE B 1 177 ? 3.059 3.672 -11.766 1 96.12 177 ILE B O 1
ATOM 3045 N N . LEU B 1 178 ? 2.648 5.598 -12.805 1 97.19 178 LEU B N 1
ATOM 3046 C CA . LEU B 1 178 ? 2.9 5.047 -14.125 1 97.19 178 LEU B CA 1
ATOM 3047 C C . LEU B 1 178 ? 4.348 4.582 -14.258 1 97.19 178 LEU B C 1
ATOM 3049 O O . LEU B 1 178 ? 4.625 3.566 -14.898 1 97.19 178 LEU B O 1
ATOM 3053 N N . CYS B 1 179 ? 5.273 5.371 -13.711 1 96.88 179 CYS B N 1
ATOM 3054 C CA . CYS B 1 179 ? 6.676 4.973 -13.727 1 96.88 179 CYS B CA 1
ATOM 3055 C C . CYS B 1 179 ? 6.883 3.674 -12.953 1 96.88 179 CYS B C 1
ATOM 3057 O O . CYS B 1 179 ? 7.664 2.818 -13.367 1 96.88 179 CYS B O 1
ATOM 3059 N N . PHE B 1 180 ? 6.203 3.543 -11.859 1 97.31 180 PHE B N 1
ATOM 3060 C CA . PHE B 1 180 ? 6.246 2.299 -11.102 1 97.31 180 PHE B CA 1
ATOM 3061 C C . PHE B 1 180 ? 5.785 1.125 -11.961 1 97.31 180 PHE B C 1
ATOM 3063 O O . PHE B 1 180 ? 6.441 0.083 -11.992 1 97.31 180 PHE B O 1
ATOM 3070 N N . ILE B 1 181 ? 4.668 1.269 -12.633 1 97.75 181 ILE B N 1
ATOM 3071 C CA . ILE B 1 181 ? 4.117 0.22 -13.484 1 97.75 181 ILE B CA 1
ATOM 3072 C C . ILE B 1 181 ? 5.102 -0.102 -14.609 1 97.75 181 ILE B C 1
ATOM 3074 O O . ILE B 1 181 ? 5.328 -1.271 -14.93 1 97.75 181 ILE B O 1
ATOM 3078 N N . CYS B 1 182 ? 5.672 0.9 -15.195 1 98 182 CYS B N 1
ATOM 3079 C CA . CYS B 1 182 ? 6.68 0.699 -16.219 1 98 182 CYS B CA 1
ATOM 3080 C C . CYS B 1 182 ? 7.867 -0.083 -15.68 1 98 182 CYS B C 1
ATOM 3082 O O . CYS B 1 182 ? 8.414 -0.948 -16.375 1 98 182 CYS B O 1
ATOM 3084 N N . GLY B 1 183 ? 8.266 0.28 -14.461 1 97.88 183 GLY B N 1
ATOM 3085 C CA . GLY B 1 183 ? 9.312 -0.493 -13.805 1 97.88 183 GLY B CA 1
ATOM 3086 C C . GLY B 1 183 ? 8.969 -1.965 -13.672 1 97.88 183 GLY B C 1
ATOM 3087 O O . GLY B 1 183 ? 9.82 -2.826 -13.883 1 97.88 183 GLY B O 1
ATOM 3088 N N . ALA B 1 184 ? 7.742 -2.215 -13.32 1 97.5 184 ALA B N 1
ATOM 3089 C CA . ALA B 1 184 ? 7.285 -3.598 -13.195 1 97.5 184 ALA B CA 1
ATOM 3090 C C . ALA B 1 184 ? 7.328 -4.312 -14.547 1 97.5 184 ALA B C 1
ATOM 3092 O O . ALA B 1 184 ? 7.723 -5.477 -14.625 1 97.5 184 ALA B O 1
ATOM 3093 N N . ILE B 1 185 ? 6.914 -3.635 -15.602 1 97.88 185 ILE B N 1
ATOM 3094 C CA . ILE B 1 185 ? 6.93 -4.18 -16.953 1 97.88 185 ILE B CA 1
ATOM 3095 C C . ILE B 1 185 ? 8.359 -4.527 -17.359 1 97.88 185 ILE B C 1
ATOM 3097 O O . ILE B 1 185 ? 8.641 -5.656 -17.766 1 97.88 185 ILE B O 1
ATOM 3101 N N . ILE B 1 186 ? 9.258 -3.588 -17.203 1 97.88 186 ILE B N 1
ATOM 3102 C CA . ILE B 1 186 ? 10.656 -3.781 -17.547 1 97.88 186 ILE B CA 1
ATOM 3103 C C . ILE B 1 186 ? 11.266 -4.879 -16.688 1 97.88 186 ILE B C 1
ATOM 3105 O O . ILE B 1 186 ? 12.016 -5.727 -17.172 1 97.88 186 ILE B O 1
ATOM 3109 N N . GLY B 1 187 ? 10.953 -4.832 -15.406 1 97.62 187 GLY B N 1
ATOM 3110 C CA . GLY B 1 187 ? 11.445 -5.848 -14.492 1 97.62 187 GLY B CA 1
ATOM 3111 C C . GLY B 1 187 ? 11.055 -7.258 -14.898 1 97.62 187 GLY B C 1
ATOM 3112 O O . GLY B 1 187 ? 11.906 -8.148 -14.945 1 97.62 187 GLY B O 1
ATOM 3113 N N . ASN B 1 188 ? 9.781 -7.426 -15.211 1 97.31 188 ASN B N 1
ATOM 3114 C CA . ASN B 1 188 ? 9.312 -8.75 -15.602 1 97.31 188 ASN B CA 1
ATOM 3115 C C . ASN B 1 188 ? 10 -9.234 -16.875 1 97.31 188 ASN B C 1
ATOM 3117 O O . ASN B 1 188 ? 10.312 -10.422 -17 1 97.31 188 ASN B O 1
ATOM 3121 N N . GLN B 1 189 ? 10.25 -8.383 -17.812 1 97.12 189 GLN B N 1
ATOM 3122 C CA . GLN B 1 189 ? 10.945 -8.742 -19.047 1 97.12 189 GLN B CA 1
ATOM 3123 C C . GLN B 1 189 ? 12.398 -9.109 -18.781 1 97.12 189 GLN B C 1
ATOM 3125 O O . GLN B 1 189 ? 12.93 -10.055 -19.359 1 97.12 189 GLN B O 1
ATOM 3130 N N . CYS B 1 190 ? 13.023 -8.383 -17.922 1 97.44 190 CYS B N 1
ATOM 3131 C CA . CYS B 1 190 ? 14.43 -8.617 -17.609 1 97.44 190 CYS B CA 1
ATOM 3132 C C . CYS B 1 190 ? 14.617 -9.922 -16.844 1 97.44 190 CYS B C 1
ATOM 3134 O O . CYS B 1 190 ? 15.641 -10.586 -17 1 97.44 190 CYS B O 1
ATOM 3136 N N . ILE B 1 191 ? 13.656 -10.211 -16.031 1 97.19 191 ILE B N 1
ATOM 3137 C CA . ILE B 1 191 ? 13.727 -11.453 -15.273 1 97.19 191 ILE B CA 1
ATOM 3138 C C . ILE B 1 191 ? 13.781 -12.648 -16.219 1 97.19 191 ILE B C 1
ATOM 3140 O O . ILE B 1 191 ? 14.461 -13.641 -15.945 1 97.19 191 ILE B O 1
ATOM 3144 N N . LYS B 1 192 ? 13.078 -12.617 -17.344 1 94.75 192 LYS B N 1
ATOM 3145 C CA . LYS B 1 192 ? 13.039 -13.688 -18.328 1 94.75 192 LYS B CA 1
ATOM 3146 C C . LYS B 1 192 ? 14.438 -13.969 -18.891 1 94.75 192 LYS B C 1
ATOM 3148 O O . LYS B 1 192 ? 14.781 -15.117 -19.156 1 94.75 192 LYS B O 1
ATOM 3153 N N . TYR B 1 193 ? 15.227 -12.938 -18.953 1 95.25 193 TYR B N 1
ATOM 3154 C CA . TYR B 1 193 ? 16.516 -13.062 -19.625 1 95.25 193 TYR B CA 1
ATOM 3155 C C . TYR B 1 193 ? 17.641 -13.195 -18.609 1 95.25 193 TYR B C 1
ATOM 3157 O O . TYR B 1 193 ? 18.609 -13.938 -18.828 1 95.25 193 TYR B O 1
ATOM 3165 N N . PHE B 1 194 ? 17.531 -12.477 -17.469 1 96.44 194 PHE B N 1
ATOM 3166 C CA . PHE B 1 194 ? 18.672 -12.383 -16.578 1 96.44 194 PHE B CA 1
ATOM 3167 C C . PHE B 1 194 ? 18.406 -13.125 -15.273 1 96.44 194 PHE B C 1
ATOM 3169 O O . PHE B 1 194 ? 19.297 -13.242 -14.422 1 96.44 194 PHE B O 1
ATOM 3176 N N . HIS B 1 195 ? 17.219 -13.602 -15.062 1 95.56 195 HIS B N 1
ATOM 3177 C CA . HIS B 1 195 ? 16.828 -14.367 -13.875 1 95.56 195 HIS B CA 1
ATOM 3178 C C . HIS B 1 195 ? 17.25 -13.648 -12.602 1 95.56 195 HIS B C 1
ATOM 3180 O O . HIS B 1 195 ? 16.859 -12.5 -12.375 1 95.56 195 HIS B O 1
ATOM 3186 N N . GLU B 1 196 ? 18.125 -14.266 -11.82 1 95.31 196 GLU B N 1
ATOM 3187 C CA . GLU B 1 196 ? 18.5 -13.695 -10.523 1 95.31 196 GLU B CA 1
ATOM 3188 C C . GLU B 1 196 ? 19.297 -12.406 -10.703 1 95.31 196 GLU B C 1
ATOM 3190 O O . GLU B 1 196 ? 19.266 -11.531 -9.844 1 95.31 196 GLU B O 1
ATOM 3195 N N . ARG B 1 197 ? 19.953 -12.234 -11.789 1 97.38 197 ARG B N 1
ATOM 3196 C CA . ARG B 1 197 ? 20.828 -11.078 -12.008 1 97.38 197 ARG B CA 1
ATOM 3197 C C . ARG B 1 197 ? 20.031 -9.875 -12.492 1 97.38 197 ARG B C 1
ATOM 3199 O O . ARG B 1 197 ? 20.547 -8.758 -12.547 1 97.38 197 ARG B O 1
ATOM 3206 N N . ALA B 1 198 ? 18.766 -10.078 -12.766 1 97.81 198 ALA B N 1
ATOM 3207 C CA . ALA B 1 198 ? 17.922 -9.008 -13.273 1 97.81 198 ALA B CA 1
ATOM 3208 C C . ALA B 1 198 ? 17.891 -7.82 -12.312 1 97.81 198 ALA B C 1
ATOM 3210 O O . ALA B 1 198 ? 17.844 -6.668 -12.742 1 97.81 198 ALA B O 1
ATOM 3211 N N . ILE B 1 199 ? 17.984 -8.117 -11.031 1 98.06 199 ILE B N 1
ATOM 3212 C CA . ILE B 1 199 ? 17.828 -7.098 -10 1 98.06 199 ILE B CA 1
ATOM 3213 C C . ILE B 1 199 ? 18.984 -6.109 -10.062 1 98.06 199 ILE B C 1
ATOM 3215 O O . ILE B 1 199 ? 18.922 -5.012 -9.508 1 98.06 199 ILE B O 1
ATOM 3219 N N . LEU B 1 200 ? 20.078 -6.434 -10.781 1 98.12 200 LEU B N 1
ATOM 3220 C CA . LEU B 1 200 ? 21.219 -5.543 -10.961 1 98.12 200 LEU B CA 1
ATOM 3221 C C . LEU B 1 200 ? 20.812 -4.281 -11.711 1 98.12 200 LEU B C 1
ATOM 3223 O O . LEU B 1 200 ? 21.406 -3.215 -11.508 1 98.12 200 LEU B O 1
ATOM 3227 N N . ILE B 1 201 ? 19.844 -4.414 -12.531 1 97.94 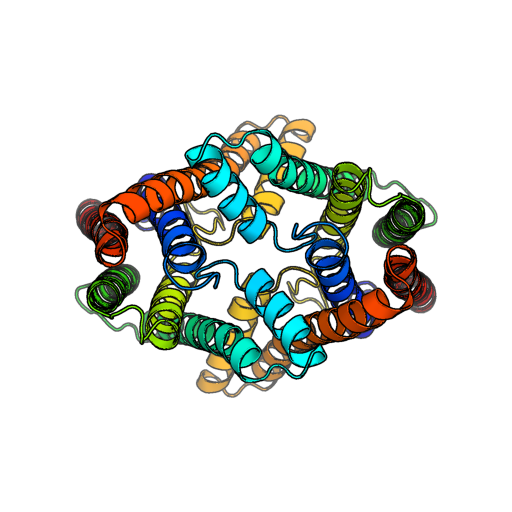201 ILE B N 1
ATOM 3228 C CA . ILE B 1 201 ? 19.344 -3.258 -13.281 1 97.94 201 ILE B CA 1
ATOM 3229 C C . ILE B 1 201 ? 18.781 -2.219 -12.312 1 97.94 201 ILE B C 1
ATOM 3231 O O . ILE B 1 201 ? 18.984 -1.017 -12.5 1 97.94 201 ILE B O 1
ATOM 3235 N N . SER B 1 202 ? 18.031 -2.688 -11.32 1 97.69 202 SER B N 1
ATOM 3236 C CA . SER B 1 202 ? 17.547 -1.771 -10.289 1 97.69 202 SER B CA 1
ATOM 3237 C C . SER B 1 202 ? 18.719 -1.102 -9.57 1 97.69 202 SER B C 1
ATOM 3239 O O . SER B 1 202 ? 18.656 0.084 -9.234 1 97.69 202 SER B O 1
ATOM 3241 N N . SER B 1 203 ? 19.781 -1.866 -9.305 1 98 203 SER B N 1
ATOM 3242 C CA . SER B 1 203 ? 20.969 -1.296 -8.688 1 98 203 SER B CA 1
ATOM 3243 C C . SER B 1 203 ? 21.562 -0.187 -9.547 1 98 203 SER B C 1
ATOM 3245 O O . SER B 1 203 ? 21.984 0.848 -9.031 1 98 203 SER B O 1
ATOM 3247 N N . VAL B 1 204 ? 21.578 -0.421 -10.812 1 97.62 204 VAL B N 1
ATOM 3248 C CA . VAL B 1 204 ? 22.109 0.568 -11.742 1 97.62 204 VAL B CA 1
ATOM 3249 C C . VAL B 1 204 ? 21.234 1.82 -11.719 1 97.62 204 VAL B C 1
ATOM 3251 O O . VAL B 1 204 ? 21.75 2.941 -11.727 1 97.62 204 VAL B O 1
ATOM 3254 N N . LEU B 1 205 ? 19.891 1.648 -11.742 1 97.31 205 LEU B N 1
ATOM 3255 C CA . LEU B 1 205 ? 18.984 2.779 -11.656 1 97.31 205 LEU B CA 1
ATOM 3256 C C . LEU B 1 205 ? 19.234 3.598 -10.398 1 97.31 205 LEU B C 1
ATOM 3258 O O . LEU B 1 205 ? 19.219 4.832 -10.438 1 97.31 205 LEU B O 1
ATOM 3262 N N . LEU B 1 206 ? 19.5 2.898 -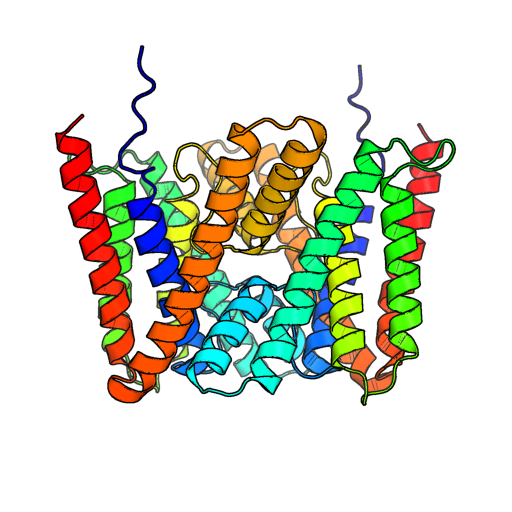9.289 1 96.81 206 LEU B N 1
ATOM 3263 C CA . LEU B 1 206 ? 19.75 3.562 -8.016 1 96.81 206 LEU B CA 1
ATOM 3264 C C . LEU B 1 206 ? 21.094 4.293 -8.031 1 96.81 206 LEU B C 1
ATOM 3266 O O . LEU B 1 206 ? 21.219 5.375 -7.449 1 96.81 206 LEU B O 1
ATOM 3270 N N . LEU B 1 207 ? 22.078 3.707 -8.68 1 95.81 207 LEU B N 1
ATOM 3271 C CA . LEU B 1 207 ? 23.375 4.371 -8.812 1 95.81 207 LEU B CA 1
ATOM 3272 C C . LEU B 1 207 ? 23.25 5.633 -9.664 1 95.81 207 LEU B C 1
ATOM 3274 O O . LEU B 1 207 ? 23.906 6.641 -9.383 1 95.81 207 LEU B O 1
ATOM 3278 N N . LEU B 1 208 ? 22.453 5.547 -10.703 1 95.69 208 LEU B N 1
ATOM 3279 C CA . LEU B 1 208 ? 22.188 6.73 -11.508 1 95.69 208 LEU B CA 1
ATOM 3280 C C . LEU B 1 208 ? 21.516 7.82 -10.672 1 95.69 208 LEU B C 1
ATOM 3282 O O . LEU B 1 208 ? 21.859 9 -10.805 1 95.69 208 LEU B O 1
ATOM 3286 N N . ALA B 1 209 ? 20.562 7.387 -9.844 1 93.31 209 ALA B N 1
ATOM 3287 C CA . ALA B 1 209 ? 19.922 8.328 -8.93 1 93.31 209 ALA B CA 1
ATOM 3288 C C . ALA B 1 209 ? 20.953 8.953 -7.984 1 93.31 209 ALA B C 1
ATOM 3290 O O . ALA B 1 209 ? 20.906 10.156 -7.711 1 93.31 209 ALA B O 1
ATOM 3291 N N . PHE B 1 210 ? 21.859 8.109 -7.527 1 92.12 210 PHE B N 1
ATOM 3292 C CA . PHE B 1 210 ? 22.922 8.562 -6.637 1 92.12 210 PHE B CA 1
ATOM 3293 C C . PHE B 1 210 ? 23.781 9.625 -7.312 1 92.12 210 PHE B C 1
ATOM 3295 O O . PHE B 1 210 ? 24.062 10.672 -6.727 1 92.12 210 PHE B O 1
ATOM 3302 N N . ILE B 1 211 ? 24.172 9.391 -8.523 1 91.25 211 ILE B N 1
ATOM 3303 C CA . ILE B 1 211 ? 25.016 10.305 -9.289 1 91.25 211 ILE B CA 1
ATOM 3304 C C . ILE B 1 211 ? 24.25 11.609 -9.547 1 91.25 211 ILE B C 1
ATOM 3306 O O . ILE B 1 211 ? 24.828 12.695 -9.438 1 91.25 211 ILE B O 1
ATOM 3310 N N . MET B 1 212 ? 23.031 11.492 -9.875 1 88.94 212 MET B N 1
ATOM 3311 C CA . MET B 1 212 ? 22.203 12.664 -10.125 1 88.94 212 MET B CA 1
ATOM 3312 C C . MET B 1 212 ? 22.125 13.555 -8.898 1 88.94 212 MET B C 1
ATOM 3314 O O . MET B 1 212 ? 22.078 14.781 -9.016 1 88.94 212 MET B O 1
ATOM 3318 N N . MET B 1 213 ? 22.078 12.984 -7.711 1 86.12 213 MET B N 1
ATOM 3319 C CA . MET B 1 213 ? 21.969 13.742 -6.469 1 86.12 213 MET B CA 1
ATOM 3320 C C . MET B 1 213 ? 23.266 14.5 -6.184 1 86.12 213 MET B C 1
ATOM 3322 O O . MET B 1 213 ? 23.25 15.531 -5.508 1 86.12 213 MET B O 1
ATOM 3326 N N . PHE B 1 214 ? 24.375 14.008 -6.656 1 79.38 214 PHE B N 1
ATOM 3327 C CA . PHE B 1 214 ? 25.656 14.695 -6.512 1 79.38 214 PHE B CA 1
ATOM 3328 C C . PHE B 1 214 ? 25.703 15.93 -7.406 1 79.38 214 PHE B C 1
ATOM 3330 O O . PHE B 1 214 ? 26.234 16.969 -7.004 1 79.38 214 PHE B O 1
ATOM 3337 N N . ILE B 1 215 ? 25.234 15.727 -8.516 1 75.94 215 ILE B N 1
ATOM 3338 C CA . ILE B 1 215 ? 25.312 16.797 -9.5 1 75.94 215 ILE B CA 1
ATOM 3339 C C . ILE B 1 215 ? 24.422 17.969 -9.07 1 75.94 215 ILE B C 1
ATOM 3341 O O . ILE B 1 215 ? 24.812 19.125 -9.18 1 75.94 215 ILE B O 1
ATOM 3345 N N . THR B 1 216 ? 23.25 17.656 -8.602 1 65.31 216 THR B N 1
ATOM 3346 C CA . THR B 1 216 ? 22.312 18.719 -8.234 1 65.31 216 THR B CA 1
ATOM 3347 C C . THR B 1 216 ? 22.75 19.391 -6.938 1 65.31 216 THR B C 1
ATOM 3349 O O . THR B 1 216 ? 22.469 20.562 -6.719 1 65.31 216 THR B O 1
ATOM 3352 N N . ARG B 1 217 ? 23.281 18.672 -6 1 60.97 217 ARG B N 1
ATOM 3353 C CA . ARG B 1 217 ? 23.828 19.266 -4.785 1 60.97 217 ARG B CA 1
ATOM 3354 C C . ARG B 1 217 ? 24.922 20.266 -5.109 1 60.97 217 ARG B C 1
ATOM 3356 O O . ARG B 1 217 ? 25.016 21.328 -4.488 1 60.97 217 ARG B O 1
ATOM 3363 N N . ASP B 1 218 ? 25.75 19.875 -6.012 1 53.53 218 ASP B N 1
ATOM 3364 C CA . ASP B 1 218 ? 26.859 20.766 -6.375 1 53.53 218 ASP B CA 1
ATOM 3365 C C . ASP B 1 218 ? 26.344 22.031 -7.051 1 53.53 218 ASP B C 1
ATOM 3367 O O . ASP B 1 218 ? 27 23.062 -7.012 1 53.53 218 ASP B O 1
ATOM 3371 N N . GLU B 1 219 ? 25.266 21.875 -7.566 1 48.31 219 GLU B N 1
ATOM 3372 C CA . GLU B 1 219 ? 24.75 23.078 -8.188 1 48.31 219 GLU B CA 1
ATOM 3373 C C . GLU B 1 219 ? 24.141 24.031 -7.145 1 48.31 219 GLU B C 1
ATOM 3375 O O . GLU B 1 219 ? 24 25.219 -7.395 1 48.31 219 GLU B O 1
ATOM 3380 N N . GLU B 1 220 ? 23.766 23.562 -5.996 1 45.34 220 GLU B N 1
ATOM 3381 C CA . GLU B 1 220 ? 23.312 24.516 -4.977 1 45.34 220 GLU B CA 1
ATOM 3382 C C . GLU B 1 220 ? 24.5 25.047 -4.164 1 45.34 220 GLU B C 1
ATOM 3384 O O . GLU B 1 220 ? 25.391 24.281 -3.775 1 45.34 220 GLU B O 1
#

Organism: NCBI:txid39488

Secondary structure (DSSP, 8-state):
------GGG-HHHHHHHHHHHHHHHHIIIIITTS--SS-HHHHHHHHHHHHHTT-HHHHHHHHHHHHHHHHHHHHHHHHHHHT--SSS-HHHHHHHHHHHHHHHHTT--GGGHHHHHHHHHHHHHHHHHH---BTTB---SS-HHHHHHHHHHHHHHHHHH--HHHHHHHHHHHHHHHHHHHHHHHHHHHHHHHGGGGHHHHHHHHHHHHHHHHHHHHH-/------GGG-HHHHHHHHHHHHHHHHIIIIITTS--SS-HHHHHHHHHHHHHTT-HHHHHHHHHHHHHHHHHHHHHHHHHHHT--SSS-HHHHHHHHHHHHHHHHTT--GGGHHHHHHHHHHHHHHHHHH---BTTB---SS-HHHHHHHHHHHHHHHHHH--HHHHHHHHHHHHHHHHHHHHHHHHHHHHHHHGGGGGHHHHHHHHHHHHHHHHHHHH-

Radius of gyration: 21.06 Å; Cα contacts (8 Å, |Δi|>4): 811; chains: 2; bounding box: 59×57×50 Å

Foldseek 3Di:
DPPQQQLLFALLLLLLLLLLLLLLQLLLCVQAPHEGLQPLVVLVVQLVVCVVVVNVVSNLLSVLLNVLLVVLLVVLVCLQPVVPDPPDHSLLVLLLQLLVLLQVLLPDDSVPSSVSSNSSSSSNSNQQNSRQHHSNHRAGLNDLVVLVVQLVVLVVVCVVPVDVVSPVSSVSSVVSVVSNNNSNVQSNVQCVPSRSNSSNVSSVSSVVSSVSSVVSVVVD/DPPLQQLLFALLLLLLLLLLLLLLQLCLCVQAPHEGLQPLVVLVVQLVVCVVVVNVVSNLLSVLLNVLLVVLLVVLVCLQPVPPDPPDHSLLVLLLQLLVLLQVLLPDDSVPSSVSSNSSSSSNSNQQNSRQHHSNHRAGLNDLVVLVVQLVVLVVVCVVPVDVVSPVSSVSSVVSVVSNNNSNVQSNVQCVPSRSNSSNVSSVSSVVSSVSSVVSVVVD